Protein AF-0000000084341830 (afdb_homodimer)

pLDDT: mean 80.85, std 17.15, range [26.53, 97.5]

Organism: Pseudonocardia thermophila (NCBI:txid1848)

Nearest PDB structures (foldseek):
  3e0y-assembly1_A  TM=7.757E-01  e=5.539E-06  Geobacter sulfurreducens
  3e0y-assembly1_B  TM=7.913E-01  e=1.960E-05  Geobacter sulfurreducens
  6ama-assembly1_B  TM=7.970E-01  e=2.019E-03  Streptomyces venezuelae
  6amk-assembly1_B  TM=8.441E-01  e=3.686E-03  Streptomyces venezuelae
  6amk-assembly1_A  TM=8.190E-01  e=5.290E-03  Streptomyces venezuelae

Sequence (448 aa):
MSAGTWLTVSEACRALGMSRTTLLAAEEAGTLVAHRTPGGHRRYHVDDIARFLGRAPDPVPHHEPAPDPGAQVAPAVRAAVRPLVQLLDADCAGLYLEGPDGLHFSGAFGVPRWLSEQLAEAPPPAPVTAAAADTRPHLFDPAAEQFPEPRATGRGLTLGLRDAEPTSVLFLVRRSPDEFLPAELRIVDALATLLATVVTDRCHIADLEARLARIARLTEARQVMSAGTWLTVSEACRALGMSRTTLLAAEEAGTLVAHRTPGGHRRYHVDDIARFLGRAPDPVPHHEPAPDPGAQVAPAVRAAVRPLVQLLDADCAGLYLEGPDGLHFSGAFGVPRWLSEQLAEAPPPAPVTAAAADTRPHLFDPAAEQFPEPRATGRGLTLGLRDAEPTSVLFLVRRSPDEFLPAELRIVDALATLLATVVTDRCHIADLEARLARIARLTEARQV

InterPro domains:
  IPR009061 Putative DNA-binding domain superfamily [SSF46955] (6-53)
  IPR010093 SinI-like, DNA-binding domain [TIGR01764] (6-53)
  IPR029016 GAF-like domain superfamily [G3DSA:3.30.450.40] (71-214)
  IPR041657 Helix-turn-helix domain, group 17 [PF12728] (6-54)

Radius of gyration: 27.54 Å; Cα contacts (8 Å, |Δi|>4): 720; chains: 2; bounding box: 54×84×72 Å

Structure (mmCIF, N/CA/C/O backbone):
data_AF-0000000084341830-model_v1
#
loop_
_entity.id
_entity.type
_entity.pdbx_description
1 polymer 'DNA binding domain-containing protein, excisionase family'
#
loop_
_atom_site.group_PDB
_atom_site.id
_atom_site.type_symbol
_atom_site.label_atom_id
_atom_site.label_alt_id
_atom_site.label_comp_id
_atom_site.label_asym_id
_atom_site.label_entity_id
_atom_site.label_seq_id
_atom_site.pdbx_PDB_ins_code
_atom_site.Cartn_x
_atom_site.Cartn_y
_atom_site.Cartn_z
_atom_site.occupancy
_atom_site.B_iso_or_equiv
_atom_site.auth_seq_id
_atom_site.auth_comp_id
_atom_site.auth_asym_id
_atom_site.auth_atom_id
_atom_site.pdbx_PDB_model_num
ATOM 1 N N . MET A 1 1 ? 0.326 53.781 -17.312 1 26.53 1 MET A N 1
ATOM 2 C CA . MET A 1 1 ? 0.473 53.344 -15.93 1 26.53 1 MET A CA 1
ATOM 3 C C . MET A 1 1 ? 0.709 51.844 -15.852 1 26.53 1 MET A C 1
ATOM 5 O O . MET A 1 1 ? -0.203 51.062 -16.109 1 26.53 1 MET A O 1
ATOM 9 N N . SER A 1 2 ? 1.862 51.25 -16.188 1 34.66 2 SER A N 1
ATOM 10 C CA . SER A 1 2 ? 2.383 49.906 -16.359 1 34.66 2 SER A CA 1
ATOM 11 C C . SER A 1 2 ? 2.209 49.094 -15.078 1 34.66 2 SER A C 1
ATOM 13 O O . SER A 1 2 ? 3.039 49.156 -14.172 1 34.66 2 SER A O 1
ATOM 15 N N . ALA A 1 3 ? 1.122 49 -14.352 1 44.91 3 ALA A N 1
ATOM 16 C CA . ALA A 1 3 ? 0.44 48.781 -13.07 1 44.91 3 ALA A CA 1
ATOM 17 C C . ALA A 1 3 ? 0.779 47.438 -12.484 1 44.91 3 ALA A C 1
ATOM 19 O O . ALA A 1 3 ? 0.488 47.156 -11.312 1 44.91 3 ALA A O 1
ATOM 20 N N . GLY A 1 4 ? 0.979 46.406 -13.211 1 52.78 4 GLY A N 1
ATOM 21 C CA . GLY A 1 4 ? 0.86 44.969 -13.008 1 52.78 4 GLY A CA 1
ATOM 22 C C . GLY A 1 4 ? 2.031 44.375 -12.25 1 52.78 4 GLY A C 1
ATOM 23 O O . GLY A 1 4 ? 2.09 43.156 -12.039 1 52.78 4 GLY A O 1
ATOM 24 N N . THR A 1 5 ? 3.049 45.125 -11.938 1 69.62 5 THR A N 1
ATOM 25 C CA . THR A 1 5 ? 4.344 44.594 -11.508 1 69.62 5 THR A CA 1
ATOM 26 C C . THR A 1 5 ? 4.473 44.656 -9.984 1 69.62 5 THR A C 1
ATOM 28 O O . THR A 1 5 ? 5.254 43.906 -9.391 1 69.62 5 THR A O 1
ATOM 31 N N . TRP A 1 6 ? 3.744 45.531 -9.266 1 76.19 6 TRP A N 1
ATOM 32 C CA . TRP A 1 6 ? 3.879 45.688 -7.824 1 76.19 6 TRP A CA 1
ATOM 33 C C . TRP A 1 6 ? 2.617 45.219 -7.109 1 76.19 6 TRP A C 1
ATOM 35 O O . TRP A 1 6 ? 1.502 45.5 -7.539 1 76.19 6 TRP A O 1
ATOM 45 N N . LEU A 1 7 ? 2.76 44.344 -6.105 1 80.5 7 LEU A N 1
ATOM 46 C CA . LEU A 1 7 ? 1.676 43.844 -5.27 1 80.5 7 LEU A CA 1
ATOM 47 C C . LEU A 1 7 ? 1.604 44.625 -3.953 1 80.5 7 LEU A C 1
ATOM 49 O O . LEU A 1 7 ? 2.635 45 -3.398 1 80.5 7 LEU A O 1
ATOM 53 N N . THR A 1 8 ? 0.374 45.031 -3.492 1 79.75 8 THR A N 1
ATOM 54 C CA . THR A 1 8 ? 0.163 45.531 -2.137 1 79.75 8 THR A CA 1
ATOM 55 C C . THR A 1 8 ? 0.428 44.406 -1.111 1 79.75 8 THR A C 1
ATOM 57 O O . THR A 1 8 ? 0.569 43.25 -1.469 1 79.75 8 THR A O 1
ATOM 60 N N . VAL A 1 9 ? 0.54 44.906 0.225 1 77.56 9 VAL A N 1
ATOM 61 C CA . VAL A 1 9 ? 0.7 43.938 1.299 1 77.56 9 VAL A CA 1
ATOM 62 C C . VAL A 1 9 ? -0.408 42.875 1.216 1 77.56 9 VAL A C 1
ATOM 64 O O . VAL A 1 9 ? -0.144 41.688 1.312 1 77.56 9 VAL A O 1
ATOM 67 N N . SER A 1 10 ? -1.556 43.312 0.957 1 78.06 10 SER A N 1
ATOM 68 C CA . SER A 1 10 ? -2.695 42.406 0.895 1 78.06 10 SER A CA 1
ATOM 69 C C . SER A 1 10 ? -2.621 41.5 -0.337 1 78.06 10 SER A C 1
ATOM 71 O O . SER A 1 10 ? -2.916 40.312 -0.261 1 78.06 10 SER A O 1
ATOM 73 N N . GLU A 1 11 ? -2.268 41.969 -1.474 1 77.31 11 GLU A N 1
ATOM 74 C CA . GLU A 1 11 ? -2.105 41.188 -2.699 1 77.31 11 GLU A CA 1
ATOM 75 C C . GLU A 1 11 ? -0.931 40.219 -2.586 1 77.31 11 GLU A C 1
ATOM 77 O O . GLU A 1 11 ? -1.013 39.062 -3.049 1 77.31 11 GLU A O 1
ATOM 82 N N . ALA A 1 12 ? 0.153 40.625 -2.041 1 75.5 12 ALA A N 1
ATOM 83 C CA . ALA A 1 12 ? 1.29 39.719 -1.791 1 75.5 12 ALA A CA 1
ATOM 84 C C . ALA A 1 12 ? 0.909 38.594 -0.838 1 75.5 12 ALA A C 1
ATOM 86 O O . ALA A 1 12 ? 1.258 37.438 -1.069 1 75.5 12 ALA A O 1
ATOM 87 N N . CYS A 1 13 ? 0.184 38.969 0.111 1 72.44 13 CYS A N 1
ATOM 88 C CA . CYS A 1 13 ? -0.315 37.938 1.038 1 72.44 13 CYS A CA 1
ATOM 89 C C . CYS A 1 13 ? -1.185 36.938 0.316 1 72.44 13 CYS A C 1
ATOM 91 O O . CYS A 1 13 ? -1.047 35.719 0.535 1 72.44 13 CYS A O 1
ATOM 93 N N . ARG A 1 14 ? -1.974 37.344 -0.521 1 71.19 14 ARG A N 1
ATOM 94 C CA . ARG A 1 14 ? -2.844 36.469 -1.302 1 71.19 14 ARG A CA 1
ATOM 95 C C . ARG A 1 14 ? -2.037 35.656 -2.291 1 71.19 14 ARG A C 1
ATOM 97 O O . ARG A 1 14 ? -2.266 34.438 -2.43 1 71.19 14 ARG A O 1
ATOM 104 N N . ALA A 1 15 ? -1.078 36.188 -2.918 1 68.5 15 ALA A N 1
ATOM 105 C CA . ALA A 1 15 ? -0.265 35.5 -3.922 1 68.5 15 ALA A CA 1
ATOM 106 C C . ALA A 1 15 ? 0.629 34.438 -3.275 1 68.5 15 ALA A C 1
ATOM 108 O O . ALA A 1 15 ? 0.866 33.375 -3.857 1 68.5 15 ALA A O 1
ATOM 109 N N . LEU A 1 16 ? 1.051 34.656 -2.053 1 66.62 16 LEU A N 1
ATOM 110 C CA . LEU A 1 16 ? 2.006 33.781 -1.372 1 66.62 16 LEU A CA 1
ATOM 111 C C . LEU A 1 16 ? 1.291 32.844 -0.419 1 66.62 16 LEU A C 1
ATOM 113 O O . LEU A 1 16 ? 1.893 31.891 0.079 1 66.62 16 LEU A O 1
ATOM 117 N N . GLY A 1 17 ? -0.017 33.125 -0.29 1 67.19 17 GLY A N 1
ATOM 118 C CA . GLY A 1 17 ? -0.782 32.375 0.688 1 67.19 17 GLY A CA 1
ATOM 119 C C . GLY A 1 17 ? -0.299 32.562 2.111 1 67.19 17 GLY A C 1
ATOM 120 O O . GLY A 1 17 ? -0.283 31.625 2.906 1 67.19 17 GLY A O 1
ATOM 121 N N . MET A 1 18 ? 0.146 33.75 2.373 1 65.75 18 MET A N 1
ATOM 122 C CA . MET A 1 18 ? 0.707 34.094 3.676 1 65.75 18 MET A CA 1
ATOM 123 C C . MET A 1 18 ? -0.139 35.156 4.367 1 65.75 18 MET A C 1
ATOM 125 O O . MET A 1 18 ? -0.826 35.938 3.703 1 65.75 18 MET A O 1
ATOM 129 N N . SER A 1 19 ? -0.078 35.25 5.617 1 67 19 SER A N 1
ATOM 130 C CA . SER A 1 19 ? -0.649 36.344 6.379 1 67 19 SER A CA 1
ATOM 131 C C . SER A 1 19 ? 0.237 37.594 6.305 1 67 19 SER A C 1
ATOM 133 O O . SER A 1 19 ? 1.419 37.5 5.969 1 67 19 SER A O 1
ATOM 135 N N . ARG A 1 20 ? -0.363 38.719 6.656 1 73.44 20 ARG A N 1
ATOM 136 C CA . ARG A 1 20 ? 0.364 40 6.699 1 73.44 20 ARG A CA 1
ATOM 137 C C . ARG A 1 20 ? 1.531 39.906 7.68 1 73.44 20 ARG A C 1
ATOM 139 O O . ARG A 1 20 ? 2.627 40.406 7.383 1 73.44 20 ARG A O 1
ATOM 146 N N . THR A 1 21 ? 1.322 39.375 8.742 1 65.12 21 THR A N 1
ATOM 147 C CA . THR A 1 21 ? 2.371 39.219 9.742 1 65.12 21 THR A CA 1
ATOM 148 C C . THR A 1 21 ? 3.523 38.375 9.211 1 65.12 21 THR A C 1
ATOM 150 O O . THR A 1 21 ? 4.691 38.719 9.406 1 65.12 21 THR A O 1
ATOM 153 N N . THR A 1 22 ? 3.246 37.344 8.523 1 68.81 22 THR A N 1
ATOM 154 C CA . THR A 1 22 ? 4.262 36.469 7.914 1 68.81 22 THR A CA 1
ATOM 155 C C . THR A 1 22 ? 5.004 37.219 6.812 1 68.81 22 THR A C 1
ATOM 157 O O . THR A 1 22 ? 6.223 37.094 6.672 1 68.81 22 THR A O 1
ATOM 160 N N . LEU A 1 23 ? 4.273 37.875 6.164 1 72.5 23 LEU A N 1
ATOM 161 C CA . LEU A 1 23 ? 4.898 38.656 5.102 1 72.5 23 LEU A CA 1
ATOM 162 C C . LEU A 1 23 ? 5.879 39.688 5.676 1 72.5 23 LEU A C 1
ATOM 164 O O . LEU A 1 23 ? 6.992 39.844 5.168 1 72.5 23 LEU A O 1
ATOM 168 N N . LEU A 1 24 ? 5.469 40.219 6.77 1 72.75 24 LEU A N 1
ATOM 169 C CA . LEU A 1 24 ? 6.32 41.219 7.414 1 72.75 24 LEU A CA 1
ATOM 170 C C . LEU A 1 24 ? 7.527 40.562 8.07 1 72.75 24 LEU A C 1
ATOM 172 O O . LEU A 1 24 ? 8.633 41.094 8.055 1 72.75 24 LEU A O 1
ATOM 176 N N . ALA A 1 25 ? 7.352 39.438 8.453 1 66.75 25 ALA A N 1
ATOM 177 C CA . ALA A 1 25 ? 8.469 38.656 8.992 1 66.75 25 ALA A CA 1
ATOM 178 C C . ALA A 1 25 ? 9.469 38.312 7.891 1 66.75 25 ALA A C 1
ATOM 180 O O . ALA A 1 25 ? 10.68 38.344 8.109 1 66.75 25 ALA A O 1
ATOM 181 N N . ALA A 1 26 ? 8.977 38 6.766 1 70.19 26 ALA A N 1
ATOM 182 C CA . ALA A 1 26 ? 9.82 37.719 5.605 1 70.19 26 ALA A CA 1
ATOM 183 C C . ALA A 1 26 ? 10.609 38.938 5.184 1 70.19 26 ALA A C 1
ATOM 185 O O . ALA A 1 26 ? 11.766 38.844 4.777 1 70.19 26 ALA A O 1
ATOM 186 N N . GLU A 1 27 ? 9.938 40 5.414 1 72.44 27 GLU A N 1
ATOM 187 C CA . GLU A 1 27 ? 10.594 41.281 5.141 1 72.44 27 GLU A CA 1
ATOM 188 C C . GLU A 1 27 ? 11.711 41.562 6.152 1 72.44 27 GLU A C 1
ATOM 190 O O . GLU A 1 27 ? 12.812 41.969 5.773 1 72.44 27 GLU A O 1
ATOM 195 N N . GLU A 1 28 ? 11.367 41.281 7.27 1 69.81 28 GLU A N 1
ATOM 196 C CA . GLU A 1 28 ? 12.336 41.531 8.336 1 69.81 28 GLU A CA 1
ATOM 197 C C . GLU A 1 28 ? 13.508 40.531 8.242 1 69.81 28 GLU A C 1
ATOM 199 O O . GLU A 1 28 ? 14.648 40.906 8.516 1 69.81 28 GLU A O 1
ATOM 204 N N . ALA A 1 29 ? 13.242 39.406 7.805 1 61.28 29 ALA A N 1
ATOM 205 C CA . ALA A 1 29 ? 14.258 38.375 7.605 1 61.28 29 ALA A CA 1
ATOM 206 C C . ALA A 1 29 ? 15.07 38.656 6.34 1 61.28 29 ALA A C 1
ATOM 208 O O . ALA A 1 29 ? 16.078 37.969 6.082 1 61.28 29 ALA A O 1
ATOM 209 N N . GLY A 1 30 ? 14.617 39.469 5.633 1 62.94 30 GLY A N 1
ATOM 210 C CA . GLY A 1 30 ? 15.336 39.875 4.438 1 62.94 30 GLY A CA 1
ATOM 211 C C . GLY A 1 30 ? 15.023 39.031 3.225 1 62.94 30 GLY A C 1
ATOM 212 O O . GLY A 1 30 ? 15.641 39.188 2.17 1 62.94 30 GLY A O 1
ATOM 213 N N . THR A 1 31 ? 14.148 38.125 3.361 1 69.12 31 THR A N 1
ATOM 214 C CA . THR A 1 31 ? 13.852 37.219 2.258 1 69.12 31 THR A CA 1
ATOM 215 C C . THR A 1 31 ? 12.859 37.844 1.288 1 69.12 31 THR A C 1
ATOM 217 O O . THR A 1 31 ? 12.75 37.406 0.138 1 69.12 31 THR A O 1
ATOM 220 N N . LEU A 1 32 ? 12.188 38.688 1.844 1 71.94 32 LEU A N 1
ATOM 221 C CA . LEU A 1 32 ? 11.289 39.469 1 1 71.94 32 LEU A CA 1
ATOM 222 C C . LEU A 1 32 ? 11.516 40.938 1.208 1 71.94 32 LEU A C 1
ATOM 224 O O . LEU A 1 32 ? 11.602 41.406 2.346 1 71.94 32 LEU A O 1
ATOM 228 N N . VAL A 1 33 ? 11.719 41.594 0.164 1 76.44 33 VAL A N 1
ATOM 229 C CA . VAL A 1 33 ? 12.031 43 0.253 1 76.44 33 VAL A CA 1
ATOM 230 C C . VAL A 1 33 ? 10.797 43.844 -0.107 1 76.44 33 VAL A C 1
ATOM 232 O O . VAL A 1 33 ? 10.203 43.625 -1.168 1 76.44 33 VAL A O 1
ATOM 235 N N . ALA A 1 34 ? 10.375 44.562 0.84 1 77.44 34 ALA A N 1
ATOM 236 C CA . ALA A 1 34 ? 9.289 45.5 0.575 1 77.44 34 ALA A CA 1
ATOM 237 C C . ALA A 1 34 ? 9.828 46.844 0.094 1 77.44 34 ALA A C 1
ATOM 239 O O . ALA A 1 34 ? 10.875 47.312 0.565 1 77.44 34 ALA A O 1
ATOM 240 N N . HIS A 1 35 ? 9.18 47.375 -0.924 1 80.5 35 HIS A N 1
ATOM 241 C CA . HIS A 1 35 ? 9.445 48.75 -1.374 1 80.5 35 HIS A CA 1
ATOM 242 C C . HIS A 1 35 ? 8.367 49.688 -0.887 1 80.5 35 HIS A C 1
ATOM 244 O O . HIS A 1 35 ? 7.219 49.312 -0.691 1 80.5 35 HIS A O 1
ATOM 250 N N . ARG A 1 36 ? 8.758 50.875 -0.491 1 80.88 36 ARG A N 1
ATOM 251 C CA . ARG A 1 36 ? 7.789 51.844 -0.003 1 80.88 36 ARG A CA 1
ATOM 252 C C . ARG A 1 36 ? 7.488 52.906 -1.063 1 80.88 36 ARG A C 1
ATOM 254 O O . ARG A 1 36 ? 8.398 53.375 -1.762 1 80.88 36 ARG A O 1
ATOM 261 N N . THR A 1 37 ? 6.211 53.156 -1.229 1 79 37 THR A N 1
ATOM 262 C CA . THR A 1 37 ? 5.797 54.25 -2.098 1 79 37 THR A CA 1
ATOM 263 C C . THR A 1 37 ? 6.09 55.594 -1.445 1 79 37 THR A C 1
ATOM 265 O O . THR A 1 37 ? 6.348 55.688 -0.241 1 79 37 THR A O 1
ATOM 268 N N . PRO A 1 38 ? 6.082 56.625 -2.297 1 77.38 38 PRO A N 1
ATOM 269 C CA . PRO A 1 38 ? 6.27 57.969 -1.701 1 77.38 38 PRO A CA 1
ATOM 270 C C . PRO A 1 38 ? 5.297 58.25 -0.556 1 77.38 38 PRO A C 1
ATOM 272 O O . PRO A 1 38 ? 5.625 58.969 0.371 1 77.38 38 PRO A O 1
ATOM 275 N N . GLY A 1 39 ? 4.133 57.656 -0.565 1 73.62 39 GLY A N 1
ATOM 276 C CA . GLY A 1 39 ? 3.152 57.812 0.499 1 73.62 39 GLY A CA 1
ATOM 277 C C . GLY A 1 39 ? 3.422 56.875 1.684 1 73.62 39 GLY A C 1
ATOM 278 O O . GLY A 1 39 ? 2.654 56.875 2.648 1 73.62 39 GLY A O 1
ATOM 279 N N . GLY A 1 40 ? 4.484 56.156 1.698 1 78.5 40 GLY A N 1
ATOM 280 C CA . GLY A 1 40 ? 4.922 55.312 2.801 1 78.5 40 GLY A CA 1
ATOM 281 C C . GLY A 1 40 ? 4.297 53.906 2.777 1 78.5 40 GLY A C 1
ATOM 282 O O . GLY A 1 40 ? 4.445 53.156 3.727 1 78.5 40 GLY A O 1
ATOM 283 N N . HIS A 1 41 ? 3.66 53.656 1.838 1 81.12 41 HIS A N 1
ATOM 284 C CA . HIS A 1 41 ? 2.994 52.375 1.791 1 81.12 41 HIS A CA 1
ATOM 285 C C . HIS A 1 41 ? 3.928 51.281 1.248 1 81.12 41 HIS A C 1
ATOM 287 O O . HIS A 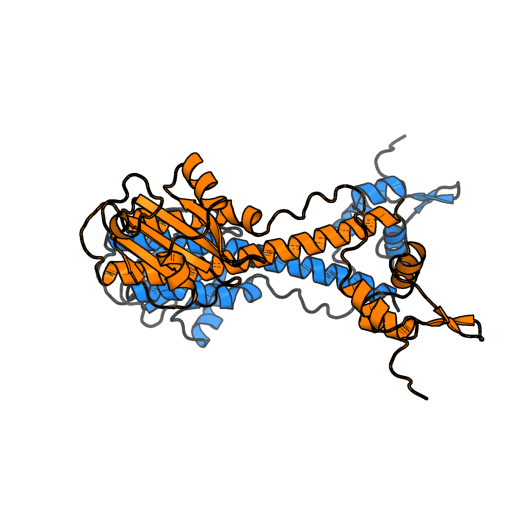1 41 ? 4.652 51.531 0.278 1 81.12 41 HIS A O 1
ATOM 293 N N . ARG A 1 42 ? 3.889 50.031 1.938 1 82.56 42 ARG A N 1
ATOM 294 C CA . ARG A 1 42 ? 4.688 48.875 1.503 1 82.56 42 ARG A CA 1
ATOM 295 C C . ARG A 1 42 ? 4.168 48.312 0.183 1 82.56 42 ARG A C 1
ATOM 297 O O . ARG A 1 42 ? 2.959 48.188 -0.007 1 82.56 42 ARG A O 1
ATOM 304 N N . ARG A 1 43 ? 5.035 48.094 -0.742 1 82.62 43 ARG A N 1
ATOM 305 C CA . ARG A 1 43 ? 4.766 47.438 -2.01 1 82.62 43 ARG A CA 1
ATOM 306 C C . ARG A 1 43 ? 5.82 46.344 -2.301 1 82.62 43 ARG A C 1
ATOM 308 O O . ARG A 1 43 ? 6.988 46.531 -1.949 1 82.62 43 ARG A O 1
ATOM 315 N N . TYR A 1 44 ? 5.383 45.094 -2.914 1 79.81 44 TYR A N 1
ATOM 316 C CA . TYR A 1 44 ? 6.254 44 -3.299 1 79.81 44 TYR A CA 1
ATOM 317 C C . TYR A 1 44 ? 6.266 43.812 -4.812 1 79.81 44 TYR A C 1
ATOM 319 O O . TYR A 1 44 ? 5.211 43.781 -5.453 1 79.81 44 TYR A O 1
ATOM 327 N N . HIS A 1 45 ? 7.387 43.906 -5.383 1 78.44 45 HIS A N 1
ATOM 328 C CA . HIS A 1 45 ? 7.465 43.625 -6.812 1 78.44 45 HIS A CA 1
ATOM 329 C C . HIS A 1 45 ? 7.047 42.188 -7.121 1 78.44 45 HIS A C 1
ATOM 331 O O . HIS A 1 45 ? 7.426 41.281 -6.402 1 78.44 45 HIS A O 1
ATOM 337 N N . VAL A 1 46 ? 6.309 41.875 -8.164 1 74.25 46 VAL A N 1
ATOM 338 C CA . VAL A 1 46 ? 5.82 40.562 -8.539 1 74.25 46 VAL A CA 1
ATOM 339 C C . VAL A 1 46 ? 6.996 39.625 -8.75 1 74.25 46 VAL A C 1
ATOM 341 O O . VAL A 1 46 ? 6.922 38.438 -8.398 1 74.25 46 VAL A O 1
ATOM 344 N N . ASP A 1 47 ? 8.094 40 -9.172 1 70.31 47 ASP A N 1
ATOM 345 C CA . ASP A 1 47 ? 9.281 39.188 -9.344 1 70.31 47 ASP A CA 1
ATOM 3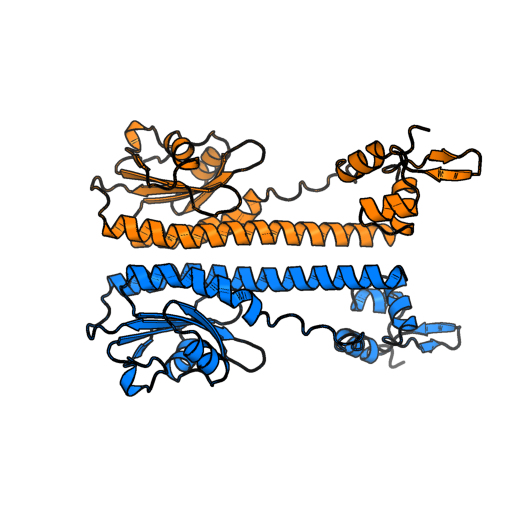46 C C . ASP A 1 47 ? 9.875 38.781 -7.992 1 70.31 47 ASP A C 1
ATOM 348 O O . ASP A 1 47 ? 10.391 37.688 -7.836 1 70.31 47 ASP A O 1
ATOM 352 N N . ASP A 1 48 ? 9.891 39.594 -6.977 1 69.06 48 ASP A N 1
ATOM 353 C CA . ASP A 1 48 ? 10.383 39.281 -5.641 1 69.06 48 ASP A CA 1
ATOM 354 C C . ASP A 1 48 ? 9.492 38.25 -4.965 1 69.06 48 ASP A C 1
ATOM 356 O O . ASP A 1 48 ? 9.984 37.344 -4.277 1 69.06 48 ASP A O 1
ATOM 360 N N . ILE A 1 49 ? 8.273 38.5 -5.184 1 67.62 49 ILE A N 1
ATOM 361 C CA . ILE A 1 49 ? 7.328 37.5 -4.664 1 67.62 49 ILE A CA 1
ATOM 362 C C . ILE A 1 49 ? 7.527 36.156 -5.383 1 67.62 49 ILE A C 1
ATOM 364 O O . ILE A 1 49 ? 7.543 35.125 -4.75 1 67.62 49 ILE A O 1
ATOM 368 N N . ALA A 1 50 ? 7.684 36.156 -6.652 1 67.5 50 ALA A N 1
ATOM 369 C CA . ALA A 1 50 ? 8.008 34.938 -7.41 1 67.5 50 ALA A CA 1
ATOM 370 C C . ALA A 1 50 ? 9.328 34.344 -6.945 1 67.5 50 ALA A C 1
ATOM 372 O O . ALA A 1 50 ? 9.453 33.125 -6.812 1 67.5 50 ALA A O 1
ATOM 373 N N . ARG A 1 51 ? 10.375 35.094 -6.805 1 62.44 51 ARG A N 1
ATOM 374 C CA . ARG A 1 51 ? 11.641 34.625 -6.25 1 62.44 51 ARG A CA 1
ATOM 375 C C . ARG A 1 51 ? 11.453 34.094 -4.836 1 62.44 51 ARG A C 1
ATOM 377 O O . ARG A 1 51 ? 12.039 33.062 -4.477 1 62.44 51 ARG A O 1
ATOM 384 N N . PHE A 1 52 ? 10.797 34.875 -4.059 1 57.78 52 PHE A N 1
ATOM 385 C CA . PHE A 1 52 ? 10.492 34.406 -2.703 1 57.78 52 PHE A CA 1
ATOM 386 C C . PHE A 1 52 ? 9.758 33.094 -2.723 1 57.78 52 PHE A C 1
ATOM 388 O O . PHE A 1 52 ? 10.031 32.219 -1.899 1 57.78 52 PHE A O 1
ATOM 395 N N . LEU A 1 53 ? 8.812 33.031 -3.508 1 53.09 53 LEU A N 1
ATOM 396 C CA . LEU A 1 53 ? 8.133 31.766 -3.73 1 53.09 53 LEU A CA 1
ATOM 397 C C . LEU A 1 53 ? 9.094 30.734 -4.316 1 53.09 53 LEU A C 1
ATOM 399 O O . LEU A 1 53 ? 8.953 29.547 -4.066 1 53.09 53 LEU A O 1
ATOM 403 N N . GLY A 1 54 ? 9.93 31 -5.211 1 48.25 54 GLY A N 1
ATOM 404 C CA . GLY A 1 54 ? 11 30.188 -5.77 1 48.25 54 GLY A CA 1
ATOM 405 C C . GLY A 1 54 ? 12.195 30.047 -4.844 1 48.25 54 GLY A C 1
ATOM 406 O O . GLY A 1 54 ? 13.094 29.25 -5.094 1 48.25 54 GLY A O 1
ATOM 407 N N . ARG A 1 55 ? 12.656 31.094 -4.25 1 41.97 55 ARG A N 1
ATOM 408 C CA . ARG A 1 55 ? 13.82 31.031 -3.371 1 41.97 55 ARG A CA 1
ATOM 409 C C . ARG A 1 55 ? 13.57 30.109 -2.186 1 41.97 55 ARG A C 1
ATOM 411 O O . ARG A 1 55 ? 12.562 30.25 -1.488 1 41.97 55 ARG A O 1
ATOM 418 N N . ALA A 1 56 ? 14.227 28.938 -2.105 1 35.19 56 ALA A N 1
ATOM 419 C CA . ALA A 1 56 ? 14.484 28.125 -0.922 1 35.19 56 ALA A CA 1
ATOM 420 C C . ALA A 1 56 ? 14.812 29 0.287 1 35.19 56 ALA A C 1
ATOM 422 O O . ALA A 1 56 ? 15.547 29.984 0.17 1 35.19 56 ALA A O 1
ATOM 423 N N . PRO A 1 57 ? 13.977 29.297 1.251 1 34.81 57 PRO A N 1
ATOM 424 C CA . PRO A 1 57 ? 14.453 30.141 2.346 1 34.81 57 PRO A CA 1
ATOM 425 C C . PRO A 1 57 ? 15.977 30.188 2.438 1 34.81 57 PRO A C 1
ATOM 427 O O . PRO A 1 57 ? 16.656 29.281 1.957 1 34.81 57 PRO A O 1
ATOM 430 N N . ASP A 1 58 ? 16.578 31.297 2.486 1 32.91 58 ASP A N 1
ATOM 431 C CA . ASP A 1 58 ? 18 31.328 2.846 1 32.91 58 ASP A CA 1
ATOM 432 C C . ASP A 1 58 ? 18.359 30.141 3.73 1 32.91 58 ASP A C 1
ATOM 434 O O . ASP A 1 58 ? 17.562 29.703 4.566 1 32.91 58 ASP A O 1
ATOM 438 N N . PRO A 1 59 ? 19.516 29.359 3.479 1 31.27 59 PRO A N 1
ATOM 439 C CA . PRO A 1 59 ? 19.906 28.234 4.324 1 31.27 59 PRO A CA 1
ATOM 440 C C . PRO A 1 59 ? 19.875 28.562 5.812 1 31.27 59 PRO A C 1
ATOM 442 O O . PRO A 1 59 ? 20.594 29.453 6.27 1 31.27 59 PRO A O 1
ATOM 445 N N . VAL A 1 60 ? 18.844 29 6.512 1 34.25 60 VAL A N 1
ATOM 446 C CA . VAL A 1 60 ? 19.156 28.844 7.926 1 34.25 60 VAL A CA 1
ATOM 447 C C . VAL A 1 60 ? 20.312 27.875 8.094 1 34.25 60 VAL A C 1
ATOM 449 O O . VAL A 1 60 ? 20.547 27.016 7.23 1 34.25 60 VAL A O 1
ATOM 452 N N . PRO A 1 61 ? 21.359 27.969 8.945 1 33.97 61 PRO A N 1
ATOM 453 C CA . PRO A 1 61 ? 22.469 27.031 8.789 1 33.97 61 PRO A CA 1
ATOM 454 C C . PRO A 1 61 ? 22.047 25.719 8.102 1 33.97 61 PRO A C 1
ATOM 456 O O . PRO A 1 61 ? 20.859 25.453 7.953 1 33.97 61 PRO A O 1
ATOM 459 N N . HIS A 1 62 ? 22.938 24.547 8.117 1 33.31 62 HIS A N 1
ATOM 460 C CA . HIS A 1 62 ? 22.891 23.25 7.461 1 33.31 62 HIS A CA 1
ATOM 461 C C . HIS A 1 62 ? 21.5 22.641 7.523 1 33.31 62 HIS A C 1
ATOM 463 O O . HIS A 1 62 ? 21.094 22.109 8.562 1 33.31 62 HIS A O 1
ATOM 469 N N . HIS A 1 63 ? 20.516 23.172 7.152 1 36.56 63 HIS A N 1
ATOM 470 C CA . HIS A 1 63 ? 19.266 22.438 6.926 1 36.56 63 HIS A CA 1
ATOM 471 C C . HIS A 1 63 ? 19.562 20.984 6.539 1 36.56 63 HIS A C 1
ATOM 473 O O . HIS A 1 63 ? 20.281 20.734 5.57 1 36.56 63 HIS A O 1
ATOM 479 N N . GLU A 1 64 ? 19.766 20.156 7.445 1 42 64 GLU A N 1
ATOM 480 C CA . GLU A 1 64 ? 19.859 18.766 7.023 1 42 64 GLU A CA 1
ATOM 481 C C . GLU A 1 64 ? 19.047 18.5 5.762 1 42 64 GLU A C 1
ATOM 483 O O . GLU A 1 64 ? 17.891 18.922 5.676 1 42 64 GLU A O 1
ATOM 488 N N . PRO A 1 65 ? 19.594 18.562 4.527 1 42.41 65 PRO A N 1
ATOM 489 C CA . PRO A 1 65 ? 18.844 18.188 3.322 1 42.41 65 PRO A CA 1
ATOM 490 C C . PRO A 1 65 ? 17.578 17.391 3.631 1 42.41 65 PRO A C 1
ATOM 492 O O . PRO A 1 65 ? 17.562 16.594 4.566 1 42.41 65 PRO A O 1
ATOM 495 N N . ALA A 1 66 ? 16.438 18.062 3.572 1 47.38 66 ALA A N 1
ATOM 496 C CA . ALA A 1 66 ? 15.25 17.219 3.646 1 47.38 66 ALA A CA 1
ATOM 497 C C . ALA A 1 66 ? 15.562 15.789 3.209 1 47.38 66 ALA A C 1
ATOM 499 O O . ALA A 1 66 ? 16.312 15.578 2.262 1 47.38 66 ALA A O 1
ATOM 500 N N . PRO A 1 67 ? 15.547 14.898 4.07 1 50.31 67 PRO A N 1
ATOM 501 C CA . PRO A 1 67 ? 15.883 13.531 3.65 1 50.31 67 PRO A CA 1
ATOM 502 C C . PRO A 1 67 ? 15.32 13.18 2.275 1 50.31 67 PRO A C 1
ATOM 504 O O . PRO A 1 67 ? 14.258 13.688 1.894 1 50.31 67 PRO A O 1
ATOM 507 N N . ASP A 1 68 ? 16.141 12.875 1.305 1 56.25 68 ASP A N 1
ATOM 508 C CA . ASP A 1 68 ? 15.789 12.352 -0.011 1 56.25 68 ASP A CA 1
ATOM 509 C C . ASP A 1 68 ? 14.547 11.469 0.063 1 56.25 68 ASP A C 1
ATOM 511 O O . ASP A 1 68 ? 14.531 10.477 0.789 1 56.25 68 ASP A O 1
ATOM 515 N N . PRO A 1 69 ? 13.414 12.078 -0.385 1 58.31 69 PRO A N 1
ATOM 516 C CA . PRO A 1 69 ? 12.195 11.266 -0.371 1 58.31 69 PRO A CA 1
ATOM 517 C C . PRO A 1 69 ? 12.461 9.805 -0.726 1 58.31 69 PRO A C 1
ATOM 519 O O . PRO A 1 69 ? 11.828 8.906 -0.165 1 58.31 69 PRO A O 1
ATOM 522 N N . GLY A 1 70 ? 13.453 9.648 -1.593 1 63.34 70 GLY A N 1
ATOM 523 C CA . GLY A 1 70 ? 13.781 8.281 -1.955 1 63.34 70 GLY A CA 1
ATOM 524 C C . GLY A 1 70 ? 14.336 7.473 -0.795 1 63.34 70 GLY A C 1
ATOM 525 O O . GLY A 1 70 ? 14.023 6.289 -0.651 1 63.34 70 GLY A O 1
ATOM 526 N N . ALA A 1 71 ? 15.055 8.195 0.017 1 69.81 71 ALA A N 1
ATOM 527 C CA . ALA A 1 71 ? 15.656 7.52 1.164 1 69.81 71 ALA A CA 1
ATOM 528 C C . ALA A 1 71 ? 14.602 7.16 2.205 1 69.81 71 ALA A C 1
ATOM 530 O O . ALA A 1 71 ? 14.711 6.141 2.887 1 69.81 71 ALA A O 1
ATOM 531 N N . GLN A 1 72 ? 13.562 7.934 2.193 1 77.69 72 GLN A N 1
ATOM 532 C CA . GLN A 1 72 ? 12.531 7.727 3.201 1 77.69 72 GLN A CA 1
ATOM 533 C C . GLN A 1 72 ? 11.586 6.594 2.797 1 77.69 72 GLN A C 1
ATOM 535 O O . GLN A 1 72 ? 10.938 5.984 3.65 1 77.69 72 GLN A O 1
ATOM 540 N N . VAL A 1 73 ? 11.727 6.227 1.548 1 89.25 73 VAL A N 1
ATOM 541 C CA . VAL A 1 73 ? 10.75 5.258 1.052 1 89.25 73 VAL A CA 1
ATOM 542 C C . VAL A 1 73 ? 11.414 3.885 0.925 1 89.25 73 VAL A C 1
ATOM 544 O O . VAL A 1 73 ? 10.719 2.865 0.833 1 89.25 73 VAL A O 1
ATOM 547 N N . ALA A 1 74 ? 12.742 3.85 1.096 1 91.5 74 ALA A N 1
ATOM 548 C CA . ALA A 1 74 ? 13.531 2.654 0.802 1 91.5 74 ALA A CA 1
ATOM 549 C C . ALA A 1 74 ? 13.117 1.492 1.7 1 91.5 74 ALA A C 1
ATOM 551 O O . ALA A 1 74 ? 12.852 0.388 1.217 1 91.5 74 ALA A O 1
ATOM 552 N N . PRO A 1 75 ? 12.977 1.703 3.021 1 90.25 75 PRO A N 1
ATOM 553 C CA . PRO A 1 75 ? 12.57 0.582 3.873 1 90.25 75 PRO A CA 1
ATOM 554 C C . PRO A 1 75 ? 11.188 0.043 3.52 1 90.25 75 PRO A C 1
ATOM 556 O O . PRO A 1 75 ? 10.961 -1.17 3.564 1 90.25 75 PRO A O 1
ATOM 559 N N . ALA A 1 76 ? 10.312 0.951 3.174 1 91.62 76 ALA A N 1
ATOM 560 C CA . ALA A 1 76 ? 8.961 0.548 2.801 1 91.62 76 ALA A CA 1
ATOM 561 C C . ALA A 1 76 ? 8.961 -0.24 1.495 1 91.62 76 ALA A C 1
ATOM 563 O O . ALA A 1 76 ? 8.227 -1.222 1.354 1 91.62 76 ALA A O 1
ATOM 564 N N . VAL A 1 77 ? 9.789 0.177 0.652 1 93.31 77 VAL A N 1
ATOM 565 C CA . VAL A 1 77 ? 9.898 -0.502 -0.634 1 93.31 77 VAL A CA 1
ATOM 566 C C . VAL A 1 77 ? 10.422 -1.921 -0.427 1 93.31 77 VAL A C 1
ATOM 568 O O . VAL A 1 77 ? 9.859 -2.881 -0.959 1 93.31 77 VAL A O 1
ATOM 571 N N . ARG A 1 78 ? 11.445 -2.059 0.385 1 94.44 78 ARG A N 1
ATOM 572 C CA . ARG A 1 78 ? 12.039 -3.363 0.662 1 94.44 78 ARG A CA 1
ATOM 573 C C . ARG A 1 78 ? 11 -4.324 1.233 1 94.44 78 ARG A C 1
ATOM 575 O O . ARG A 1 78 ? 10.906 -5.473 0.791 1 94.44 78 ARG A O 1
ATOM 582 N N . ALA A 1 79 ? 10.289 -3.811 2.104 1 94.94 79 ALA A N 1
ATOM 583 C CA . ALA A 1 79 ? 9.273 -4.637 2.744 1 94.94 79 ALA A CA 1
ATOM 584 C C . ALA A 1 79 ? 8.148 -4.984 1.769 1 94.94 79 ALA A C 1
ATOM 586 O O . ALA A 1 79 ? 7.625 -6.102 1.791 1 94.94 79 ALA A O 1
ATOM 587 N N . ALA A 1 80 ? 7.883 -4.094 0.907 1 95.94 80 ALA A N 1
ATOM 588 C CA . ALA A 1 80 ? 6.715 -4.223 0.042 1 95.94 80 ALA A CA 1
ATOM 589 C C . ALA A 1 80 ? 6.988 -5.188 -1.109 1 95.94 80 ALA A C 1
ATOM 591 O O . ALA A 1 80 ? 6.07 -5.832 -1.617 1 95.94 80 ALA A O 1
ATOM 592 N N . VAL A 1 81 ? 8.234 -5.328 -1.51 1 97.44 81 VAL A N 1
ATOM 593 C CA . VAL A 1 81 ? 8.523 -6.18 -2.66 1 97.44 81 VAL A CA 1
ATOM 594 C C . VAL A 1 81 ? 8.828 -7.602 -2.189 1 97.44 81 VAL A C 1
ATOM 596 O O . VAL A 1 81 ? 8.875 -8.531 -2.998 1 97.44 81 VAL A O 1
ATOM 599 N N . ARG A 1 82 ? 9 -7.809 -0.908 1 97.38 82 ARG A N 1
ATOM 600 C CA . ARG A 1 82 ? 9.391 -9.102 -0.351 1 97.38 82 ARG A CA 1
ATOM 601 C C . ARG A 1 82 ? 8.383 -10.18 -0.715 1 97.38 82 ARG A C 1
ATOM 603 O O . ARG A 1 82 ? 8.766 -11.273 -1.149 1 97.38 82 ARG A O 1
ATOM 610 N N . PRO A 1 83 ? 7.082 -9.906 -0.583 1 96.94 83 PRO A N 1
ATOM 611 C CA . PRO A 1 83 ? 6.105 -10.945 -0.905 1 96.94 83 PRO A CA 1
ATOM 612 C C . PRO A 1 83 ? 6.203 -11.422 -2.354 1 96.94 83 PRO A C 1
ATOM 614 O O . PRO A 1 83 ? 5.957 -12.594 -2.643 1 96.94 83 PRO A O 1
ATOM 617 N N . LEU A 1 84 ? 6.516 -10.523 -3.217 1 96.62 84 LEU A N 1
ATOM 618 C CA . LEU A 1 84 ? 6.652 -10.875 -4.625 1 96.62 84 LEU A CA 1
ATOM 619 C C . LEU A 1 84 ? 7.789 -11.875 -4.824 1 96.62 84 LEU A C 1
ATOM 621 O O . LEU A 1 84 ? 7.633 -12.867 -5.539 1 96.62 84 LEU A O 1
ATOM 625 N N . VAL A 1 85 ? 8.93 -11.633 -4.176 1 95.88 85 VAL A N 1
ATOM 626 C CA . VAL A 1 85 ? 10.094 -12.508 -4.25 1 95.88 85 VAL A CA 1
ATOM 627 C C . VAL A 1 85 ? 9.742 -13.891 -3.713 1 95.88 85 VAL A C 1
ATOM 629 O O . VAL A 1 85 ? 10.086 -14.906 -4.32 1 95.88 85 VAL A O 1
ATOM 632 N N . GLN A 1 86 ? 9 -13.898 -2.672 1 95.25 86 GLN A N 1
ATOM 633 C CA . GLN A 1 86 ? 8.641 -15.148 -2.023 1 95.25 86 GLN A CA 1
ATOM 634 C C . GLN A 1 86 ? 7.641 -15.938 -2.861 1 95.25 86 GLN A C 1
ATOM 636 O O . GLN A 1 86 ? 7.77 -17.156 -3.018 1 95.25 86 GLN A O 1
ATOM 641 N N . LEU A 1 87 ? 6.684 -15.273 -3.432 1 95.5 87 LEU A N 1
ATOM 642 C CA . LEU A 1 87 ? 5.629 -15.938 -4.195 1 95.5 87 LEU A CA 1
ATOM 643 C C . LEU A 1 87 ? 6.184 -16.531 -5.484 1 95.5 87 LEU A C 1
ATOM 645 O O . LEU A 1 87 ? 5.75 -17.594 -5.918 1 95.5 87 LEU A O 1
ATOM 649 N N . LEU A 1 88 ? 7.137 -15.836 -6.043 1 95.06 88 LEU A N 1
ATOM 650 C CA . LEU A 1 88 ? 7.594 -16.25 -7.367 1 95.06 88 LEU A CA 1
ATOM 651 C C . LEU A 1 88 ? 8.93 -16.969 -7.277 1 95.06 88 LEU A C 1
ATOM 653 O O . LEU A 1 88 ? 9.547 -17.281 -8.305 1 95.06 88 LEU A O 1
ATOM 657 N N . ASP A 1 89 ? 9.344 -17.234 -6.035 1 93.19 89 ASP A N 1
ATOM 658 C CA . ASP A 1 89 ? 10.648 -17.859 -5.816 1 93.19 89 ASP A CA 1
ATOM 659 C C . ASP A 1 89 ? 11.742 -17.125 -6.602 1 93.19 89 ASP A C 1
ATOM 661 O O . ASP A 1 89 ? 12.516 -17.766 -7.328 1 93.19 89 ASP A O 1
ATOM 665 N N . ALA A 1 90 ? 11.688 -15.812 -6.574 1 93.62 90 ALA A N 1
ATOM 666 C CA . ALA A 1 90 ? 12.672 -14.969 -7.238 1 93.62 90 ALA A CA 1
ATOM 667 C C . ALA A 1 90 ? 13.891 -14.742 -6.348 1 93.62 90 ALA A C 1
ATOM 669 O O . ALA A 1 90 ? 13.844 -15.016 -5.145 1 93.62 90 ALA A O 1
ATOM 670 N N . ASP A 1 91 ? 14.969 -14.336 -6.98 1 92 91 ASP A N 1
ATOM 671 C CA . ASP A 1 91 ? 16.188 -14.039 -6.234 1 92 91 ASP A CA 1
ATOM 672 C C . ASP A 1 91 ? 16.141 -12.625 -5.652 1 92 91 ASP A C 1
ATOM 674 O O . ASP A 1 91 ? 16.609 -12.391 -4.539 1 92 91 ASP A O 1
ATOM 678 N N . CYS A 1 92 ? 15.586 -11.727 -6.461 1 93.44 92 CYS A N 1
ATOM 679 C CA . CYS A 1 92 ? 15.484 -10.359 -5.949 1 93.44 92 CYS A CA 1
ATOM 680 C C . CYS A 1 92 ? 14.398 -9.586 -6.688 1 93.44 92 CYS A C 1
ATOM 682 O O . CYS A 1 92 ? 13.953 -9.992 -7.766 1 93.44 92 CYS A O 1
ATOM 684 N N . ALA A 1 93 ? 13.93 -8.547 -6.043 1 96.25 93 ALA A N 1
ATOM 685 C CA . ALA A 1 93 ? 13.039 -7.547 -6.625 1 96.25 93 ALA A CA 1
ATOM 686 C C . ALA A 1 93 ? 13.258 -6.18 -5.98 1 96.25 93 ALA A C 1
ATOM 688 O O . ALA A 1 93 ? 13.688 -6.09 -4.828 1 96.25 93 ALA A O 1
ATOM 689 N N . GLY A 1 94 ? 13 -5.148 -6.758 1 96.19 94 GLY A N 1
ATOM 690 C CA . GLY A 1 94 ? 13.188 -3.795 -6.262 1 96.19 94 GLY A CA 1
ATOM 691 C C . GLY A 1 94 ? 12.477 -2.75 -7.105 1 96.19 94 GLY A C 1
ATOM 692 O O . GLY A 1 94 ? 11.758 -3.09 -8.047 1 96.19 94 GLY A O 1
ATOM 693 N N . LEU A 1 95 ? 12.68 -1.539 -6.637 1 96.94 95 LEU A N 1
ATOM 694 C CA . LEU A 1 95 ? 12.023 -0.438 -7.336 1 96.94 95 LEU A CA 1
ATOM 695 C C . LEU A 1 95 ? 13.023 0.673 -7.652 1 96.94 95 LEU A C 1
ATOM 697 O O . LEU A 1 95 ? 13.922 0.947 -6.855 1 96.94 95 LEU A O 1
ATOM 701 N N . TYR A 1 96 ? 12.844 1.226 -8.797 1 95.81 96 TYR A N 1
ATOM 702 C CA . TYR A 1 96 ? 13.406 2.523 -9.156 1 95.81 96 TYR A CA 1
ATOM 703 C C . TYR A 1 96 ? 12.328 3.602 -9.164 1 95.81 96 TYR A C 1
ATOM 705 O O . TYR A 1 96 ? 11.211 3.363 -9.617 1 95.81 96 TYR A O 1
ATOM 713 N N . LEU A 1 97 ? 12.664 4.707 -8.648 1 95.5 97 LEU A N 1
ATOM 714 C CA . LEU A 1 97 ? 11.711 5.809 -8.578 1 95.5 97 LEU A CA 1
ATOM 715 C C . LEU A 1 97 ? 12.242 7.035 -9.312 1 95.5 97 LEU A C 1
ATOM 717 O O . LEU A 1 97 ? 13.438 7.332 -9.25 1 95.5 97 LEU A O 1
ATOM 721 N N . GLU A 1 98 ? 11.32 7.758 -9.938 1 93.62 98 GLU A N 1
ATOM 722 C CA . GLU A 1 98 ? 11.688 8.984 -10.633 1 93.62 98 GLU A CA 1
ATOM 723 C C . GLU A 1 98 ? 11.984 10.109 -9.641 1 93.62 98 GLU A C 1
ATOM 725 O O . GLU A 1 98 ? 11.195 10.367 -8.727 1 93.62 98 GLU A O 1
ATOM 730 N N . GLY A 1 99 ? 13.141 10.672 -9.75 1 89.38 99 GLY A N 1
ATOM 731 C CA . GLY A 1 99 ? 13.531 11.859 -9.008 1 89.38 99 GLY A CA 1
ATOM 732 C C . GLY A 1 99 ? 13.812 13.055 -9.906 1 89.38 99 GLY A C 1
ATOM 733 O O . GLY A 1 99 ? 13.438 13.055 -11.078 1 89.38 99 GLY A O 1
ATOM 734 N N . PRO A 1 100 ? 14.398 14.055 -9.266 1 85.25 100 PRO A N 1
ATOM 735 C CA . PRO A 1 100 ? 14.688 15.273 -10.023 1 85.25 100 PRO A CA 1
ATOM 736 C C . PRO A 1 100 ? 15.656 15.023 -11.188 1 85.25 100 PRO A C 1
ATOM 738 O O . PRO A 1 100 ? 15.531 15.656 -12.234 1 85.25 100 PRO A O 1
ATOM 741 N N . ASP A 1 101 ? 16.609 14.133 -10.992 1 88.19 101 ASP A N 1
ATOM 742 C CA . ASP A 1 101 ? 17.641 13.906 -11.992 1 88.19 101 ASP A CA 1
ATOM 743 C C . ASP A 1 101 ? 17.375 12.617 -12.773 1 88.19 101 ASP A C 1
ATOM 745 O O . ASP A 1 101 ? 18.297 12.07 -13.398 1 88.19 101 ASP A O 1
ATOM 749 N N . GLY A 1 102 ? 16.203 12.078 -12.633 1 91.5 102 GLY A N 1
ATOM 750 C CA . GLY A 1 102 ? 15.875 10.852 -13.336 1 91.5 102 GLY A CA 1
ATOM 751 C C . GLY A 1 102 ? 15.539 9.703 -12.406 1 91.5 102 GLY A C 1
ATOM 752 O O . GLY A 1 102 ? 15.266 9.914 -11.219 1 91.5 102 GLY A O 1
ATOM 753 N N . LEU A 1 103 ? 15.57 8.469 -13.031 1 93.56 103 LEU A N 1
ATOM 754 C CA . LEU A 1 103 ? 15.234 7.27 -12.266 1 93.56 103 LEU A CA 1
ATOM 755 C C . LEU A 1 103 ? 16.391 6.863 -11.359 1 93.56 103 LEU A C 1
ATOM 757 O O . LEU A 1 103 ? 17.547 6.816 -11.805 1 93.56 103 LEU A O 1
ATOM 761 N N . HIS A 1 104 ? 16.062 6.598 -10.125 1 93.12 104 HIS A N 1
ATOM 762 C CA . HIS A 1 104 ? 17.062 6.18 -9.156 1 93.12 104 HIS A CA 1
ATOM 763 C C . HIS A 1 104 ? 16.625 4.93 -8.398 1 93.12 104 HIS A C 1
ATOM 765 O O . HIS A 1 104 ? 15.43 4.754 -8.133 1 93.12 104 HIS A O 1
ATOM 771 N N . PHE A 1 105 ? 17.609 4.172 -8.047 1 94.75 105 PHE A N 1
ATOM 772 C CA . PHE A 1 105 ? 17.344 2.98 -7.242 1 94.75 105 PHE A CA 1
ATOM 773 C C . PHE A 1 105 ? 16.844 3.361 -5.855 1 94.75 105 PHE A C 1
ATOM 775 O O . PHE A 1 105 ? 17.469 4.16 -5.16 1 94.75 105 PHE A O 1
ATOM 782 N N . SER A 1 106 ? 15.703 2.816 -5.48 1 94 106 SER A N 1
ATOM 783 C CA . SER A 1 106 ? 15.109 3.164 -4.195 1 94 106 SER A CA 1
ATOM 784 C C . SER A 1 106 ? 15.367 2.08 -3.156 1 94 106 SER A C 1
ATOM 786 O O . SER A 1 106 ? 15.758 2.377 -2.025 1 94 106 SER A O 1
ATOM 788 N N . GLY A 1 107 ? 15.109 0.822 -3.521 1 93.81 107 GLY A N 1
ATOM 789 C CA . GLY A 1 107 ? 15.289 -0.308 -2.623 1 93.81 107 GLY A CA 1
ATOM 790 C C . GLY A 1 107 ? 14.945 -1.64 -3.266 1 93.81 107 GLY A C 1
ATOM 791 O O . GLY A 1 107 ? 14.312 -1.681 -4.32 1 93.81 107 GLY A O 1
ATOM 792 N N . ALA A 1 108 ? 15.438 -2.691 -2.553 1 94.62 108 ALA A N 1
ATOM 793 C CA . ALA A 1 108 ? 15.203 -4.027 -3.088 1 94.62 108 ALA A CA 1
ATOM 794 C C . ALA A 1 108 ? 15.273 -5.082 -1.987 1 94.62 108 ALA A C 1
ATOM 796 O O . ALA A 1 108 ? 15.836 -4.836 -0.918 1 94.62 108 ALA A O 1
ATOM 797 N N . PHE A 1 109 ? 14.562 -6.102 -2.252 1 95.56 109 PHE A N 1
ATOM 798 C CA . PHE A 1 109 ? 14.703 -7.305 -1.442 1 95.56 109 PHE A CA 1
ATOM 799 C C . PHE A 1 109 ? 15.484 -8.375 -2.197 1 95.56 109 PHE A C 1
ATOM 801 O O . PHE A 1 109 ? 15.266 -8.578 -3.395 1 95.56 109 PHE A O 1
ATOM 808 N N . GLY A 1 110 ? 16.422 -9.008 -1.465 1 92.56 110 GLY A N 1
ATOM 809 C CA . GLY A 1 110 ? 17.234 -10.047 -2.082 1 92.56 110 GLY A CA 1
ATOM 810 C C . GLY A 1 110 ? 18.531 -9.516 -2.676 1 92.56 110 GLY A C 1
ATOM 811 O O . GLY A 1 110 ? 19.281 -10.266 -3.312 1 92.56 110 GLY A O 1
ATOM 812 N N . VAL A 1 111 ? 18.812 -8.266 -2.498 1 89.69 111 VAL A N 1
ATOM 813 C CA . VAL A 1 111 ? 20.031 -7.633 -2.975 1 89.69 111 VAL A CA 1
ATOM 814 C C . VAL A 1 111 ? 20.938 -7.305 -1.79 1 89.69 111 VAL A C 1
ATOM 816 O O . VAL A 1 111 ? 20.516 -6.652 -0.833 1 89.69 111 VAL A O 1
ATOM 819 N N . PRO A 1 112 ? 22.156 -7.816 -1.851 1 87.75 112 PRO A N 1
ATOM 820 C CA . PRO A 1 112 ? 23.062 -7.484 -0.75 1 87.75 112 PRO A CA 1
ATOM 821 C C . PRO A 1 112 ? 23.344 -5.988 -0.646 1 87.75 112 PRO A C 1
ATOM 823 O O . PRO A 1 112 ? 23.203 -5.262 -1.631 1 87.75 112 PRO A O 1
ATOM 826 N N . ARG A 1 113 ? 23.766 -5.613 0.539 1 87.38 113 ARG A N 1
ATOM 827 C CA . ARG A 1 113 ? 23.938 -4.195 0.85 1 87.38 113 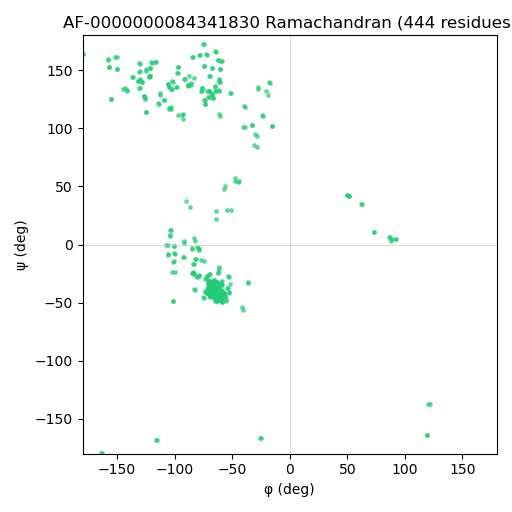ARG A CA 1
ATOM 828 C C . ARG A 1 113 ? 24.922 -3.539 -0.104 1 87.38 113 ARG A C 1
ATOM 830 O O . ARG A 1 113 ? 24.672 -2.438 -0.602 1 87.38 113 ARG A O 1
ATOM 837 N N . TRP A 1 114 ? 26.047 -4.148 -0.348 1 85.25 114 TRP A N 1
ATOM 838 C CA . TRP A 1 114 ? 27.062 -3.564 -1.214 1 85.25 114 TRP A CA 1
ATOM 839 C C . TRP A 1 114 ? 26.516 -3.32 -2.615 1 85.25 114 TRP A C 1
ATOM 841 O O . TRP A 1 114 ? 26.828 -2.307 -3.244 1 85.25 114 TRP A O 1
ATOM 851 N N . LEU A 1 115 ? 25.734 -4.23 -3.133 1 87.19 115 LEU A N 1
ATOM 852 C CA . LEU A 1 115 ? 25.156 -4.07 -4.461 1 87.19 115 LEU A CA 1
ATOM 853 C C . LEU A 1 115 ? 24.078 -2.988 -4.457 1 87.19 115 LEU A C 1
ATOM 855 O O . LEU A 1 115 ? 23.953 -2.236 -5.426 1 87.19 115 LEU A O 1
ATOM 859 N N . SER A 1 116 ? 23.344 -2.957 -3.389 1 89.38 116 SER A N 1
ATOM 860 C CA . SER A 1 116 ? 22.344 -1.893 -3.254 1 89.38 116 SER A CA 1
ATOM 861 C C . SER A 1 116 ? 23 -0.517 -3.34 1 89.38 116 SER A C 1
ATOM 863 O O . SER A 1 116 ? 22.453 0.395 -3.969 1 89.38 116 SER A O 1
ATOM 865 N N . GLU A 1 117 ? 24.125 -0.376 -2.703 1 88.12 117 GLU A N 1
ATOM 866 C CA . GLU A 1 117 ? 24.859 0.88 -2.73 1 88.12 117 GLU A CA 1
ATOM 867 C C . GLU A 1 117 ? 25.359 1.193 -4.137 1 88.12 117 GLU A C 1
ATOM 869 O O . GLU A 1 117 ? 25.328 2.348 -4.574 1 88.12 117 GLU A O 1
ATOM 874 N N . GLN A 1 118 ? 25.812 0.176 -4.809 1 88.06 118 GLN A N 1
ATOM 875 C CA . GLN A 1 118 ? 26.281 0.338 -6.184 1 88.06 118 GLN A CA 1
ATOM 876 C C . GLN A 1 118 ? 25.125 0.754 -7.098 1 88.06 118 GLN A C 1
ATOM 878 O O . GLN A 1 118 ? 25.297 1.635 -7.945 1 88.06 118 GLN A O 1
ATOM 883 N N . LEU A 1 119 ? 23.984 0.136 -6.91 1 89.75 119 LEU A N 1
ATOM 884 C CA . LEU A 1 119 ? 22.812 0.446 -7.73 1 89.75 119 LEU A CA 1
ATOM 885 C C . LEU A 1 119 ? 22.328 1.871 -7.477 1 89.75 119 LEU A C 1
ATOM 887 O O . LEU A 1 119 ? 21.844 2.537 -8.391 1 89.75 119 LEU A O 1
ATOM 891 N N . ALA A 1 120 ? 22.516 2.293 -6.27 1 89.06 120 ALA A N 1
ATOM 892 C CA . ALA A 1 120 ? 22.062 3.631 -5.891 1 89.06 120 ALA A CA 1
ATOM 893 C C . ALA A 1 120 ? 22.922 4.703 -6.566 1 89.06 120 ALA A C 1
ATOM 895 O O . ALA A 1 120 ? 22.438 5.816 -6.816 1 89.06 120 ALA A O 1
ATOM 896 N N . GLU A 1 121 ? 24.094 4.359 -6.887 1 88.81 121 GLU A N 1
ATOM 897 C CA . GLU A 1 121 ? 25.031 5.328 -7.445 1 88.81 121 GLU A CA 1
ATOM 898 C C . GLU A 1 121 ? 25.125 5.195 -8.961 1 88.81 121 GLU A C 1
ATOM 900 O O . GLU A 1 121 ? 25.641 6.086 -9.633 1 88.81 121 GLU A O 1
ATOM 905 N N . ALA A 1 122 ? 24.656 4.16 -9.523 1 89.81 122 ALA A N 1
ATOM 906 C CA . ALA A 1 122 ? 24.781 3.879 -10.953 1 89.81 122 ALA A CA 1
ATOM 907 C C . ALA A 1 122 ? 23.516 4.309 -11.695 1 89.81 122 ALA A C 1
ATOM 909 O O . ALA A 1 122 ? 22.438 4.391 -11.109 1 89.81 122 ALA A O 1
ATOM 910 N N . PRO A 1 123 ? 23.703 4.637 -12.992 1 91.62 123 PRO A N 1
ATOM 911 C CA . PRO A 1 123 ? 22.5 4.836 -13.805 1 91.62 123 PRO A CA 1
ATOM 912 C C . PRO A 1 123 ? 21.625 3.586 -13.883 1 91.62 123 PRO A C 1
ATOM 914 O O . PRO A 1 123 ? 22.141 2.469 -13.742 1 91.62 123 PRO A O 1
ATOM 917 N N . PRO A 1 124 ? 20.344 3.768 -14.047 1 93.56 124 PRO A N 1
ATOM 918 C CA . PRO A 1 124 ? 19.469 2.594 -14.133 1 93.56 124 PRO A CA 1
ATOM 919 C C . PRO A 1 124 ? 19.797 1.69 -15.312 1 93.56 124 PRO A C 1
ATOM 921 O O . PRO A 1 124 ? 20.156 2.182 -16.391 1 93.56 124 PRO A O 1
ATOM 924 N N . PRO A 1 125 ? 19.703 0.391 -15.078 1 92 125 PRO A N 1
ATOM 925 C CA . PRO A 1 125 ? 19.922 -0.542 -16.188 1 92 125 PRO A CA 1
ATOM 926 C C . PRO A 1 125 ? 18.953 -0.327 -17.344 1 92 125 PRO A C 1
ATOM 928 O O . PRO A 1 125 ? 17.844 0.184 -17.141 1 92 125 PRO A O 1
ATOM 931 N N . ALA A 1 126 ? 19.328 -0.775 -18.531 1 92.25 126 ALA A N 1
ATOM 932 C CA . ALA A 1 126 ? 18.578 -0.544 -19.766 1 92.25 126 ALA A CA 1
ATOM 933 C C . ALA A 1 126 ? 17.156 -1.078 -19.656 1 92.25 126 ALA A C 1
ATOM 935 O O . ALA A 1 126 ? 16.203 -0.396 -20.031 1 92.25 126 ALA A O 1
ATOM 936 N N . PRO A 1 127 ? 16.969 -2.271 -19.109 1 92.88 127 PRO A N 1
ATOM 937 C CA . PRO A 1 127 ? 15.594 -2.77 -19.016 1 92.88 127 PRO A CA 1
ATOM 938 C C . PRO A 1 127 ? 14.711 -1.902 -18.125 1 92.88 127 PRO A C 1
ATOM 940 O O . PRO A 1 127 ? 13.508 -1.792 -18.375 1 92.88 127 PRO A O 1
ATOM 943 N N . VAL A 1 128 ? 15.273 -1.322 -17.125 1 94.62 128 VAL A N 1
ATOM 944 C CA . VAL A 1 128 ? 14.531 -0.455 -16.219 1 94.62 128 VAL A CA 1
ATOM 945 C C . VAL A 1 128 ? 14.133 0.83 -16.938 1 94.62 128 VAL A C 1
ATOM 947 O O . VAL A 1 128 ? 12.984 1.27 -16.859 1 94.62 128 VAL A O 1
ATOM 950 N N . THR A 1 129 ? 15.055 1.372 -17.641 1 93.06 129 THR A N 1
ATOM 951 C CA . THR A 1 129 ? 14.781 2.59 -18.406 1 93.06 129 THR A CA 1
ATOM 952 C C . THR A 1 129 ? 13.711 2.344 -19.469 1 93.06 129 THR A C 1
ATOM 954 O O . THR A 1 129 ? 12.844 3.189 -19.688 1 93.06 129 THR A O 1
ATOM 957 N N . ALA A 1 130 ? 13.773 1.236 -20.078 1 92.31 130 ALA A N 1
ATOM 958 C CA . ALA A 1 130 ? 12.812 0.89 -21.125 1 92.31 130 ALA A CA 1
ATOM 959 C C . ALA A 1 130 ? 11.414 0.732 -20.547 1 92.31 130 ALA A C 1
ATOM 961 O O . ALA A 1 130 ? 10.422 1.062 -21.203 1 92.31 130 ALA A O 1
ATOM 962 N N . ALA A 1 131 ? 11.32 0.298 -19.297 1 94.44 131 ALA A N 1
ATOM 963 C CA . ALA A 1 131 ? 10.039 -0.008 -18.672 1 94.44 131 ALA A CA 1
ATOM 964 C C . ALA A 1 131 ? 9.375 1.255 -18.125 1 94.44 131 ALA A C 1
ATOM 966 O O . ALA A 1 131 ? 8.172 1.268 -17.859 1 94.44 131 ALA A O 1
ATOM 967 N N . ALA A 1 132 ? 10.07 2.309 -17.953 1 90.56 132 ALA A N 1
ATOM 968 C CA . ALA A 1 132 ? 9.555 3.541 -17.375 1 90.56 132 ALA A CA 1
ATOM 969 C C . ALA A 1 132 ? 8.438 4.133 -18.219 1 90.56 132 ALA A C 1
ATOM 971 O O . ALA A 1 132 ? 7.543 4.812 -17.703 1 90.56 132 ALA A O 1
ATOM 972 N N . ALA A 1 133 ? 8.391 3.836 -19.469 1 81.25 133 ALA A N 1
ATOM 973 C CA . ALA A 1 133 ? 7.402 4.422 -20.375 1 81.25 133 ALA A CA 1
ATOM 974 C C . ALA A 1 133 ? 6.324 3.41 -20.734 1 81.25 133 ALA A C 1
ATOM 976 O O . ALA A 1 133 ? 5.379 3.734 -21.453 1 81.25 133 ALA A O 1
ATOM 977 N N . ASP A 1 134 ? 6.465 2.182 -20.172 1 80.38 134 ASP A N 1
ATOM 978 C CA . ASP A 1 134 ? 5.586 1.1 -20.609 1 80.38 134 ASP A CA 1
ATOM 979 C C . ASP A 1 134 ? 4.809 0.516 -19.438 1 80.38 134 ASP A C 1
ATOM 981 O O . ASP A 1 134 ? 5.309 0.486 -18.297 1 80.38 134 ASP A O 1
ATOM 985 N N . THR A 1 135 ? 3.568 0.141 -19.781 1 78.94 135 THR A N 1
ATOM 986 C CA . THR A 1 135 ? 2.76 -0.465 -18.719 1 78.94 135 THR A CA 1
ATOM 987 C C . THR A 1 135 ? 2.746 -1.985 -18.859 1 78.94 135 THR A C 1
ATOM 989 O O . THR A 1 135 ? 2.191 -2.686 -18.016 1 78.94 135 THR A O 1
ATOM 992 N N . ARG A 1 136 ? 3.432 -2.434 -19.906 1 89.62 136 ARG A N 1
ATOM 993 C CA . ARG A 1 136 ? 3.531 -3.881 -20.078 1 89.62 136 ARG A CA 1
ATOM 994 C C . ARG A 1 136 ? 4.852 -4.406 -19.516 1 89.62 136 ARG A C 1
ATOM 996 O O . ARG A 1 136 ? 5.871 -3.713 -19.562 1 89.62 136 ARG A O 1
ATOM 1003 N N . PRO A 1 137 ? 4.766 -5.629 -19.016 1 93.25 137 PRO A N 1
ATOM 1004 C CA . PRO A 1 137 ? 6.004 -6.215 -18.5 1 93.25 137 PRO A CA 1
ATOM 1005 C C . PRO A 1 137 ? 7.047 -6.438 -19.594 1 93.25 137 PRO A C 1
ATOM 1007 O O . PRO A 1 137 ? 6.707 -6.859 -20.703 1 93.25 137 PRO A O 1
ATOM 1010 N N . HIS A 1 138 ? 8.234 -6.117 -19.344 1 93.56 138 HIS A N 1
ATOM 1011 C CA . HIS A 1 138 ? 9.367 -6.371 -20.219 1 93.56 138 HIS A CA 1
ATOM 1012 C C . HIS A 1 138 ? 10.227 -7.516 -19.703 1 93.56 138 HIS A C 1
ATOM 1014 O O . HIS A 1 138 ? 10.781 -7.426 -18.594 1 93.56 138 HIS A O 1
ATOM 1020 N N . LEU A 1 139 ? 10.266 -8.531 -20.5 1 94.5 139 LEU A N 1
ATOM 1021 C CA . LEU A 1 139 ? 11.102 -9.664 -20.125 1 94.5 139 LEU A CA 1
ATOM 1022 C C . LEU A 1 139 ? 12.508 -9.508 -20.719 1 94.5 139 LEU A C 1
ATOM 1024 O O . LEU A 1 139 ? 12.664 -9.039 -21.844 1 94.5 139 LEU A O 1
ATOM 1028 N N . PHE A 1 140 ? 13.477 -9.922 -19.906 1 92.31 140 PHE A N 1
ATOM 1029 C CA . PHE A 1 140 ? 14.844 -9.766 -20.406 1 92.31 140 PHE A CA 1
ATOM 1030 C C . PHE A 1 140 ? 15.75 -10.852 -19.828 1 92.31 140 PHE A C 1
ATOM 1032 O O . PHE A 1 140 ? 15.375 -11.547 -18.891 1 92.31 140 PHE A O 1
ATOM 1039 N N . ASP A 1 141 ? 16.844 -11 -20.5 1 91.69 141 ASP A N 1
ATOM 1040 C CA . ASP A 1 141 ? 17.922 -11.859 -20.016 1 91.69 141 ASP A CA 1
ATOM 1041 C C . ASP A 1 141 ? 18.938 -11.062 -19.203 1 91.69 141 ASP A C 1
ATOM 1043 O O . ASP A 1 141 ? 19.672 -10.242 -19.766 1 91.69 141 ASP A O 1
ATOM 1047 N N . PRO A 1 142 ? 18.984 -11.352 -17.906 1 89.44 142 PRO A N 1
ATOM 1048 C CA . PRO A 1 142 ? 19.875 -10.547 -17.047 1 89.44 142 PRO A CA 1
ATOM 1049 C C . PRO A 1 142 ? 21.328 -10.617 -17.5 1 89.44 142 PRO A C 1
ATOM 1051 O O . PRO A 1 142 ? 22.047 -9.617 -17.422 1 89.44 142 PRO A O 1
ATOM 1054 N N . ALA A 1 143 ? 21.766 -11.727 -17.875 1 86.5 143 ALA A N 1
ATOM 1055 C CA . ALA A 1 143 ? 23.141 -11.867 -18.344 1 86.5 143 ALA A CA 1
ATOM 1056 C C . ALA A 1 143 ? 23.375 -11.062 -19.625 1 86.5 143 ALA A C 1
ATOM 1058 O O . ALA A 1 143 ? 24.375 -10.344 -19.734 1 86.5 143 ALA A O 1
ATOM 1059 N N . ALA A 1 144 ? 22.469 -11.148 -20.531 1 84.81 144 ALA A N 1
ATOM 1060 C CA . ALA A 1 144 ? 22.594 -10.445 -21.812 1 84.81 144 ALA A CA 1
ATOM 1061 C C . ALA A 1 144 ? 22.562 -8.938 -21.609 1 84.81 144 ALA A C 1
ATOM 1063 O O . ALA A 1 144 ? 23.25 -8.195 -22.312 1 84.81 144 ALA A O 1
ATOM 1064 N N . GLU A 1 145 ? 21.781 -8.508 -20.625 1 84.25 145 GLU A N 1
ATOM 1065 C CA . GLU A 1 145 ? 21.609 -7.078 -20.375 1 84.25 145 GLU A CA 1
ATOM 1066 C C . GLU A 1 145 ? 22.625 -6.57 -19.344 1 84.25 145 GLU A C 1
ATOM 1068 O O . GLU A 1 145 ? 22.609 -5.398 -18.969 1 84.25 145 GLU A O 1
ATOM 1073 N N . GLN A 1 146 ? 23.5 -7.422 -18.906 1 80.88 146 GLN A N 1
ATOM 1074 C CA . GLN A 1 146 ? 24.516 -7.102 -17.906 1 80.88 146 GLN A CA 1
ATOM 1075 C C . GLN A 1 146 ? 23.875 -6.453 -16.672 1 80.88 146 GLN A C 1
ATOM 1077 O O . GLN A 1 146 ? 24.344 -5.414 -16.203 1 80.88 146 GLN A O 1
ATOM 1082 N N . PHE A 1 147 ? 22.719 -7.047 -16.297 1 78.81 147 PHE A N 1
ATOM 1083 C CA . PHE A 1 147 ? 22.031 -6.543 -15.117 1 78.81 147 PHE A CA 1
ATOM 1084 C C . PHE A 1 147 ? 22.875 -6.762 -13.867 1 78.81 147 PHE A C 1
ATOM 1086 O O . PHE A 1 147 ? 23.438 -7.84 -13.68 1 78.81 147 PHE A O 1
ATOM 1093 N N . PRO A 1 148 ? 22.984 -5.629 -13.047 1 69.94 148 PRO A N 1
ATOM 1094 C CA . PRO A 1 148 ? 23.953 -5.672 -11.945 1 69.94 148 PRO A CA 1
ATOM 1095 C C . PRO A 1 148 ? 23.609 -6.73 -10.898 1 69.94 148 PRO A C 1
ATOM 1097 O O . PRO A 1 148 ? 23.828 -6.523 -9.703 1 69.94 148 PRO A O 1
ATOM 1100 N N . GLU A 1 149 ? 22.844 -7.77 -11.141 1 63.44 149 GLU A N 1
ATOM 1101 C CA . GLU A 1 149 ? 22.641 -8.883 -10.219 1 63.44 149 GLU A CA 1
ATOM 1102 C C . GLU A 1 149 ? 23.625 -10.008 -10.477 1 63.44 149 GLU A C 1
ATOM 1104 O O . GLU A 1 149 ? 23.781 -10.469 -11.609 1 63.44 149 GLU A O 1
ATOM 1109 N N . PRO A 1 150 ? 24.703 -10.195 -9.461 1 56.28 150 PRO A N 1
ATOM 1110 C CA . PRO A 1 150 ? 25.859 -11.078 -9.68 1 56.28 150 PRO A CA 1
ATOM 1111 C C . PRO A 1 150 ? 25.469 -12.391 -10.352 1 56.28 150 PRO A C 1
ATOM 1113 O O . PRO A 1 150 ? 26.266 -12.961 -11.109 1 56.28 150 PRO A O 1
ATOM 1116 N N . ARG A 1 151 ? 24.516 -13.055 -9.742 1 58.09 151 ARG A N 1
ATOM 1117 C CA . ARG A 1 151 ? 24.266 -14.414 -10.211 1 58.09 151 ARG A CA 1
ATOM 1118 C C . ARG A 1 151 ? 23.281 -14.406 -11.383 1 58.09 151 ARG A C 1
ATOM 1120 O O . ARG A 1 151 ? 22.547 -15.367 -11.586 1 58.09 151 ARG A O 1
ATOM 1127 N N . ALA A 1 152 ? 23.375 -13.344 -12.148 1 59.97 152 ALA A N 1
ATOM 1128 C CA . ALA A 1 152 ? 22.422 -12.891 -13.156 1 59.97 152 ALA A CA 1
ATOM 1129 C C . ALA A 1 152 ? 22.125 -13.992 -14.164 1 59.97 152 ALA A C 1
ATOM 1131 O O . ALA A 1 152 ? 22.297 -13.805 -15.375 1 59.97 152 ALA A O 1
ATOM 1132 N N . THR A 1 153 ? 22.188 -15.141 -13.805 1 72.19 153 THR A N 1
ATOM 1133 C CA . THR A 1 153 ? 21.609 -16.141 -14.688 1 72.19 153 THR A CA 1
ATOM 1134 C C . THR A 1 153 ? 20.109 -16.25 -14.461 1 72.19 153 THR A C 1
ATOM 1136 O O . THR A 1 153 ? 19.578 -15.703 -13.492 1 72.19 153 THR A O 1
ATOM 1139 N N . GLY A 1 154 ? 19.422 -16.469 -15.641 1 88.88 154 GLY A N 1
ATOM 1140 C CA . GLY A 1 154 ? 18 -16.75 -15.508 1 88.88 154 GLY A CA 1
ATOM 1141 C C . GLY A 1 154 ? 17.125 -15.766 -16.266 1 88.88 154 GLY A C 1
ATOM 1142 O O . GLY A 1 154 ? 17.391 -15.469 -17.438 1 88.88 154 GLY A O 1
ATOM 1143 N N . ARG A 1 155 ? 16.062 -15.344 -15.633 1 93.06 155 ARG A N 1
ATOM 1144 C CA . ARG A 1 155 ? 15.086 -14.484 -16.297 1 93.06 155 ARG A CA 1
ATOM 1145 C C . ARG A 1 155 ? 14.797 -13.234 -15.461 1 93.06 155 ARG A C 1
ATOM 1147 O O . ARG A 1 155 ? 14.773 -13.297 -14.234 1 93.06 155 ARG A O 1
ATOM 1154 N N . GLY A 1 156 ? 14.688 -12.109 -16.203 1 94.81 156 GLY A N 1
ATOM 1155 C CA . GLY A 1 156 ? 14.336 -10.852 -15.57 1 94.81 156 GLY A CA 1
ATOM 1156 C C . GLY A 1 156 ? 13.055 -10.242 -16.109 1 94.81 156 GLY A C 1
ATOM 1157 O O . GLY A 1 156 ? 12.633 -10.562 -17.234 1 94.81 156 GLY A O 1
ATOM 1158 N N . LEU A 1 157 ? 12.469 -9.414 -15.266 1 95.38 157 LEU A N 1
ATOM 1159 C CA . LEU A 1 157 ? 11.25 -8.711 -15.633 1 95.38 157 LEU A CA 1
ATOM 1160 C C . LEU A 1 157 ? 11.266 -7.281 -15.102 1 95.38 157 LEU A C 1
ATOM 1162 O O . LEU A 1 157 ? 11.68 -7.043 -13.961 1 95.38 157 LEU A O 1
ATOM 1166 N N . THR A 1 158 ? 10.938 -6.379 -15.977 1 96.44 158 THR A N 1
ATOM 1167 C CA . THR A 1 158 ? 10.703 -5.008 -15.531 1 96.44 158 THR A CA 1
ATOM 1168 C C . THR A 1 158 ? 9.289 -4.559 -15.883 1 96.44 158 THR A C 1
ATOM 1170 O O . THR A 1 158 ? 8.688 -5.07 -16.828 1 96.44 158 THR A O 1
ATOM 1173 N N . LEU A 1 159 ? 8.797 -3.623 -15.047 1 97.06 159 LEU A N 1
ATOM 1174 C CA . LEU A 1 159 ? 7.434 -3.152 -15.234 1 97.06 159 LEU A CA 1
ATOM 1175 C C . LEU A 1 159 ? 7.254 -1.751 -14.664 1 97.06 159 LEU A C 1
ATOM 1177 O O . LEU A 1 159 ? 7.59 -1.505 -13.5 1 97.06 159 LEU A O 1
ATOM 1181 N N . GLY A 1 160 ? 6.77 -0.862 -15.547 1 97.25 160 GLY A N 1
ATOM 1182 C CA . GLY A 1 160 ? 6.352 0.429 -15.023 1 97.25 160 GLY A CA 1
ATOM 1183 C C . GLY A 1 160 ? 5.086 0.356 -14.188 1 97.25 160 GLY A C 1
ATOM 1184 O O . GLY A 1 160 ? 4.109 -0.274 -14.594 1 97.25 160 GLY A O 1
ATOM 1185 N N . LEU A 1 161 ? 5.152 0.887 -12.953 1 95.56 161 LEU A N 1
ATOM 1186 C CA . LEU A 1 161 ? 3.977 0.874 -12.094 1 95.56 161 LEU A CA 1
ATOM 1187 C C . LEU A 1 161 ? 2.949 1.899 -12.555 1 95.56 161 LEU A C 1
ATOM 1189 O O . LEU A 1 161 ? 3.191 3.105 -12.477 1 95.56 161 LEU A O 1
ATOM 1193 N N . ARG A 1 162 ? 1.779 1.396 -12.867 1 91.62 162 ARG A N 1
ATOM 1194 C CA . ARG A 1 162 ? 0.711 2.271 -13.336 1 91.62 162 ARG A CA 1
ATOM 1195 C C . ARG A 1 162 ? 0.19 3.154 -12.211 1 91.62 162 ARG A C 1
ATOM 1197 O O . ARG A 1 162 ? 0.002 2.688 -11.086 1 91.62 162 ARG A O 1
ATOM 1204 N N . ASP A 1 163 ? 0.02 4.367 -12.312 1 88.25 163 ASP A N 1
ATOM 1205 C CA . ASP A 1 163 ? -0.62 5.336 -11.43 1 88.25 163 ASP A CA 1
ATOM 1206 C C . ASP A 1 163 ? 0.248 5.625 -10.211 1 88.25 163 ASP A C 1
ATOM 1208 O O . ASP A 1 163 ? -0.247 6.109 -9.188 1 88.25 163 ASP A O 1
ATOM 1212 N N . ALA A 1 164 ? 1.448 5.129 -10.312 1 93.44 164 ALA A N 1
ATOM 1213 C CA . ALA A 1 164 ? 2.359 5.457 -9.219 1 93.44 164 ALA A CA 1
ATOM 1214 C C . ALA A 1 164 ? 2.869 6.891 -9.336 1 93.44 164 ALA A C 1
ATOM 1216 O O . ALA A 1 164 ? 3.182 7.352 -10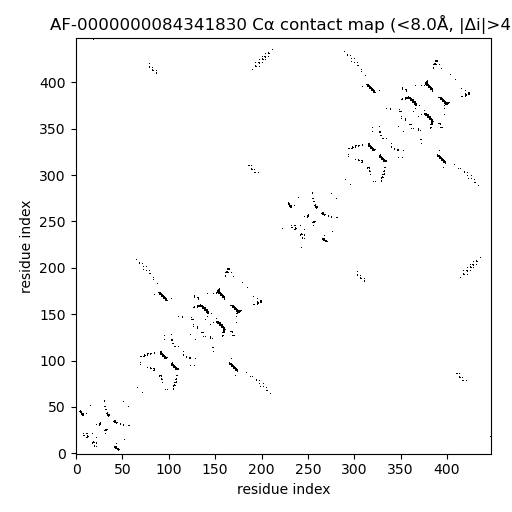.438 1 93.44 164 ALA A O 1
ATOM 1217 N N . GLU A 1 165 ? 2.871 7.625 -8.273 1 92.75 165 GLU A N 1
ATOM 1218 C CA . GLU A 1 165 ? 3.484 8.945 -8.172 1 92.75 165 GLU A CA 1
ATOM 1219 C C . GLU A 1 165 ? 4.488 9.008 -7.027 1 92.75 165 GLU A C 1
ATOM 1221 O O . GLU A 1 165 ? 4.105 8.969 -5.855 1 92.75 165 GLU A O 1
ATOM 1226 N N . PRO A 1 166 ? 5.797 9.18 -7.461 1 92.94 166 PRO A N 1
ATOM 1227 C CA . PRO A 1 166 ? 6.379 9.43 -8.781 1 92.94 166 PRO A CA 1
ATOM 1228 C C . PRO A 1 166 ? 6.379 8.195 -9.672 1 92.94 166 PRO A C 1
ATOM 1230 O O . PRO A 1 166 ? 6.027 7.102 -9.219 1 92.94 166 PRO A O 1
ATOM 1233 N N . THR A 1 167 ? 6.754 8.438 -10.938 1 93.75 167 THR A N 1
ATOM 1234 C CA . THR A 1 167 ? 6.965 7.316 -11.844 1 93.75 167 THR A CA 1
ATOM 1235 C C . THR A 1 167 ? 7.902 6.289 -11.211 1 93.75 167 THR A C 1
ATOM 1237 O O . THR A 1 167 ? 8.953 6.648 -10.68 1 93.75 167 THR A O 1
ATOM 1240 N N . SER A 1 168 ? 7.527 5.047 -11.227 1 95.69 168 SER A N 1
ATOM 1241 C CA . SER A 1 168 ? 8.266 3.973 -10.562 1 95.69 168 SER A CA 1
ATOM 1242 C C . SER A 1 168 ? 8.352 2.738 -11.461 1 95.69 168 SER A C 1
ATOM 1244 O O . SER A 1 168 ? 7.426 2.441 -12.211 1 95.69 168 SER A O 1
ATOM 1246 N N . VAL A 1 169 ? 9.453 2.082 -11.383 1 97.12 169 VAL A N 1
ATOM 1247 C CA . VAL A 1 169 ? 9.68 0.885 -12.188 1 97.12 169 VAL A CA 1
ATOM 1248 C C . VAL A 1 169 ? 10.062 -0.282 -11.281 1 97.12 169 VAL A C 1
ATOM 1250 O O . VAL A 1 169 ? 10.984 -0.165 -10.469 1 97.12 169 VAL A O 1
ATOM 1253 N N . LEU A 1 170 ? 9.328 -1.352 -11.414 1 97.25 170 LEU A N 1
ATOM 1254 C CA . LEU A 1 170 ? 9.617 -2.596 -10.703 1 97.25 170 LEU A CA 1
ATOM 1255 C C . LEU A 1 170 ? 10.578 -3.465 -11.516 1 97.25 170 LEU A C 1
ATOM 1257 O O . LEU A 1 170 ? 10.438 -3.59 -12.727 1 97.25 170 LEU A O 1
ATOM 1261 N N . PHE A 1 171 ? 11.562 -4.055 -10.828 1 95.94 171 PHE A N 1
ATOM 1262 C CA . PHE A 1 171 ? 12.352 -5.105 -11.453 1 95.94 171 PHE A CA 1
ATOM 1263 C C . PHE A 1 171 ? 12.328 -6.375 -10.617 1 95.94 171 PHE A C 1
ATOM 1265 O O . PHE A 1 171 ? 12.172 -6.316 -9.398 1 95.94 171 PHE A O 1
ATOM 1272 N N . LEU A 1 172 ? 12.422 -7.465 -11.25 1 95.62 172 LEU A N 1
ATOM 1273 C CA . LEU A 1 172 ? 12.484 -8.789 -10.641 1 95.62 172 LEU A CA 1
ATOM 1274 C C . LEU A 1 172 ? 13.422 -9.703 -11.422 1 95.62 172 LEU A C 1
ATOM 1276 O O . LEU A 1 172 ? 13.414 -9.703 -12.656 1 95.62 172 LEU A O 1
ATOM 1280 N N . VAL A 1 173 ? 14.281 -10.422 -10.672 1 93.88 173 VAL A N 1
ATOM 1281 C CA . VAL A 1 173 ? 15.203 -11.359 -11.297 1 93.88 173 VAL A CA 1
ATOM 1282 C C . VAL A 1 173 ? 15.125 -12.711 -10.594 1 93.88 173 VAL A C 1
ATOM 1284 O O . VAL A 1 173 ? 15.078 -12.773 -9.359 1 93.88 173 VAL A O 1
ATOM 1287 N N . ARG A 1 174 ? 15.062 -13.742 -11.344 1 91.94 174 ARG A N 1
ATOM 1288 C CA . ARG A 1 174 ? 15.133 -15.086 -10.789 1 91.94 174 ARG A CA 1
ATOM 1289 C C . ARG A 1 174 ? 16.156 -15.938 -11.539 1 91.94 174 ARG A C 1
ATOM 1291 O O . ARG A 1 174 ? 16.391 -15.711 -12.727 1 91.94 174 ARG A O 1
ATOM 1298 N N . ARG A 1 175 ? 16.688 -17 -10.875 1 87 175 ARG A N 1
ATOM 1299 C CA . ARG A 1 175 ? 17.766 -17.828 -11.43 1 87 175 ARG A CA 1
ATOM 1300 C C . ARG A 1 175 ? 17.203 -18.859 -12.406 1 87 175 ARG A C 1
ATOM 1302 O O . ARG A 1 175 ? 17.906 -19.281 -13.336 1 87 175 ARG A O 1
ATOM 1309 N N . SER A 1 176 ? 15.984 -19.219 -12.188 1 88 176 SER A N 1
ATOM 1310 C CA . SER A 1 176 ? 15.383 -20.203 -13.078 1 88 176 SER A CA 1
ATOM 1311 C C . SER A 1 176 ? 15.328 -19.703 -14.516 1 88 176 SER A C 1
ATOM 1313 O O . SER A 1 176 ? 14.898 -18.578 -14.766 1 88 176 SER A O 1
ATOM 1315 N N . PRO A 1 177 ? 15.742 -20.531 -15.422 1 88.19 177 PRO A N 1
ATOM 1316 C CA . PRO A 1 177 ? 15.703 -20.125 -16.828 1 88.19 177 PRO A CA 1
ATOM 1317 C C . PRO A 1 177 ? 14.305 -20.25 -17.438 1 88.19 177 PRO A C 1
ATOM 1319 O O . PRO A 1 177 ? 14.078 -19.812 -18.562 1 88.19 177 PRO A O 1
ATOM 1322 N N . ASP A 1 178 ? 13.406 -20.719 -16.719 1 90.75 178 ASP A N 1
ATOM 1323 C CA . ASP A 1 178 ? 12.055 -20.922 -17.234 1 90.75 178 ASP A CA 1
ATOM 1324 C C . ASP A 1 178 ? 11.352 -19.578 -17.469 1 90.75 178 ASP A C 1
ATOM 1326 O O . ASP A 1 178 ? 11.516 -18.641 -16.688 1 90.75 178 ASP A O 1
ATOM 1330 N N . GLU A 1 179 ? 10.57 -19.594 -18.484 1 92.5 179 GLU A N 1
ATOM 1331 C CA . GLU A 1 179 ? 9.781 -18.406 -18.781 1 92.5 179 GLU A CA 1
ATOM 1332 C C . GLU A 1 179 ? 8.719 -18.172 -17.703 1 92.5 179 GLU A C 1
ATOM 1334 O O . GLU A 1 179 ? 8.281 -19.109 -17.047 1 92.5 179 GLU A O 1
ATOM 1339 N N . PHE A 1 180 ? 8.406 -16.938 -17.578 1 93.69 180 PHE A N 1
ATOM 1340 C CA . PHE A 1 180 ? 7.316 -16.625 -16.656 1 93.69 180 PHE A CA 1
ATOM 1341 C C . PHE A 1 180 ? 5.992 -17.172 -17.188 1 93.69 180 PHE A C 1
ATOM 1343 O O . PHE A 1 180 ? 5.641 -16.938 -18.344 1 93.69 180 PHE A O 1
ATOM 1350 N N . LEU A 1 181 ? 5.324 -17.859 -16.359 1 94.62 181 LEU A N 1
ATOM 1351 C CA . LEU A 1 181 ? 3.994 -18.344 -16.703 1 94.62 181 LEU A CA 1
ATOM 1352 C C . LEU A 1 181 ? 2.971 -17.219 -16.672 1 94.62 181 LEU A C 1
ATOM 1354 O O . LEU A 1 181 ? 3.152 -16.234 -15.938 1 94.62 181 LEU A O 1
ATOM 1358 N N . PRO A 1 182 ? 1.883 -17.359 -17.453 1 93.81 182 PRO A N 1
ATOM 1359 C CA . PRO A 1 182 ? 0.834 -16.344 -17.422 1 93.81 182 PRO A CA 1
ATOM 1360 C C . PRO A 1 182 ? 0.308 -16.078 -16.016 1 93.81 182 PRO A C 1
ATOM 1362 O O . PRO A 1 182 ? 0.051 -14.93 -15.656 1 93.81 182 PRO A O 1
ATOM 1365 N N . ALA A 1 183 ? 0.192 -17.109 -15.195 1 93.44 183 ALA A N 1
ATOM 1366 C CA . ALA A 1 183 ? -0.276 -16.953 -13.82 1 93.44 183 ALA A CA 1
ATOM 1367 C C . ALA A 1 183 ? 0.704 -16.125 -12.992 1 93.44 183 ALA A C 1
ATOM 1369 O O . ALA A 1 183 ? 0.294 -15.352 -12.125 1 93.44 183 ALA A O 1
ATOM 1370 N N . GLU A 1 184 ? 1.955 -16.328 -13.266 1 95.25 184 GLU A N 1
ATOM 1371 C CA . GLU A 1 184 ? 2.979 -15.562 -12.555 1 95.25 184 GLU A CA 1
ATOM 1372 C C . GLU A 1 184 ? 2.934 -14.086 -12.945 1 95.25 184 GLU A C 1
ATOM 1374 O O . GLU A 1 184 ? 3.107 -13.211 -12.094 1 95.25 184 GLU A O 1
ATOM 1379 N N . LEU A 1 185 ? 2.678 -13.859 -14.234 1 96.06 185 LEU A N 1
ATOM 1380 C CA . LEU A 1 185 ? 2.584 -12.477 -14.711 1 96.06 185 LEU A CA 1
ATOM 1381 C C . LEU A 1 185 ? 1.367 -11.781 -14.109 1 96.06 185 LEU A C 1
ATOM 1383 O O . LEU A 1 185 ? 1.409 -10.578 -13.836 1 96.06 185 LEU A O 1
ATOM 1387 N N . ARG A 1 186 ? 0.323 -12.539 -13.891 1 95.5 186 ARG A N 1
ATOM 1388 C CA . ARG A 1 186 ? -0.852 -11.977 -13.234 1 95.5 186 ARG A CA 1
ATOM 1389 C C . ARG A 1 186 ? -0.54 -11.594 -11.797 1 95.5 186 ARG A C 1
ATOM 1391 O O . ARG A 1 186 ? -1.034 -10.578 -11.297 1 95.5 186 ARG A O 1
ATOM 1398 N N . ILE A 1 187 ? 0.236 -12.391 -11.164 1 97.06 187 ILE A N 1
ATOM 1399 C CA . ILE A 1 187 ? 0.654 -12.109 -9.797 1 97.06 187 ILE A CA 1
ATOM 1400 C C . ILE A 1 187 ? 1.484 -10.828 -9.766 1 97.06 187 ILE A C 1
ATOM 1402 O O . ILE A 1 187 ? 1.264 -9.953 -8.922 1 97.06 187 ILE A O 1
ATOM 1406 N N . VAL A 1 188 ? 2.395 -10.703 -10.695 1 97.12 188 VAL A N 1
ATOM 1407 C CA . VAL A 1 188 ? 3.242 -9.516 -10.781 1 97.12 188 VAL A CA 1
ATOM 1408 C C . VAL A 1 188 ? 2.375 -8.281 -10.977 1 97.12 188 VAL A C 1
ATOM 1410 O O . VAL A 1 188 ? 2.561 -7.27 -10.289 1 97.12 188 VAL A O 1
ATOM 1413 N N . ASP A 1 189 ? 1.431 -8.406 -11.836 1 95.38 189 ASP A N 1
ATOM 1414 C CA . ASP A 1 189 ? 0.547 -7.277 -12.125 1 95.38 189 ASP A CA 1
ATOM 1415 C C . ASP A 1 189 ? -0.258 -6.879 -10.891 1 95.38 189 ASP A C 1
ATOM 1417 O O . ASP A 1 189 ? -0.396 -5.691 -10.586 1 95.38 189 ASP A O 1
ATOM 1421 N N . ALA A 1 190 ? -0.72 -7.828 -10.211 1 96.38 190 ALA A N 1
ATOM 1422 C CA . ALA A 1 190 ? -1.525 -7.586 -9.016 1 96.38 190 ALA A CA 1
ATOM 1423 C C . ALA A 1 190 ? -0.705 -6.895 -7.93 1 96.38 190 ALA A C 1
ATOM 1425 O O . ALA A 1 190 ? -1.147 -5.902 -7.344 1 96.38 190 ALA A O 1
ATOM 1426 N N . LEU A 1 191 ? 0.423 -7.395 -7.68 1 96.88 191 LEU A N 1
ATOM 1427 C CA . LEU A 1 191 ? 1.257 -6.816 -6.633 1 96.88 191 LEU A CA 1
ATOM 1428 C C . LEU A 1 191 ? 1.79 -5.453 -7.059 1 96.88 191 LEU A C 1
ATOM 1430 O O . LEU A 1 191 ? 1.959 -4.559 -6.223 1 96.88 191 LEU A O 1
ATOM 1434 N N . ALA A 1 192 ? 1.998 -5.344 -8.391 1 96.31 192 ALA A N 1
ATOM 1435 C CA . ALA A 1 192 ? 2.445 -4.051 -8.906 1 96.31 192 ALA A CA 1
ATOM 1436 C C . ALA A 1 192 ? 1.412 -2.963 -8.633 1 96.31 192 ALA A C 1
ATOM 1438 O O . ALA A 1 192 ? 1.771 -1.822 -8.328 1 96.31 192 ALA A O 1
ATOM 1439 N N . THR A 1 193 ? 0.19 -3.297 -8.742 1 94.88 193 THR A N 1
ATOM 1440 C CA . THR A 1 193 ? -0.879 -2.348 -8.453 1 94.88 193 THR A CA 1
ATOM 1441 C C . THR A 1 193 ? -0.803 -1.877 -7 1 94.88 193 THR A C 1
ATOM 1443 O O . THR A 1 193 ? -0.913 -0.681 -6.727 1 94.88 193 THR A O 1
ATOM 1446 N N . LEU A 1 194 ? -0.602 -2.771 -6.113 1 96.62 194 LEU A N 1
ATOM 1447 C CA . LEU A 1 194 ? -0.495 -2.43 -4.699 1 96.62 194 LEU A CA 1
ATOM 1448 C C . LEU A 1 194 ? 0.801 -1.675 -4.418 1 96.62 194 LEU 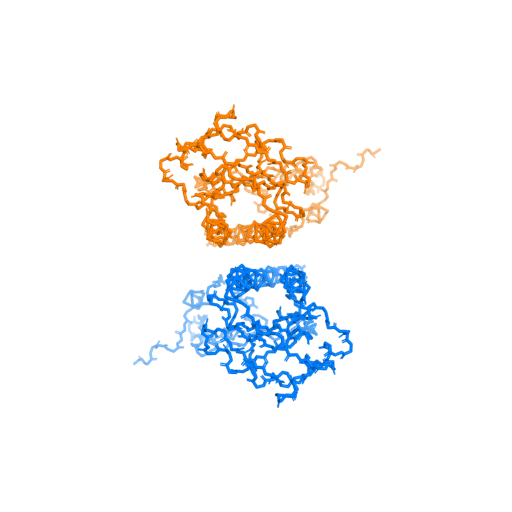A C 1
ATOM 1450 O O . LEU A 1 194 ? 0.817 -0.735 -3.621 1 96.62 194 LEU A O 1
ATOM 1454 N N . LEU A 1 195 ? 1.84 -2.08 -5.086 1 96.88 195 LEU A N 1
ATOM 1455 C CA . LEU A 1 195 ? 3.117 -1.395 -4.926 1 96.88 195 LEU A CA 1
ATOM 1456 C C . LEU A 1 195 ? 3.012 0.064 -5.355 1 96.88 195 LEU A C 1
ATOM 1458 O O . LEU A 1 195 ? 3.582 0.95 -4.715 1 96.88 195 LEU A O 1
ATOM 1462 N N . ALA A 1 196 ? 2.305 0.291 -6.441 1 95.94 196 ALA A N 1
ATOM 1463 C CA . ALA A 1 196 ? 2.088 1.662 -6.898 1 95.94 196 ALA A CA 1
ATOM 1464 C C . ALA A 1 196 ? 1.426 2.504 -5.812 1 95.94 196 ALA A C 1
ATOM 1466 O O . ALA A 1 196 ? 1.821 3.648 -5.578 1 95.94 196 ALA A O 1
ATOM 1467 N N . THR A 1 197 ? 0.461 1.9 -5.164 1 95.56 197 THR A N 1
ATOM 1468 C CA . THR A 1 197 ? -0.238 2.588 -4.082 1 95.56 197 THR A CA 1
ATOM 1469 C C . THR A 1 197 ? 0.705 2.854 -2.912 1 95.56 197 THR A C 1
ATOM 1471 O O . THR A 1 197 ? 0.719 3.955 -2.357 1 95.56 197 THR A O 1
ATOM 1474 N N . VAL A 1 198 ? 1.491 1.865 -2.551 1 95.94 198 VAL A N 1
ATOM 1475 C CA . VAL A 1 198 ? 2.408 1.981 -1.421 1 95.94 198 VAL A CA 1
ATOM 1476 C C . VAL A 1 198 ? 3.418 3.096 -1.688 1 95.94 198 VAL A C 1
ATOM 1478 O O . VAL A 1 198 ? 3.645 3.955 -0.833 1 95.94 198 VAL A O 1
ATOM 1481 N N . VAL A 1 199 ? 3.977 3.102 -2.848 1 95.38 199 VAL A N 1
ATOM 1482 C CA . VAL A 1 199 ? 4.98 4.102 -3.193 1 95.38 199 VAL A CA 1
ATOM 1483 C C . VAL A 1 199 ? 4.355 5.496 -3.168 1 95.38 199 VAL A C 1
ATOM 1485 O O . VAL A 1 199 ? 4.918 6.422 -2.586 1 95.38 199 VAL A O 1
ATOM 1488 N N . THR A 1 200 ? 3.215 5.648 -3.805 1 95.38 200 THR A N 1
ATOM 1489 C CA . THR A 1 200 ? 2.527 6.934 -3.861 1 95.38 200 THR A CA 1
ATOM 1490 C C . THR A 1 200 ? 2.197 7.43 -2.457 1 95.38 200 THR A C 1
ATOM 1492 O O . THR A 1 200 ? 2.432 8.602 -2.135 1 95.38 200 THR A O 1
ATOM 1495 N N . ASP A 1 201 ? 1.703 6.551 -1.696 1 94.75 201 ASP A N 1
ATOM 1496 C CA . ASP A 1 201 ? 1.332 6.922 -0.334 1 94.75 201 ASP A CA 1
ATOM 1497 C C . ASP A 1 201 ? 2.561 7.324 0.478 1 94.75 201 ASP A C 1
ATOM 1499 O O . ASP A 1 201 ? 2.535 8.328 1.193 1 94.75 201 ASP A O 1
ATOM 1503 N N . ARG A 1 202 ? 3.57 6.543 0.403 1 94.75 202 ARG A N 1
ATOM 1504 C CA . ARG A 1 202 ? 4.77 6.816 1.189 1 94.75 202 ARG A CA 1
ATOM 1505 C C . ARG A 1 202 ? 5.41 8.133 0.767 1 94.75 202 ARG A C 1
ATOM 1507 O O . ARG A 1 202 ? 5.914 8.883 1.607 1 94.75 202 ARG A O 1
ATOM 1514 N N . CYS A 1 203 ? 5.445 8.383 -0.489 1 93.31 203 CYS A N 1
ATOM 1515 C CA . CYS A 1 203 ? 5.953 9.664 -0.962 1 93.31 203 CYS A CA 1
ATOM 1516 C C . CYS A 1 203 ? 5.078 10.812 -0.471 1 93.31 203 CYS A C 1
ATOM 1518 O O . CYS A 1 203 ? 5.59 11.859 -0.063 1 93.31 203 CYS A O 1
ATOM 1520 N N . HIS A 1 204 ? 3.791 10.617 -0.535 1 94.38 204 HIS A N 1
ATOM 1521 C CA . HIS A 1 204 ? 2.869 11.625 -0.026 1 94.38 204 HIS A CA 1
ATOM 1522 C C . HIS A 1 204 ? 3.084 11.867 1.465 1 94.38 204 HIS A C 1
ATOM 1524 O O . HIS A 1 204 ? 3.061 13.008 1.922 1 94.38 204 HIS A O 1
ATOM 1530 N N . ILE A 1 205 ? 3.285 10.852 2.186 1 93.69 205 ILE A N 1
ATOM 1531 C CA . ILE A 1 205 ? 3.543 10.953 3.617 1 93.69 205 ILE A CA 1
ATOM 1532 C C . ILE A 1 205 ? 4.812 11.773 3.857 1 93.69 205 ILE A C 1
ATOM 1534 O O . ILE A 1 205 ? 4.824 12.672 4.699 1 93.69 205 ILE A O 1
ATOM 1538 N N . ALA A 1 206 ? 5.797 11.43 3.146 1 91.19 206 ALA A N 1
ATOM 1539 C CA . ALA A 1 206 ? 7.051 12.172 3.273 1 91.19 206 ALA A CA 1
ATOM 1540 C C . ALA A 1 206 ? 6.832 13.664 3.023 1 91.19 206 ALA A C 1
ATOM 1542 O O . ALA A 1 206 ? 7.367 14.5 3.748 1 91.19 206 ALA A O 1
ATOM 1543 N N . ASP A 1 207 ? 6.105 13.945 2.035 1 90.56 207 ASP A N 1
ATOM 1544 C CA . A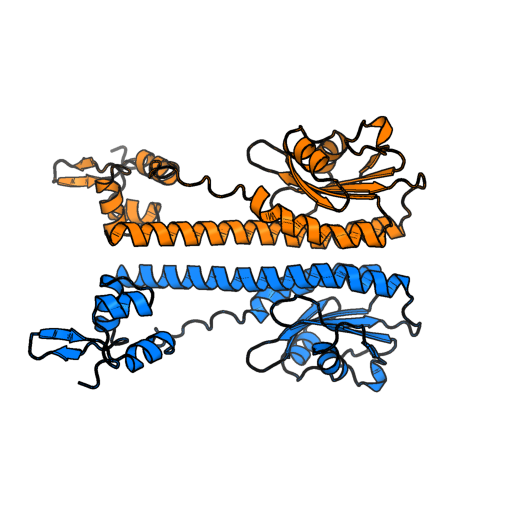SP A 1 207 ? 5.805 15.336 1.701 1 90.56 207 ASP A CA 1
ATOM 1545 C C . ASP A 1 207 ? 5.051 16.016 2.836 1 90.56 207 ASP A C 1
ATOM 1547 O O . ASP A 1 207 ? 5.379 17.141 3.213 1 90.56 207 ASP A O 1
ATOM 1551 N N . LEU A 1 208 ? 4.062 15.367 3.354 1 90.31 208 LEU A N 1
ATOM 1552 C CA . LEU A 1 208 ? 3.256 15.922 4.434 1 90.31 208 LEU A CA 1
ATOM 1553 C C . LEU A 1 208 ? 4.098 16.141 5.688 1 90.31 208 LEU A C 1
ATOM 1555 O O . LEU A 1 208 ? 3.975 17.172 6.355 1 90.31 208 LEU A O 1
ATOM 1559 N N . GLU A 1 209 ? 4.902 15.195 5.941 1 89.81 209 GLU A N 1
ATOM 1560 C CA . GLU A 1 209 ? 5.77 15.297 7.109 1 89.81 209 GLU A CA 1
ATOM 1561 C C . GLU A 1 209 ? 6.773 16.438 6.949 1 89.81 209 GLU A C 1
ATOM 1563 O O . GLU A 1 209 ? 7.062 17.156 7.906 1 89.81 209 GLU A O 1
ATOM 1568 N N . ALA A 1 210 ? 7.293 16.578 5.812 1 84.56 210 ALA A N 1
ATOM 1569 C CA . ALA A 1 210 ? 8.195 17.688 5.531 1 84.56 210 ALA A CA 1
ATOM 1570 C C . ALA A 1 210 ? 7.492 19.031 5.711 1 84.56 210 ALA A C 1
ATOM 1572 O O . ALA A 1 210 ? 8.07 19.984 6.242 1 84.56 210 ALA A O 1
ATOM 1573 N N . ARG A 1 211 ? 6.316 19.062 5.23 1 84.06 211 ARG A N 1
ATOM 1574 C CA . ARG A 1 211 ? 5.527 20.281 5.379 1 84.06 211 ARG A CA 1
ATOM 1575 C C . ARG A 1 211 ? 5.289 20.609 6.852 1 84.06 211 ARG A C 1
ATOM 1577 O O . ARG A 1 211 ? 5.441 21.75 7.273 1 84.06 211 ARG A O 1
ATOM 1584 N N . LEU A 1 212 ? 4.984 19.641 7.586 1 82.5 212 LEU A N 1
ATOM 1585 C CA . LEU A 1 212 ? 4.742 19.844 9.008 1 82.5 212 LEU A CA 1
ATOM 1586 C C . LEU A 1 212 ? 6.02 20.25 9.727 1 82.5 212 LEU A C 1
ATOM 1588 O O . LEU A 1 212 ? 5.988 21.109 10.617 1 82.5 212 LEU A O 1
ATOM 1592 N N . ALA A 1 213 ? 7.055 19.625 9.312 1 82.25 213 ALA A N 1
ATOM 1593 C CA . ALA A 1 213 ? 8.344 19.984 9.898 1 82.25 213 ALA A CA 1
ATOM 1594 C C . ALA A 1 213 ? 8.695 21.438 9.594 1 82.25 213 ALA A C 1
ATOM 1596 O O . ALA A 1 213 ? 9.227 22.156 10.445 1 82.25 213 ALA A O 1
ATOM 1597 N N . ARG A 1 214 ? 8.453 21.828 8.414 1 80.81 214 ARG A N 1
ATOM 1598 C CA . ARG A 1 214 ? 8.711 23.219 8.016 1 80.81 214 ARG A CA 1
ATOM 1599 C C . ARG A 1 214 ? 7.871 24.188 8.844 1 80.81 214 ARG A C 1
ATOM 1601 O O . ARG A 1 214 ? 8.375 25.219 9.289 1 80.81 214 ARG A O 1
ATOM 1608 N N . ILE A 1 215 ? 6.695 23.781 9.016 1 74.12 215 ILE A N 1
ATOM 1609 C CA . ILE A 1 215 ? 5.793 24.609 9.805 1 74.12 215 ILE A CA 1
ATOM 1610 C C . ILE A 1 215 ? 6.305 24.719 11.242 1 74.12 215 ILE A C 1
ATOM 1612 O O . ILE A 1 215 ? 6.312 25.797 11.836 1 74.12 215 ILE A O 1
ATOM 1616 N N . ALA A 1 216 ? 6.734 23.641 11.742 1 75.38 216 ALA A N 1
ATOM 1617 C CA . ALA A 1 216 ? 7.258 23.609 13.109 1 75.38 216 ALA A CA 1
ATOM 1618 C C . ALA A 1 216 ? 8.5 24.484 13.242 1 75.38 216 ALA A C 1
ATOM 1620 O O . ALA A 1 216 ? 8.664 25.203 14.227 1 75.38 216 ALA A O 1
ATOM 1621 N N . ARG A 1 217 ? 9.328 24.453 12.336 1 72.25 217 ARG A N 1
ATOM 1622 C CA . ARG A 1 217 ? 10.562 25.234 12.352 1 72.25 217 ARG A CA 1
ATOM 1623 C C . ARG A 1 217 ? 10.266 26.734 12.281 1 72.25 217 ARG A C 1
ATOM 1625 O O . ARG A 1 217 ? 10.922 27.531 12.953 1 72.25 217 ARG A O 1
ATOM 1632 N N . LEU A 1 218 ? 9.32 26.969 11.57 1 67.19 218 LEU A N 1
ATOM 1633 C CA . LEU A 1 218 ? 8.938 28.375 11.43 1 67.19 218 LEU A CA 1
ATOM 1634 C C . LEU A 1 218 ? 8.32 28.906 12.719 1 67.19 218 LEU A C 1
ATOM 1636 O O . LEU A 1 218 ? 8.531 30.062 13.086 1 67.19 218 LEU A O 1
ATOM 1640 N N . THR A 1 219 ? 7.691 28.109 13.305 1 64.81 219 THR A N 1
ATOM 1641 C CA . THR A 1 219 ? 7.059 28.484 14.562 1 64.81 219 THR A CA 1
ATOM 1642 C C . THR A 1 219 ? 8.094 28.609 15.672 1 64.81 219 THR A C 1
ATOM 1644 O O . THR A 1 219 ? 8 29.516 16.516 1 64.81 219 THR A O 1
ATOM 1647 N N . GLU A 1 220 ? 9.039 27.734 15.727 1 65.06 220 GLU A N 1
ATOM 1648 C CA . GLU A 1 220 ? 10.109 27.781 16.719 1 65.06 220 GLU A CA 1
ATOM 1649 C C . GLU A 1 220 ? 10.992 29.016 16.5 1 65.06 220 GLU A C 1
ATOM 1651 O O . GLU A 1 220 ? 11.422 29.641 17.469 1 65.06 220 GLU A O 1
ATOM 1656 N N . ALA A 1 221 ? 11.336 29.359 15.477 1 57.22 221 ALA A N 1
ATOM 1657 C CA . ALA A 1 221 ? 12.172 30.5 15.156 1 57.22 221 ALA A CA 1
ATOM 1658 C C . ALA A 1 221 ? 11.508 31.812 15.594 1 57.22 221 ALA A C 1
ATOM 1660 O O . ALA A 1 221 ? 12.195 32.75 15.961 1 57.22 221 ALA A O 1
ATOM 1661 N N . ARG A 1 222 ? 10.367 31.797 15.781 1 48.78 222 ARG A N 1
ATOM 1662 C CA . ARG A 1 222 ? 9.633 32.969 16.219 1 48.78 222 ARG A CA 1
ATOM 1663 C C . ARG A 1 222 ? 9.68 33.125 17.734 1 48.78 222 ARG A C 1
ATOM 1665 O O . ARG A 1 222 ? 9.539 34.25 18.25 1 48.78 222 ARG A O 1
ATOM 1672 N N . GLN A 1 223 ? 9.883 32.031 18.312 1 51.12 223 GLN A N 1
ATOM 1673 C CA . GLN A 1 223 ? 9.859 32.062 19.766 1 51.12 223 GLN A CA 1
ATOM 1674 C C . GLN A 1 223 ? 11.227 32.469 20.328 1 51.12 223 GLN A C 1
ATOM 1676 O O . GLN A 1 223 ? 11.359 32.75 21.516 1 51.12 223 GLN A O 1
ATOM 1681 N N . VAL A 1 224 ? 12.195 32.656 19.5 1 46.38 224 VAL A N 1
ATOM 1682 C CA . VAL A 1 224 ? 13.469 33.219 19.953 1 46.38 224 VAL A CA 1
ATOM 1683 C C . VAL A 1 224 ? 13.562 34.688 19.562 1 46.38 224 VAL A C 1
ATOM 1685 O O . VAL A 1 224 ? 13.148 35.062 18.469 1 46.38 224 VAL A O 1
ATOM 1688 N N . MET B 1 1 ? 4.328 22.625 51 1 26.8 1 MET B N 1
ATOM 1689 C CA . MET B 1 1 ? 4.094 23.422 49.812 1 26.8 1 MET B CA 1
ATOM 1690 C C . MET B 1 1 ? 3.814 22.516 48.594 1 26.8 1 MET B C 1
ATOM 1692 O O . MET B 1 1 ? 4.703 21.797 48.125 1 26.8 1 MET B O 1
ATOM 1696 N N . SER B 1 2 ? 2.666 21.891 48.406 1 34.91 2 SER B N 1
ATOM 1697 C CA . SER B 1 2 ? 2.129 20.906 47.469 1 34.91 2 SER B CA 1
ATOM 1698 C C . SER B 1 2 ? 2.256 21.391 46.031 1 34.91 2 SER B C 1
ATOM 1700 O O . SER B 1 2 ? 1.423 22.156 45.562 1 34.91 2 SER B O 1
ATOM 1702 N N . ALA B 1 3 ? 3.322 21.844 45.5 1 45.41 3 ALA B N 1
ATOM 1703 C CA . ALA B 1 3 ? 3.963 22.641 44.438 1 45.41 3 ALA B CA 1
ATOM 1704 C C . ALA B 1 3 ? 3.494 22.219 43.062 1 45.41 3 ALA B C 1
ATOM 1706 O O . ALA B 1 3 ? 3.744 22.906 42.062 1 45.41 3 ALA B O 1
ATOM 1707 N N . GLY B 1 4 ? 3.201 21 42.781 1 52.84 4 GLY B N 1
ATOM 1708 C CA . GLY B 1 4 ? 3.217 20.234 41.531 1 52.84 4 GLY B CA 1
ATOM 1709 C C . GLY B 1 4 ? 2.002 20.469 40.656 1 52.84 4 GLY B C 1
ATOM 1710 O O . GLY B 1 4 ? 1.855 19.859 39.594 1 52.84 4 GLY B O 1
ATOM 1711 N N . THR B 1 5 ? 1.048 21.25 41.062 1 69.75 5 THR B N 1
ATOM 1712 C CA . THR B 1 5 ? -0.282 21.297 40.469 1 69.75 5 THR B CA 1
ATOM 1713 C C . THR B 1 5 ? -0.418 22.5 39.562 1 69.75 5 THR B C 1
ATOM 1715 O O . THR B 1 5 ? -1.261 22.5 38.656 1 69.75 5 THR B O 1
ATOM 1718 N N . TRP B 1 6 ? 0.345 23.578 39.719 1 76.31 6 TRP B N 1
ATOM 1719 C CA . TRP B 1 6 ? 0.204 24.781 38.906 1 76.31 6 TRP B CA 1
ATOM 1720 C C . TRP B 1 6 ? 1.429 24.984 38 1 76.31 6 TRP B C 1
ATOM 1722 O O . TRP B 1 6 ? 2.564 24.828 38.469 1 76.31 6 TRP B O 1
ATOM 1732 N N . LEU B 1 7 ? 1.219 25.219 36.719 1 80.69 7 LEU B N 1
ATOM 1733 C CA . LEU B 1 7 ? 2.264 25.5 35.719 1 80.69 7 LEU B CA 1
ATOM 1734 C C . LEU B 1 7 ? 2.371 26.984 35.469 1 80.69 7 LEU B C 1
ATOM 1736 O O . LEU B 1 7 ? 1.361 27.703 35.438 1 80.69 7 LEU B O 1
ATOM 1740 N N . THR B 1 8 ? 3.621 27.594 35.406 1 79.88 8 THR B N 1
ATOM 1741 C CA . THR B 1 8 ? 3.852 28.938 34.906 1 79.88 8 THR B CA 1
ATOM 1742 C C . THR B 1 8 ? 3.51 29.031 33.438 1 79.88 8 THR B C 1
ATOM 1744 O O . THR B 1 8 ? 3.305 28.016 32.781 1 79.88 8 THR B O 1
ATOM 1747 N N . VAL B 1 9 ? 3.406 30.359 32.969 1 77.69 9 VAL B N 1
ATOM 1748 C CA . VAL B 1 9 ? 3.178 30.562 31.531 1 77.69 9 VAL B CA 1
ATOM 1749 C C . VAL B 1 9 ? 4.223 29.797 30.719 1 77.69 9 VAL B C 1
ATOM 1751 O O . VAL B 1 9 ? 3.887 29.109 29.766 1 77.69 9 VAL B O 1
ATOM 1754 N N . SER B 1 10 ? 5.395 29.828 31.172 1 78 10 SER B N 1
ATOM 1755 C CA . SER B 1 10 ? 6.477 29.172 30.453 1 78 10 SER B CA 1
ATOM 1756 C C . SER B 1 10 ? 6.359 27.656 30.562 1 78 10 SER B C 1
ATOM 1758 O O . SER B 1 10 ? 6.582 26.938 29.578 1 78 10 SER B O 1
ATOM 1760 N N . GLU B 1 11 ? 6.039 27.078 31.641 1 77.44 11 GLU B N 1
ATOM 1761 C CA . GLU B 1 11 ? 5.84 25.641 31.844 1 77.44 11 GLU B CA 1
ATOM 1762 C C . GLU B 1 11 ? 4.609 25.141 31.094 1 77.44 11 GLU B C 1
ATOM 1764 O O . GLU B 1 11 ? 4.625 24.062 30.516 1 77.44 11 GLU B O 1
ATOM 1769 N N . ALA B 1 12 ? 3.555 25.859 31.109 1 75.81 12 ALA B N 1
ATOM 1770 C CA . ALA B 1 12 ? 2.363 25.516 30.328 1 75.81 12 ALA B CA 1
ATOM 1771 C C . ALA B 1 12 ? 2.664 25.516 28.828 1 75.81 12 ALA B C 1
ATOM 1773 O O . ALA B 1 12 ? 2.246 24.609 28.109 1 75.81 12 ALA B O 1
ATOM 1774 N N . CYS B 1 13 ? 3.398 26.438 28.469 1 72.25 13 CYS B N 1
ATOM 1775 C CA . CYS B 1 13 ? 3.824 26.5 27.078 1 72.25 13 CYS B CA 1
ATOM 1776 C C . CYS B 1 13 ? 4.641 25.266 26.719 1 72.25 13 CYS B C 1
ATOM 1778 O O . CYS B 1 13 ? 4.422 24.656 25.656 1 72.25 13 CYS B O 1
ATOM 1780 N N . ARG B 1 14 ? 5.461 24.875 27.531 1 71.25 14 ARG B N 1
ATOM 1781 C CA . ARG B 1 14 ? 6.285 23.688 27.312 1 71.25 14 ARG B CA 1
ATOM 1782 C C . ARG B 1 14 ? 5.438 22.422 27.359 1 71.25 14 ARG B C 1
ATOM 1784 O O . ARG B 1 14 ? 5.594 21.531 26.516 1 71.25 14 ARG B O 1
ATOM 1791 N N . ALA B 1 15 ? 4.52 22.297 28.219 1 68.88 15 ALA B N 1
ATOM 1792 C CA . ALA B 1 15 ? 3.672 21.125 28.375 1 68.88 15 ALA B CA 1
ATOM 1793 C C . ALA B 1 15 ? 2.713 20.969 27.203 1 68.88 15 ALA B C 1
ATOM 1795 O O . ALA B 1 15 ? 2.418 19.859 26.781 1 68.88 15 ALA B O 1
ATOM 1796 N N . LEU B 1 16 ? 2.287 22.062 26.609 1 66.81 16 LEU B N 1
ATOM 1797 C CA . LEU B 1 16 ? 1.273 22.062 25.562 1 66.81 16 LEU B CA 1
ATOM 1798 C C . LEU B 1 16 ? 1.918 22.156 24.188 1 66.81 16 LEU B C 1
ATOM 1800 O O . LEU B 1 16 ? 1.255 21.938 23.172 1 66.81 16 LEU B O 1
ATOM 1804 N N . GLY B 1 17 ? 3.23 22.391 24.25 1 67.5 17 GLY B N 1
ATOM 1805 C CA . GLY B 1 17 ? 3.938 22.625 23 1 67.5 17 GLY B CA 1
ATOM 1806 C C . GLY B 1 17 ? 3.457 23.859 22.266 1 67.5 17 GLY B C 1
ATOM 1807 O O . GLY B 1 17 ? 3.377 23.859 21.031 1 67.5 17 GLY B O 1
ATOM 1808 N N . MET B 1 18 ? 3.092 24.859 23.031 1 65.94 18 MET B N 1
ATOM 1809 C CA . MET B 1 18 ? 2.545 26.094 22.484 1 65.94 18 MET B CA 1
ATOM 1810 C C . MET B 1 18 ? 3.451 27.281 22.812 1 65.94 18 MET B C 1
ATOM 1812 O O . MET B 1 18 ? 4.195 27.234 23.797 1 65.94 18 MET B O 1
ATOM 1816 N N . SER B 1 19 ? 3.385 28.297 22.094 1 67.06 19 SER B N 1
ATOM 1817 C CA . SER B 1 19 ? 4.016 29.562 22.422 1 67.06 19 SER B CA 1
ATOM 1818 C C . SER B 1 19 ? 3.207 30.344 23.453 1 67.06 19 SER B C 1
ATOM 1820 O O . SER B 1 19 ? 2.025 30.062 23.656 1 67.06 19 SER B O 1
ATOM 1822 N N . ARG B 1 20 ? 3.877 31.312 24.047 1 73.5 20 ARG B N 1
ATOM 1823 C CA . ARG B 1 20 ? 3.229 32.188 25.031 1 73.5 20 ARG B CA 1
ATOM 1824 C C . ARG B 1 20 ? 2.051 32.938 24.406 1 73.5 20 ARG B C 1
ATOM 1826 O O . ARG B 1 20 ? 0.988 33.031 25.016 1 73.5 20 ARG B O 1
ATOM 1833 N N . THR B 1 21 ? 2.215 33.375 23.297 1 65.31 21 THR B N 1
ATOM 1834 C CA . THR B 1 21 ? 1.15 34.094 22.594 1 65.31 21 THR B CA 1
ATOM 1835 C C . THR B 1 21 ? -0.045 33.188 22.359 1 65.31 21 THR B C 1
ATOM 1837 O O . THR B 1 21 ? -1.194 33.594 22.547 1 65.31 21 THR B O 1
ATOM 1840 N N . THR B 1 22 ? 0.173 31.969 21.953 1 68.94 22 THR B N 1
ATOM 1841 C CA . THR B 1 22 ? -0.887 30.984 21.75 1 68.94 22 THR B CA 1
ATOM 1842 C C . THR B 1 22 ? -1.575 30.656 23.078 1 68.94 22 THR B C 1
ATOM 1844 O O . THR B 1 22 ? -2.797 30.5 23.109 1 68.94 22 THR B O 1
ATOM 1847 N N . LEU B 1 23 ? -0.804 30.547 23.953 1 72.69 23 LEU B N 1
ATOM 1848 C CA . LEU B 1 23 ? -1.372 30.25 25.266 1 72.69 23 LEU B CA 1
ATOM 1849 C C . LEU B 1 23 ? -2.295 31.375 25.734 1 72.69 23 LEU B C 1
ATOM 1851 O O . LEU B 1 23 ? -3.391 31.125 26.234 1 72.69 23 LEU B O 1
ATOM 1855 N N . LEU B 1 24 ? -1.868 32.562 25.438 1 72.94 24 LEU B N 1
ATOM 1856 C CA . LEU B 1 24 ? -2.662 33.719 25.828 1 72.94 24 LEU B CA 1
ATOM 1857 C C . LEU B 1 24 ? -3.91 33.844 24.953 1 72.94 24 LEU B C 1
ATOM 1859 O O . LEU B 1 24 ? -4.98 34.188 25.438 1 72.94 24 LEU B O 1
ATOM 1863 N N . ALA B 1 25 ? -3.809 33.406 23.844 1 67.12 25 ALA B N 1
ATOM 1864 C CA . ALA B 1 25 ? -4.973 33.344 22.953 1 67.12 25 ALA B CA 1
ATOM 1865 C C . ALA B 1 25 ? -5.98 32.312 23.453 1 67.12 25 ALA B C 1
ATOM 1867 O O . ALA B 1 25 ? -7.191 32.531 23.391 1 67.12 25 ALA B O 1
ATOM 1868 N N . ALA B 1 26 ? -5.504 31.219 23.891 1 70.69 26 ALA B N 1
ATOM 1869 C CA . ALA B 1 26 ? -6.355 30.188 24.453 1 70.69 26 ALA B CA 1
ATOM 1870 C C . ALA B 1 26 ? -7.062 30.688 25.719 1 70.69 26 ALA B C 1
ATOM 1872 O O . ALA B 1 26 ? -8.227 30.344 25.953 1 70.69 26 ALA B O 1
ATOM 1873 N N . GLU B 1 27 ? -6.344 31.516 26.359 1 72.62 27 GLU B N 1
ATOM 1874 C CA . GLU B 1 27 ? -6.926 32.156 27.531 1 72.62 27 GLU B CA 1
ATOM 1875 C C . GLU B 1 27 ? -8.023 33.125 27.156 1 72.62 27 GLU B C 1
ATOM 1877 O O . GLU B 1 27 ? -9.102 33.125 27.75 1 72.62 27 GLU B O 1
ATOM 1882 N N . GLU B 1 28 ? -7.703 33.812 26.203 1 69.81 28 GLU B N 1
ATOM 1883 C CA . GLU B 1 28 ? -8.664 34.781 25.75 1 69.81 28 GLU B CA 1
ATOM 1884 C C . GLU B 1 28 ? -9.891 34.125 25.109 1 69.81 28 GLU B C 1
ATOM 1886 O O . GLU B 1 28 ? -11.016 34.594 25.281 1 69.81 28 GLU B O 1
ATOM 1891 N N . ALA B 1 29 ? -9.695 33.062 24.5 1 61.56 29 ALA B N 1
ATOM 1892 C CA . ALA B 1 29 ? -10.766 32.25 23.891 1 61.56 29 ALA B CA 1
ATOM 1893 C C . ALA B 1 29 ? -11.555 31.5 24.953 1 61.56 29 ALA B C 1
ATOM 1895 O O . ALA B 1 29 ? -12.586 30.891 24.656 1 61.56 29 ALA B O 1
ATOM 1896 N N . GLY B 1 30 ? -11.039 31.469 26.016 1 63 30 GLY B N 1
ATOM 1897 C CA . GLY B 1 30 ? -11.719 30.844 27.141 1 63 30 GLY B CA 1
ATOM 1898 C C . GLY B 1 30 ? -11.445 29.344 27.234 1 63 30 GLY B C 1
ATOM 1899 O O . GLY B 1 30 ? -12.047 28.656 28.062 1 63 30 GLY B O 1
ATOM 1900 N N . THR B 1 31 ? -10.625 28.844 26.422 1 69.19 31 THR B N 1
ATOM 1901 C CA . THR B 1 31 ? -10.375 27.406 26.406 1 69.19 31 THR B CA 1
ATOM 1902 C C . THR B 1 31 ? -9.336 27.047 27.469 1 69.19 31 THR B C 1
ATOM 1904 O O . THR B 1 31 ? -9.234 25.875 27.859 1 69.19 31 THR B O 1
ATOM 1907 N N . LEU B 1 32 ? -8.617 27.984 27.719 1 72.31 32 LEU B N 1
ATOM 1908 C CA . LEU B 1 32 ? -7.672 27.812 28.812 1 72.31 32 LEU B CA 1
ATOM 1909 C C . LEU B 1 32 ? -7.805 28.938 29.844 1 72.31 32 LEU B C 1
ATOM 1911 O O . LEU B 1 32 ? -7.875 30.109 29.469 1 72.31 32 LEU B O 1
ATOM 1915 N N . VAL B 1 33 ? -7.953 28.547 31.016 1 76.44 33 VAL B N 1
ATOM 1916 C CA . VAL B 1 33 ? -8.18 29.547 32.062 1 76.44 33 VAL B CA 1
ATOM 1917 C C . VAL B 1 33 ? -6.898 29.75 32.844 1 76.44 33 VAL B C 1
ATOM 1919 O O . VAL B 1 33 ? -6.305 28.797 33.344 1 76.44 33 VAL B O 1
ATOM 1922 N N . ALA B 1 34 ? -6.434 30.938 32.781 1 77.38 34 ALA B N 1
ATOM 1923 C CA . ALA B 1 34 ? -5.289 31.297 33.625 1 77.38 34 ALA B CA 1
ATOM 1924 C C . ALA B 1 34 ? -5.746 31.797 35 1 77.38 34 ALA B C 1
ATOM 1926 O O . ALA B 1 34 ? -6.766 32.5 35.094 1 77.38 34 ALA B O 1
ATOM 1927 N N . HIS B 1 35 ? -5.059 31.344 36.031 1 80.56 35 HIS B N 1
ATOM 1928 C CA . HIS B 1 35 ? -5.234 31.875 37.375 1 80.56 35 HIS B CA 1
ATOM 1929 C C . HIS B 1 35 ? -4.105 32.844 37.75 1 80.56 35 HIS B C 1
ATOM 1931 O O . HIS B 1 35 ? -2.98 32.688 37.25 1 80.56 35 HIS B O 1
ATOM 1937 N N . ARG B 1 36 ? -4.422 33.906 38.406 1 80.88 36 ARG B N 1
ATOM 1938 C CA . ARG B 1 36 ? -3.396 34.875 38.781 1 80.88 36 ARG B CA 1
ATOM 1939 C C . ARG B 1 36 ? -3.02 34.719 40.25 1 80.88 36 ARG B C 1
ATOM 1941 O O . ARG B 1 36 ? -3.885 34.5 41.094 1 80.88 36 ARG B O 1
ATOM 1948 N N . THR B 1 37 ? -1.724 34.719 40.469 1 79.12 37 THR B N 1
ATOM 1949 C CA . THR B 1 37 ? -1.227 34.719 41.844 1 79.12 37 THR B CA 1
ATOM 1950 C C . THR B 1 37 ? -1.442 36.094 42.5 1 79.12 37 THR B C 1
ATOM 1952 O O . THR B 1 37 ? -1.707 37.094 41.781 1 79.12 37 THR B O 1
ATOM 1955 N N . PRO B 1 38 ? -1.342 36.125 43.844 1 77.62 38 PRO B N 1
ATOM 1956 C CA . PRO B 1 38 ? -1.452 37.406 44.469 1 77.62 38 PRO B CA 1
ATOM 1957 C C . PRO B 1 38 ? -0.478 38.438 43.906 1 77.62 38 PRO B C 1
ATOM 1959 O O . PRO B 1 38 ? -0.767 39.656 43.906 1 77.62 38 PRO B O 1
ATOM 1962 N N . GLY B 1 39 ? 0.652 38.062 43.375 1 73.19 39 GLY B N 1
ATOM 1963 C CA . GLY B 1 39 ? 1.625 38.938 42.75 1 73.19 39 GLY B CA 1
ATOM 1964 C C . GLY B 1 39 ? 1.281 39.281 41.312 1 73.19 39 GLY B C 1
ATOM 1965 O O . GLY B 1 39 ? 2.029 39.969 40.625 1 73.19 39 GLY B O 1
ATOM 1966 N N . GLY B 1 40 ? 0.179 38.844 40.812 1 78.62 40 GLY B N 1
ATOM 1967 C CA . GLY B 1 40 ? -0.326 39.156 39.469 1 78.62 40 GLY B CA 1
ATOM 1968 C C . GLY B 1 40 ? 0.204 38.219 38.406 1 78.62 40 GLY B C 1
ATOM 1969 O O . GLY B 1 40 ? -0.011 38.469 37.219 1 78.62 40 GLY B O 1
ATOM 1970 N N . HIS B 1 41 ? 0.839 37.312 38.75 1 81.31 41 HIS B N 1
ATOM 1971 C CA . HIS B 1 41 ? 1.416 36.438 37.75 1 81.31 41 HIS B CA 1
ATOM 1972 C C . HIS B 1 41 ? 0.42 35.375 37.344 1 81.31 41 HIS B C 1
ATOM 1974 O O . HIS B 1 41 ? -0.281 34.781 38.188 1 81.31 41 HIS B O 1
ATOM 1980 N N . ARG B 1 42 ? 0.37 35.062 35.906 1 82.88 42 ARG B N 1
ATOM 1981 C CA . ARG B 1 42 ? -0.496 34.031 35.375 1 82.88 42 ARG B CA 1
ATOM 1982 C C . ARG B 1 42 ? 0.001 32.625 35.75 1 82.88 42 ARG B C 1
ATOM 1984 O O . ARG B 1 42 ? 1.203 32.375 35.719 1 82.88 42 ARG B O 1
ATOM 1991 N N . ARG B 1 43 ? -0.864 31.812 36.219 1 82.75 43 ARG B N 1
ATOM 1992 C CA . ARG B 1 43 ? -0.628 30.391 36.531 1 82.75 43 ARG B CA 1
ATOM 1993 C C . ARG B 1 43 ? -1.741 29.531 35.938 1 82.75 43 ARG B C 1
ATOM 1995 O O . ARG B 1 43 ? -2.902 29.938 35.906 1 82.75 43 ARG B O 1
ATOM 2002 N N . TYR B 1 44 ? -1.388 28.234 35.344 1 79.75 44 TYR B N 1
ATOM 2003 C CA . TYR B 1 44 ? -2.318 27.25 34.812 1 79.75 44 TYR B CA 1
ATOM 2004 C C . TYR B 1 44 ? -2.328 25.969 35.625 1 79.75 44 TYR B C 1
ATOM 2006 O O . TYR B 1 44 ? -1.271 25.453 36 1 79.75 44 TYR B O 1
ATOM 2014 N N . HIS B 1 45 ? -3.443 25.641 36.125 1 78.44 45 HIS B N 1
ATOM 2015 C CA . HIS B 1 45 ? -3.527 24.359 36.844 1 78.44 45 HIS B CA 1
ATOM 2016 C C . HIS B 1 45 ? -3.189 23.203 35.938 1 78.44 45 HIS B C 1
ATOM 2018 O O . HIS B 1 45 ? -3.623 23.156 34.781 1 78.44 45 HIS B O 1
ATOM 2024 N N . VAL B 1 46 ? -2.463 22.172 36.312 1 74.31 46 VAL B N 1
ATOM 2025 C CA . VAL B 1 46 ? -2.047 21.016 35.531 1 74.31 46 VAL B CA 1
ATOM 2026 C C . VAL B 1 46 ? -3.277 20.281 35 1 74.31 46 VAL B C 1
ATOM 2028 O O . VAL B 1 46 ? -3.273 19.812 33.875 1 74.31 46 VAL B O 1
ATOM 2031 N N . ASP B 1 47 ? -4.34 20.266 35.625 1 70.56 47 ASP B N 1
ATOM 2032 C CA . ASP B 1 47 ? -5.574 19.641 35.156 1 70.56 47 ASP B CA 1
ATOM 2033 C C . ASP B 1 47 ? -6.195 20.438 34.031 1 70.56 47 ASP B C 1
ATOM 2035 O O . ASP B 1 47 ? -6.785 19.859 33.094 1 70.56 47 ASP B O 1
ATOM 2039 N N . ASP B 1 48 ? -6.176 21.75 34 1 69.12 48 ASP B N 1
ATOM 2040 C CA . ASP B 1 48 ? -6.703 22.578 32.938 1 69.12 48 ASP B CA 1
ATOM 2041 C C . ASP B 1 48 ? -5.879 22.406 31.641 1 69.12 48 ASP B C 1
ATOM 2043 O O . ASP B 1 48 ? -6.434 22.375 30.547 1 69.12 48 ASP B O 1
ATOM 2047 N N . ILE B 1 49 ? -4.645 22.344 31.906 1 68.19 49 ILE B N 1
ATOM 2048 C CA . ILE B 1 49 ? -3.77 22.078 30.781 1 68.19 49 ILE B CA 1
ATOM 2049 C C . ILE B 1 49 ? -4.039 20.688 30.219 1 68.19 49 ILE B C 1
ATOM 2051 O O . ILE B 1 49 ? -4.125 20.484 29.016 1 68.19 49 ILE B O 1
ATOM 2055 N N . ALA B 1 50 ? -4.18 19.719 31.016 1 68 50 ALA B N 1
ATOM 2056 C CA . ALA B 1 50 ? -4.566 18.375 30.609 1 68 50 ALA B CA 1
ATOM 2057 C C . ALA B 1 50 ? -5.926 18.391 29.906 1 68 50 ALA B C 1
ATOM 2059 O O . ALA B 1 50 ? -6.121 17.719 28.906 1 68 50 ALA B O 1
ATOM 2060 N N . ARG B 1 51 ? -6.922 19.016 30.469 1 62.34 51 ARG B N 1
ATOM 2061 C CA . ARG B 1 51 ? -8.219 19.172 29.812 1 62.34 51 ARG B CA 1
ATOM 2062 C C . ARG B 1 51 ? -8.078 19.906 28.484 1 62.34 51 ARG B C 1
ATOM 2064 O O . ARG B 1 51 ? -8.734 19.531 27.5 1 62.34 51 ARG B O 1
ATOM 2071 N N . PHE B 1 52 ? -7.398 20.969 28.516 1 58.31 52 PHE B N 1
ATOM 2072 C CA . PHE B 1 52 ? -7.133 21.703 27.297 1 58.31 52 PHE B CA 1
ATOM 2073 C C . PHE B 1 52 ? -6.477 20.812 26.25 1 58.31 52 PHE B C 1
ATOM 2075 O O . PHE B 1 52 ? -6.809 20.891 25.062 1 58.31 52 PHE B O 1
ATOM 2082 N N . LEU B 1 53 ? -5.523 20.156 26.688 1 52.97 53 LEU B N 1
ATOM 2083 C CA . LEU B 1 53 ? -4.918 19.156 25.812 1 52.97 53 LEU B CA 1
ATOM 2084 C C . LEU B 1 53 ? -5.93 18.062 25.453 1 52.97 53 LEU B C 1
ATOM 2086 O O . LEU B 1 53 ? -5.859 17.484 24.375 1 52.97 53 LEU B O 1
ATOM 2090 N N . GLY B 1 54 ? -6.754 17.578 26.266 1 48.19 54 GLY B N 1
ATOM 2091 C CA . GLY B 1 54 ? -7.867 16.672 26.062 1 48.19 54 GLY B CA 1
ATOM 2092 C C . GLY B 1 54 ? -9.078 17.328 25.438 1 48.19 54 GLY B C 1
ATOM 2093 O O . GLY B 1 54 ? -10.023 16.656 25.031 1 48.19 54 GLY B O 1
ATOM 2094 N N . ARG B 1 55 ? -9.484 18.469 25.875 1 42.12 55 ARG B N 1
ATOM 2095 C CA . ARG B 1 55 ? -10.664 19.141 25.344 1 42.12 55 ARG B CA 1
ATOM 2096 C C . ARG B 1 55 ? -10.492 19.469 23.859 1 42.12 55 ARG B C 1
ATOM 2098 O O . ARG B 1 55 ? -9.484 20.047 23.453 1 42.12 55 ARG B O 1
ATOM 2105 N N . ALA B 1 56 ? -11.266 18.812 22.969 1 35.59 56 ALA B N 1
ATOM 2106 C CA . ALA B 1 56 ? -11.609 19.203 21.594 1 35.59 56 ALA B CA 1
ATOM 2107 C C . ALA B 1 56 ? -11.883 20.703 21.5 1 35.59 56 ALA B C 1
ATOM 2109 O O . ALA B 1 56 ? -12.539 21.266 22.375 1 35.59 56 ALA B O 1
ATOM 2110 N N . PRO B 1 57 ? -11.055 21.594 21.047 1 34.81 57 PRO B N 1
ATOM 2111 C CA . PRO B 1 57 ? -11.477 22.984 21.016 1 34.81 57 PRO B CA 1
ATOM 2112 C C . PRO B 1 57 ? -13 23.156 21.062 1 34.81 57 PRO B C 1
ATOM 2114 O O . PRO B 1 57 ? -13.727 22.219 20.703 1 34.81 57 PRO B O 1
A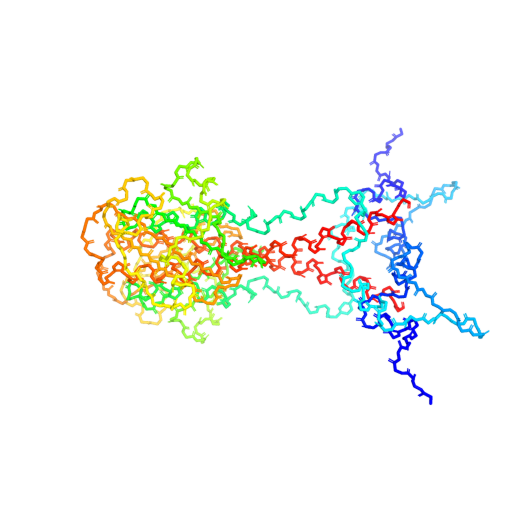TOM 2117 N N . ASP B 1 58 ? -13.547 23.969 21.859 1 32.91 58 ASP B N 1
ATOM 2118 C CA . ASP B 1 58 ? -14.953 24.328 21.719 1 32.91 58 ASP B CA 1
ATOM 2119 C C . ASP B 1 58 ? -15.406 24.203 20.266 1 32.91 58 ASP B C 1
ATOM 2121 O O . ASP B 1 58 ? -14.641 24.484 19.344 1 32.91 58 ASP B O 1
ATOM 2125 N N . PRO B 1 59 ? -16.641 23.594 19.953 1 31.48 59 PRO B N 1
ATOM 2126 C CA . PRO B 1 59 ? -17.141 23.484 18.578 1 31.48 59 PRO B CA 1
ATOM 2127 C C . PRO B 1 59 ? -17.031 24.797 17.812 1 31.48 59 PRO B C 1
ATOM 2129 O O . PRO B 1 59 ? -17.672 25.797 18.172 1 31.48 59 PRO B O 1
ATOM 2132 N N . VAL B 1 60 ? -15.969 25.547 17.609 1 34.31 60 VAL B N 1
ATOM 2133 C CA . VAL B 1 60 ? -16.25 26.516 16.547 1 34.31 60 VAL B CA 1
ATOM 2134 C C . VAL B 1 60 ? -17.469 26.062 15.75 1 34.31 60 VAL B C 1
ATOM 2136 O O . VAL B 1 60 ? -17.781 24.859 15.711 1 34.31 60 VAL B O 1
ATOM 2139 N N . PRO B 1 61 ? -18.469 26.844 15.273 1 34.12 61 PRO B N 1
ATOM 2140 C CA . PRO B 1 61 ? -19.656 26.188 14.695 1 34.12 61 PRO B CA 1
ATOM 2141 C C . PRO B 1 61 ? -19.344 24.797 14.156 1 34.12 61 PRO B C 1
ATOM 2143 O O . PRO B 1 61 ? -18.188 24.422 14.016 1 34.12 61 PRO B O 1
ATOM 2146 N N . HIS B 1 62 ? -20.312 24.109 13.273 1 33.62 62 HIS B N 1
ATOM 2147 C CA . HIS B 1 62 ? -20.391 22.766 12.734 1 33.62 62 HIS B CA 1
ATOM 2148 C C . HIS B 1 62 ? -19.031 22.312 12.195 1 33.62 62 HIS B C 1
ATOM 2150 O O . HIS B 1 62 ? -18.641 22.703 11.094 1 33.62 62 HIS B O 1
ATOM 2156 N N . HIS B 1 63 ? -18.031 22.328 12.805 1 36.97 63 HIS B N 1
ATOM 2157 C CA . HIS B 1 63 ? -16.844 21.594 12.352 1 36.97 63 HIS B CA 1
ATOM 2158 C C . HIS B 1 63 ? -17.25 20.344 11.578 1 36.97 63 HIS B C 1
ATOM 2160 O O . HIS B 1 63 ? -18 19.5 12.086 1 36.97 63 HIS B O 1
ATOM 2166 N N . GLU B 1 64 ? -17.484 20.453 10.367 1 42.25 64 GLU B N 1
ATOM 2167 C CA . GLU B 1 64 ? -17.719 19.203 9.633 1 42.25 64 GLU B CA 1
ATOM 2168 C C . GLU B 1 64 ? -16.938 18.047 10.266 1 42.25 64 GLU B C 1
ATOM 2170 O O . GLU B 1 64 ? -15.758 18.188 10.586 1 42.25 64 GLU B O 1
ATOM 2175 N N . PRO B 1 65 ? -17.531 17.219 11.164 1 42.66 65 PRO B N 1
ATOM 2176 C CA . PRO B 1 65 ? -16.844 16.031 11.68 1 42.66 65 PRO B CA 1
ATOM 2177 C C . PRO B 1 65 ? -15.633 15.641 10.844 1 42.66 65 PRO B C 1
ATOM 2179 O O . PRO B 1 65 ? -15.656 15.758 9.617 1 42.66 65 PRO B O 1
ATOM 2182 N N . ALA B 1 66 ? -14.438 15.984 11.344 1 47.41 66 ALA B N 1
ATOM 2183 C CA . ALA B 1 66 ? -13.305 15.406 10.633 1 47.41 66 ALA B CA 1
ATOM 2184 C C . ALA B 1 66 ? -13.711 14.125 9.906 1 47.41 66 ALA B C 1
ATOM 2186 O O . ALA B 1 66 ? -14.508 13.336 10.422 1 47.41 66 ALA B O 1
ATOM 2187 N N . PRO B 1 67 ? -13.734 14.125 8.664 1 50.44 67 PRO B N 1
ATOM 2188 C CA . PRO B 1 67 ? -14.172 12.914 7.969 1 50.44 67 PRO B CA 1
ATOM 2189 C C . PRO B 1 67 ? -13.648 11.641 8.625 1 50.44 67 PRO B C 1
ATOM 2191 O O . PRO B 1 67 ? -12.57 11.641 9.219 1 50.44 67 PRO B O 1
ATOM 2194 N N . ASP B 1 68 ? -14.516 10.758 9.094 1 56.28 68 ASP B N 1
ATOM 2195 C CA . ASP B 1 68 ? -14.227 9.422 9.594 1 56.28 68 ASP B CA 1
ATOM 2196 C C . ASP B 1 68 ? -13.039 8.805 8.844 1 56.28 68 ASP B C 1
ATOM 2198 O O . ASP B 1 68 ? -13.078 8.664 7.621 1 56.28 68 ASP B O 1
ATOM 2202 N N . PRO B 1 69 ? -11.875 8.82 9.555 1 58.25 69 PRO B N 1
ATOM 2203 C CA . PRO B 1 69 ? -10.719 8.203 8.898 1 58.25 69 PRO B CA 1
ATOM 2204 C C . PRO B 1 69 ? -11.094 6.973 8.07 1 58.25 69 PRO B C 1
ATOM 2206 O O . PRO B 1 69 ? -10.516 6.746 7.004 1 58.25 69 PRO B O 1
ATOM 2209 N N . GLY B 1 70 ? -12.109 6.297 8.586 1 63.5 70 GLY B N 1
ATOM 2210 C CA . GLY B 1 70 ? -12.547 5.133 7.832 1 63.5 70 GLY B CA 1
ATOM 2211 C C . GLY B 1 70 ? -13.125 5.48 6.477 1 63.5 70 GLY B C 1
ATOM 2212 O O . GLY B 1 70 ? -12.891 4.773 5.492 1 63.5 70 GLY B O 1
ATOM 2213 N N . ALA B 1 71 ? -13.781 6.617 6.484 1 70 71 ALA B N 1
ATOM 2214 C CA . ALA B 1 71 ? -14.398 7.047 5.234 1 70 71 ALA B CA 1
ATOM 2215 C C . ALA B 1 71 ? -13.344 7.5 4.23 1 70 71 ALA B C 1
ATOM 2217 O O . ALA B 1 71 ? -13.508 7.32 3.02 1 70 71 ALA B O 1
ATOM 2218 N N . GLN B 1 72 ? -12.258 7.938 4.758 1 77.94 72 GLN B N 1
ATOM 2219 C CA . GLN B 1 72 ? -11.211 8.469 3.889 1 77.94 72 GLN B CA 1
ATOM 2220 C C . GLN B 1 72 ? -10.367 7.34 3.295 1 77.94 72 GLN B C 1
ATOM 2222 O O . GLN B 1 72 ? -9.742 7.512 2.248 1 77.94 72 GLN B O 1
ATOM 2227 N N . VAL B 1 73 ? -10.578 6.18 3.877 1 89.25 73 VAL B N 1
ATOM 2228 C CA . VAL B 1 73 ? -9.688 5.098 3.461 1 89.25 73 VAL B CA 1
ATOM 2229 C C . VAL B 1 73 ? -10.445 4.129 2.555 1 89.25 73 VAL B C 1
ATOM 2231 O O . VAL B 1 73 ? -9.836 3.328 1.843 1 89.25 73 VAL B O 1
ATOM 2234 N N . ALA B 1 74 ? -11.773 4.328 2.447 1 91.44 74 ALA B N 1
ATOM 2235 C CA . ALA B 1 74 ? -12.648 3.365 1.785 1 91.44 74 ALA B CA 1
ATOM 2236 C C . ALA B 1 74 ? -12.289 3.217 0.31 1 91.44 74 ALA B C 1
ATOM 2238 O O . ALA B 1 74 ? -12.125 2.102 -0.187 1 91.44 74 ALA B O 1
ATOM 2239 N N . PRO B 1 75 ? -12.086 4.316 -0.424 1 90.25 75 PRO B N 1
ATOM 2240 C CA . PRO B 1 75 ? -11.742 4.164 -1.838 1 90.25 75 PRO B CA 1
ATOM 2241 C C . PRO B 1 75 ? -10.406 3.441 -2.041 1 90.25 75 PRO B C 1
ATOM 2243 O O . PRO B 1 75 ? -10.273 2.646 -2.975 1 90.25 75 PRO B O 1
ATOM 2246 N N . ALA B 1 76 ? -9.484 3.727 -1.16 1 91.62 76 ALA B N 1
ATOM 2247 C CA . ALA B 1 76 ? -8.18 3.084 -1.247 1 91.62 76 ALA B CA 1
ATOM 2248 C C . ALA B 1 76 ? -8.281 1.59 -0.951 1 91.62 76 ALA B C 1
ATOM 2250 O O . ALA B 1 76 ? -7.625 0.775 -1.603 1 91.62 76 ALA B O 1
ATOM 2251 N N . VAL B 1 77 ? -9.109 1.305 -0.051 1 93.31 77 VAL B N 1
ATOM 2252 C CA . VAL B 1 77 ? -9.312 -0.093 0.316 1 93.31 77 VAL B CA 1
ATOM 2253 C C . VAL B 1 77 ? -9.93 -0.852 -0.856 1 93.31 77 VAL B C 1
ATOM 2255 O O . VAL B 1 77 ? -9.461 -1.93 -1.225 1 93.31 77 VAL B O 1
ATOM 2258 N N . ARG B 1 78 ? -10.938 -0.277 -1.479 1 94.44 78 ARG B N 1
ATOM 2259 C CA . ARG B 1 78 ? -11.609 -0.902 -2.611 1 94.44 78 ARG B CA 1
ATOM 2260 C C . ARG B 1 78 ? -10.633 -1.2 -3.74 1 94.44 78 ARG B C 1
ATOM 2262 O O . ARG B 1 78 ? -10.625 -2.305 -4.289 1 94.44 78 ARG B O 1
ATOM 2269 N N . ALA B 1 79 ? -9.852 -0.261 -3.969 1 94.94 79 ALA B N 1
ATOM 2270 C CA . ALA B 1 79 ? -8.867 -0.413 -5.043 1 94.94 79 ALA B CA 1
ATOM 2271 C C . ALA B 1 79 ? -7.809 -1.448 -4.676 1 94.94 79 ALA B C 1
ATOM 2273 O O . ALA B 1 79 ? -7.363 -2.215 -5.531 1 94.94 79 ALA B O 1
ATOM 2274 N N . ALA B 1 80 ? -7.512 -1.505 -3.441 1 95.94 80 ALA B N 1
ATOM 2275 C CA . ALA B 1 80 ? -6.387 -2.318 -2.99 1 95.94 80 ALA B CA 1
ATOM 2276 C C . ALA B 1 80 ? -6.77 -3.793 -2.92 1 95.94 80 ALA B C 1
ATOM 2278 O O . ALA B 1 80 ? -5.918 -4.672 -3.09 1 95.94 80 ALA B O 1
ATOM 2279 N N . VAL B 1 81 ? -8.039 -4.098 -2.725 1 97.5 81 VAL B N 1
ATOM 2280 C CA . VAL B 1 81 ? -8.422 -5.496 -2.566 1 97.5 81 VAL B CA 1
ATOM 2281 C C . VAL B 1 81 ? -8.812 -6.078 -3.924 1 97.5 81 VAL B C 1
ATOM 2283 O O . VAL B 1 81 ? -8.953 -7.297 -4.062 1 97.5 81 VAL B O 1
ATOM 2286 N N . ARG B 1 82 ? -8.961 -5.266 -4.938 1 97.44 82 ARG B N 1
ATOM 2287 C CA . ARG B 1 82 ? -9.422 -5.691 -6.25 1 97.44 82 ARG B CA 1
ATOM 2288 C C . ARG B 1 82 ? -8.508 -6.762 -6.836 1 97.44 82 ARG B C 1
ATOM 2290 O O . ARG B 1 82 ? -8.977 -7.785 -7.336 1 97.44 82 ARG B O 1
ATOM 2297 N N . PRO B 1 83 ? -7.188 -6.57 -6.758 1 96.94 83 PRO B N 1
ATOM 2298 C CA . PRO B 1 83 ? -6.297 -7.578 -7.34 1 96.94 83 PRO B CA 1
ATOM 2299 C C . PRO B 1 83 ? -6.473 -8.953 -6.707 1 96.94 83 PRO B C 1
ATOM 2301 O O . PRO B 1 83 ? -6.32 -9.977 -7.387 1 96.94 83 PRO B O 1
ATOM 2304 N N . LEU B 1 84 ? -6.758 -8.969 -5.449 1 96.69 84 LEU B N 1
ATOM 2305 C CA . LEU B 1 84 ? -6.969 -10.234 -4.762 1 96.69 84 LEU B CA 1
ATOM 2306 C C . LEU B 1 84 ? -8.18 -10.969 -5.324 1 96.69 84 LEU B C 1
ATOM 2308 O O . LEU B 1 84 ? -8.117 -12.172 -5.586 1 96.69 84 LEU B O 1
ATOM 2312 N N . VAL B 1 85 ? -9.273 -10.25 -5.551 1 95.88 85 VAL B N 1
ATOM 2313 C CA . VAL B 1 85 ? -10.5 -10.812 -6.105 1 95.88 85 VAL B CA 1
ATOM 2314 C C . VAL B 1 85 ? -10.227 -11.367 -7.504 1 95.88 85 VAL B C 1
ATOM 2316 O O . VAL B 1 85 ? -10.656 -12.477 -7.832 1 95.88 85 VAL B O 1
ATOM 2319 N N . GLN B 1 86 ? -9.453 -10.656 -8.227 1 95.31 86 GLN B N 1
ATOM 2320 C CA . GLN B 1 86 ? -9.164 -11.047 -9.602 1 95.31 86 GLN B CA 1
ATOM 2321 C C . GLN B 1 86 ? -8.25 -12.266 -9.648 1 95.31 86 GLN B C 1
ATOM 2323 O O . GLN B 1 86 ? -8.469 -13.18 -10.438 1 95.31 86 GLN B O 1
ATOM 2328 N N . LEU B 1 87 ? -7.262 -12.305 -8.805 1 95.5 87 LEU B N 1
ATOM 2329 C CA . LEU B 1 87 ? -6.285 -13.383 -8.812 1 95.5 87 LEU B CA 1
ATOM 2330 C C . LEU B 1 87 ? -6.922 -14.695 -8.359 1 95.5 87 LEU B C 1
ATOM 2332 O O . LEU B 1 87 ? -6.578 -15.766 -8.867 1 95.5 87 LEU B O 1
ATOM 2336 N N . LEU B 1 88 ? -7.844 -14.578 -7.445 1 95.06 88 LEU B N 1
ATOM 2337 C CA . LEU B 1 88 ? -8.375 -15.797 -6.84 1 95.06 88 LEU B CA 1
ATOM 2338 C C . LEU B 1 88 ? -9.758 -16.125 -7.391 1 95.06 88 LEU B C 1
ATOM 2340 O O . LEU B 1 88 ? -10.422 -17.047 -6.91 1 95.06 88 LEU B O 1
ATOM 2344 N N . ASP B 1 89 ? -10.156 -15.344 -8.406 1 93.12 89 ASP B N 1
ATOM 2345 C CA . ASP B 1 89 ? -11.492 -15.508 -8.977 1 93.12 89 ASP B CA 1
ATOM 2346 C C . ASP B 1 89 ? -12.555 -15.516 -7.875 1 93.12 89 ASP B C 1
ATOM 2348 O O . ASP B 1 89 ? -13.391 -16.422 -7.824 1 93.12 89 ASP B O 1
ATOM 2352 N N . ALA B 1 90 ? -12.391 -14.617 -6.926 1 93.56 90 ALA B N 1
ATOM 2353 C CA . ALA B 1 90 ? -13.336 -14.469 -5.82 1 93.56 90 ALA B CA 1
ATOM 2354 C C . ALA B 1 90 ? -14.508 -13.578 -6.219 1 93.56 90 ALA B C 1
ATOM 2356 O O . ALA B 1 90 ? -14.445 -12.875 -7.23 1 93.56 90 ALA B O 1
ATOM 2357 N N . ASP B 1 91 ? -15.578 -13.695 -5.457 1 92 91 ASP B N 1
ATOM 2358 C CA . ASP B 1 91 ? -16.75 -12.852 -5.695 1 92 91 ASP B CA 1
ATOM 2359 C C . ASP B 1 91 ? -16.578 -11.477 -5.051 1 92 91 ASP B C 1
ATOM 2361 O O . ASP B 1 91 ? -17 -10.469 -5.613 1 92 91 ASP B O 1
ATOM 2365 N N . CYS B 1 92 ? -15.992 -11.5 -3.863 1 93.44 92 CYS B N 1
ATOM 2366 C CA . CYS B 1 92 ? -15.766 -10.219 -3.205 1 93.44 92 CYS B CA 1
ATOM 2367 C C . CYS B 1 92 ? -14.656 -10.328 -2.172 1 93.44 92 CYS B C 1
ATOM 2369 O O . CYS B 1 92 ? -14.281 -11.422 -1.761 1 93.44 92 CYS B O 1
ATOM 2371 N N . ALA B 1 93 ? -14.094 -9.188 -1.843 1 96.25 93 ALA B N 1
ATOM 2372 C CA . ALA B 1 93 ? -13.156 -9.008 -0.741 1 96.25 93 ALA B CA 1
ATOM 2373 C C . ALA B 1 93 ? -13.25 -7.598 -0.159 1 96.25 93 ALA B C 1
ATOM 2375 O O . ALA B 1 93 ? -13.633 -6.656 -0.856 1 96.25 93 ALA B O 1
ATOM 2376 N N . GLY B 1 94 ? -12.938 -7.5 1.098 1 96.19 94 GLY B N 1
ATOM 2377 C CA . GLY B 1 94 ? -13.008 -6.215 1.768 1 96.19 94 GLY B CA 1
ATOM 2378 C C . GLY B 1 94 ? -12.258 -6.184 3.084 1 96.19 94 GLY B C 1
ATOM 2379 O O . GLY B 1 94 ? -11.586 -7.156 3.447 1 96.19 94 GLY B O 1
ATOM 2380 N N . LEU B 1 95 ? -12.359 -5.012 3.676 1 96.94 95 LEU B N 1
ATOM 2381 C CA . LEU B 1 95 ? -11.648 -4.836 4.938 1 96.94 95 LEU B CA 1
ATOM 2382 C C . LEU B 1 95 ? -12.578 -4.25 6 1 96.94 95 LEU B C 1
ATOM 2384 O O . LEU B 1 95 ? -13.43 -3.418 5.695 1 96.94 95 LEU B O 1
ATOM 2388 N N . TYR B 1 96 ? -12.391 -4.734 7.184 1 95.81 96 TYR B N 1
ATOM 2389 C CA . TYR B 1 96 ? -12.867 -4.086 8.398 1 95.81 96 TYR B CA 1
ATOM 2390 C C . TYR B 1 96 ? -11.719 -3.445 9.164 1 95.81 96 TYR B C 1
ATOM 2392 O O . TYR B 1 96 ? -10.633 -4.02 9.258 1 95.81 96 TYR B O 1
ATOM 2400 N N . LEU B 1 97 ? -11.953 -2.301 9.641 1 95.56 97 LEU B N 1
ATOM 2401 C CA . LEU B 1 97 ? -10.922 -1.576 10.375 1 95.56 97 LEU B CA 1
ATOM 2402 C C . LEU B 1 97 ? -11.383 -1.26 11.789 1 95.56 97 LEU B C 1
ATOM 2404 O O . LEU B 1 97 ? -12.547 -0.926 12.008 1 95.56 97 LEU B O 1
ATOM 2408 N N . GLU B 1 98 ? -10.43 -1.296 12.719 1 93.62 98 GLU B N 1
ATOM 2409 C CA . GLU B 1 98 ? -10.734 -0.959 14.102 1 93.62 98 GLU B CA 1
ATOM 2410 C C . GLU B 1 98 ? -10.914 0.547 14.281 1 93.62 98 GLU B C 1
ATOM 2412 O O . GLU B 1 98 ? -10.078 1.332 13.828 1 93.62 98 GLU B O 1
ATOM 2417 N N . GLY B 1 99 ? -12.023 0.936 14.797 1 89.38 99 GLY B N 1
ATOM 2418 C CA . GLY B 1 99 ? -12.305 2.309 15.188 1 89.38 99 GLY B CA 1
ATOM 2419 C C . GLY B 1 99 ? -12.516 2.471 16.688 1 89.38 99 GLY B C 1
ATOM 2420 O O . GLY B 1 99 ? -12.172 1.581 17.469 1 89.38 99 GLY B O 1
ATOM 2421 N N . PRO B 1 100 ? -13.016 3.646 17.016 1 85.25 100 PRO B N 1
ATOM 2422 C CA . PRO B 1 100 ? -13.242 3.92 18.438 1 85.25 100 PRO B CA 1
ATOM 2423 C C . PRO B 1 100 ? -14.266 2.973 19.062 1 85.25 100 PRO B C 1
ATOM 2425 O O . PRO B 1 100 ? -14.133 2.607 20.234 1 85.25 100 PRO B O 1
ATOM 2428 N N . ASP B 1 101 ? -15.258 2.584 18.297 1 88.25 101 ASP B N 1
ATOM 2429 C CA . ASP B 1 101 ? -16.344 1.77 18.828 1 88.25 101 ASP B CA 1
ATOM 2430 C C . ASP B 1 101 ? -16.203 0.314 18.391 1 88.25 101 ASP B C 1
ATOM 2432 O O . ASP B 1 101 ? -17.172 -0.45 18.438 1 88.25 101 ASP B O 1
ATOM 2436 N N . GLY B 1 102 ? -15.078 -0.039 17.859 1 91.44 102 GLY B N 1
ATOM 2437 C CA . GLY B 1 102 ? -14.859 -1.405 17.422 1 91.44 102 GLY B CA 1
ATOM 2438 C C . GLY B 1 102 ? -14.578 -1.511 15.93 1 91.44 102 GLY B C 1
ATOM 2439 O O . GLY B 1 102 ? -14.25 -0.515 15.289 1 91.44 102 GLY B O 1
ATOM 2440 N N . LEU B 1 103 ? -14.727 -2.789 15.453 1 93.56 103 LEU B N 1
ATOM 2441 C CA . LEU B 1 103 ? -14.453 -3.051 14.047 1 93.56 103 LEU B CA 1
ATOM 2442 C C . LEU B 1 103 ? -15.609 -2.572 13.172 1 93.56 103 LEU B C 1
ATOM 2444 O O . LEU B 1 103 ? -16.766 -2.842 13.469 1 93.56 103 LEU B O 1
ATOM 2448 N N . HIS B 1 104 ? -15.258 -1.858 12.133 1 93.12 104 HIS B N 1
ATOM 2449 C CA . HIS B 1 104 ? -16.266 -1.355 11.203 1 93.12 104 HIS B CA 1
ATOM 2450 C C . HIS B 1 104 ? -15.883 -1.674 9.758 1 93.12 104 HIS B C 1
ATOM 2452 O O . HIS B 1 104 ? -14.695 -1.688 9.414 1 93.12 104 HIS B O 1
ATOM 2458 N N . PHE B 1 105 ? -16.906 -1.846 8.992 1 94.81 105 PHE B N 1
ATOM 2459 C CA . PHE B 1 105 ? -16.703 -2.074 7.562 1 94.81 105 PHE B CA 1
ATOM 2460 C C . PHE B 1 105 ? -16.125 -0.835 6.891 1 94.81 105 PHE B C 1
ATOM 2462 O O . PHE B 1 105 ? -16.672 0.261 7.02 1 94.81 105 PHE B O 1
ATOM 2469 N N . SER B 1 106 ? -15.016 -1.007 6.207 1 94 106 SER B N 1
ATOM 2470 C CA . SER B 1 106 ? -14.352 0.13 5.578 1 94 106 SER B CA 1
ATOM 2471 C C . SER B 1 106 ? -14.656 0.189 4.082 1 94 106 SER B C 1
ATOM 2473 O O . SER B 1 106 ? -15 1.249 3.557 1 94 106 SER B O 1
ATOM 2475 N N . GLY B 1 107 ? -14.508 -0.956 3.395 1 93.81 107 GLY B N 1
ATOM 2476 C CA . GLY B 1 107 ? -14.734 -1.041 1.961 1 93.81 107 GLY B CA 1
ATOM 2477 C C . GLY B 1 107 ? -14.516 -2.434 1.402 1 93.81 107 GLY B C 1
ATOM 2478 O O . GLY B 1 107 ? -13.922 -3.287 2.064 1 93.81 107 GLY B O 1
ATOM 2479 N N . ALA B 1 108 ? -15.062 -2.576 0.158 1 94.56 108 ALA B N 1
ATOM 2480 C CA . ALA B 1 108 ? -14.945 -3.889 -0.474 1 94.56 108 ALA B CA 1
ATOM 2481 C C . ALA B 1 108 ? -15.055 -3.777 -1.992 1 94.56 108 ALA B C 1
ATOM 2483 O O . ALA B 1 108 ? -15.562 -2.781 -2.512 1 94.56 108 ALA B O 1
ATOM 2484 N N . PHE B 1 109 ? -14.43 -4.711 -2.592 1 95.5 109 PHE B N 1
ATOM 2485 C CA . PHE B 1 109 ? -14.633 -4.914 -4.02 1 95.5 109 PHE B CA 1
ATOM 2486 C C . PHE B 1 109 ? -15.516 -6.133 -4.273 1 95.5 109 PHE B C 1
ATOM 2488 O O . PHE B 1 109 ? -15.352 -7.168 -3.625 1 95.5 109 PHE B O 1
ATOM 2495 N N . GLY B 1 110 ? -16.484 -5.941 -5.199 1 92.5 110 GLY B N 1
ATOM 2496 C CA . GLY B 1 110 ? -17.391 -7.035 -5.52 1 92.5 110 GLY B CA 1
ATOM 2497 C C . GLY B 1 110 ? -18.656 -7.031 -4.688 1 92.5 110 GLY B C 1
ATOM 2498 O O . GLY B 1 110 ? -19.469 -7.957 -4.773 1 92.5 110 GLY B O 1
ATOM 2499 N N . VAL B 1 111 ? -18.828 -6.035 -3.881 1 89.56 111 VAL B N 1
ATOM 2500 C CA . VAL B 1 111 ? -20.016 -5.871 -3.053 1 89.56 111 VAL B CA 1
ATOM 2501 C C . VAL B 1 111 ? -20.859 -4.711 -3.58 1 89.56 111 VAL B C 1
ATOM 2503 O O . VAL B 1 111 ? -20.359 -3.604 -3.764 1 89.56 111 VAL B O 1
ATOM 2506 N N . PRO B 1 112 ? -22.109 -5.008 -3.873 1 87.62 112 PRO B N 1
ATOM 2507 C CA . PRO B 1 112 ? -22.953 -3.908 -4.34 1 87.62 112 PRO B CA 1
ATOM 2508 C C . PRO B 1 112 ? -23.125 -2.805 -3.297 1 87.62 112 PRO B C 1
ATOM 2510 O O . PRO B 1 112 ? -22.953 -3.053 -2.1 1 87.62 112 PRO B O 1
ATOM 2513 N N . ARG B 1 113 ? -23.484 -1.658 -3.807 1 87.25 113 ARG B N 1
ATOM 2514 C CA . ARG B 1 113 ? -23.531 -0.466 -2.967 1 87.25 113 ARG B CA 1
ATOM 2515 C C . ARG B 1 113 ? -24.5 -0.657 -1.807 1 87.25 113 ARG B C 1
ATOM 2517 O O . ARG B 1 113 ? -24.188 -0.299 -0.667 1 87.25 113 ARG B O 1
ATOM 2524 N N . TRP B 1 114 ? -25.656 -1.174 -2.064 1 85 114 TRP B N 1
ATOM 2525 C CA . TRP B 1 114 ? -26.656 -1.346 -1.018 1 85 114 TRP B CA 1
ATOM 2526 C C . TRP B 1 114 ? -26.141 -2.248 0.094 1 85 114 TRP B C 1
ATOM 2528 O O . TRP B 1 114 ? -26.406 -2.008 1.274 1 85 114 TRP B O 1
ATOM 2538 N N . LEU B 1 115 ? -25.453 -3.301 -0.247 1 86.94 115 LEU B N 1
ATOM 2539 C CA . LEU B 1 115 ? -24.906 -4.207 0.752 1 86.94 115 LEU B CA 1
ATOM 2540 C C . LEU B 1 115 ? -23.75 -3.551 1.509 1 86.94 115 LEU B C 1
ATOM 2542 O O . LEU B 1 115 ? -23.594 -3.77 2.713 1 86.94 115 LEU B O 1
ATOM 2546 N N . SER B 1 116 ? -22.969 -2.791 0.789 1 89.38 116 SER B N 1
ATOM 2547 C CA . SER B 1 116 ? -21.906 -2.047 1.446 1 89.38 116 SER B CA 1
ATOM 2548 C C . SER B 1 116 ? -22.453 -1.137 2.539 1 89.38 116 SER B C 1
ATOM 2550 O O . SER B 1 116 ? -21.875 -1.025 3.617 1 89.38 116 SER B O 1
ATOM 2552 N N . GLU B 1 117 ? -23.547 -0.502 2.24 1 88 117 GLU B N 1
ATOM 2553 C CA . GLU B 1 117 ? -24.203 0.376 3.209 1 88 117 GLU B CA 1
ATOM 2554 C C . GLU B 1 117 ? -24.719 -0.413 4.406 1 88 117 GLU B C 1
ATOM 2556 O O . GLU B 1 117 ? -24.609 0.04 5.547 1 88 117 GLU B O 1
ATOM 2561 N N . GLN B 1 118 ? -25.25 -1.56 4.129 1 87.94 118 GLN B N 1
ATOM 2562 C CA . GLN B 1 118 ? -25.75 -2.43 5.195 1 87.94 118 GLN B CA 1
ATOM 2563 C C . GLN B 1 118 ? -24.594 -2.906 6.082 1 87.94 118 GLN B C 1
ATOM 2565 O O . GLN B 1 118 ? -24.719 -2.926 7.309 1 87.94 118 GLN B O 1
ATOM 2570 N N . LEU B 1 119 ? -23.5 -3.262 5.461 1 89.5 119 LEU B N 1
ATOM 2571 C CA . LEU B 1 119 ? -22.344 -3.74 6.207 1 89.5 119 LEU B CA 1
ATOM 2572 C C . LEU B 1 119 ? -21.75 -2.631 7.07 1 89.5 119 LEU B C 1
ATOM 2574 O O . LEU B 1 119 ? -21.234 -2.891 8.164 1 89.5 119 LEU B O 1
ATOM 2578 N N . ALA B 1 120 ? -21.859 -1.442 6.566 1 89 120 ALA B N 1
ATOM 2579 C CA . ALA B 1 120 ? -21.297 -0.294 7.285 1 89 120 ALA B CA 1
ATOM 2580 C C . ALA B 1 120 ? -22.094 -0.01 8.555 1 89 120 ALA B C 1
ATOM 2582 O O . ALA B 1 120 ? -21.547 0.519 9.531 1 89 120 ALA B O 1
ATOM 2583 N N . GLU B 1 121 ? -23.297 -0.396 8.57 1 88.69 121 GLU B N 1
ATOM 2584 C CA . GLU B 1 121 ? -24.188 -0.087 9.688 1 88.69 121 GLU B CA 1
ATOM 2585 C C . GLU B 1 121 ? -24.344 -1.287 10.617 1 88.69 121 GLU B C 1
ATOM 2587 O O . GLU B 1 121 ? -24.812 -1.146 11.742 1 88.69 121 GLU B O 1
ATOM 2592 N N . ALA B 1 122 ? -23.969 -2.432 10.203 1 89.75 122 ALA B N 1
ATOM 2593 C CA . ALA B 1 122 ? -24.156 -3.666 10.961 1 89.75 122 ALA B CA 1
ATOM 2594 C C . ALA B 1 122 ? -22.891 -4.023 11.742 1 89.75 122 ALA B C 1
ATOM 2596 O O . ALA B 1 122 ? -21.797 -3.619 11.367 1 89.75 122 ALA B O 1
ATOM 2597 N N . PRO B 1 123 ? -23.109 -4.746 12.859 1 91.56 123 PRO B N 1
ATOM 2598 C CA . PRO B 1 123 ? -21.922 -5.305 13.516 1 91.56 123 PRO B CA 1
ATOM 2599 C C . PRO B 1 123 ? -21.141 -6.266 12.617 1 91.56 123 PRO B C 1
ATOM 2601 O O . PRO B 1 123 ? -21.719 -6.871 11.711 1 91.56 123 PRO B O 1
ATOM 2604 N N . PRO B 1 124 ? -19.844 -6.359 12.82 1 93.62 124 PRO B N 1
ATOM 2605 C CA . PRO B 1 124 ? -19.062 -7.27 11.984 1 93.62 124 PRO B CA 1
ATOM 2606 C C . PRO B 1 124 ? -19.5 -8.727 12.125 1 93.62 124 PRO B C 1
ATOM 2608 O O . PRO B 1 124 ? -19.844 -9.164 13.227 1 93.62 124 PRO B O 1
ATOM 2611 N N . PRO B 1 125 ? -19.484 -9.438 11.008 1 91.88 125 PRO B N 1
ATOM 2612 C CA . PRO B 1 125 ? -19.812 -10.867 11.078 1 91.88 125 PRO B CA 1
ATOM 2613 C C . PRO B 1 125 ? -18.859 -11.641 11.984 1 91.88 125 PRO B C 1
ATOM 2615 O O . PRO B 1 125 ? -17.719 -11.227 12.188 1 91.88 125 PRO B O 1
ATOM 2618 N N . ALA B 1 126 ? -19.312 -12.781 12.461 1 92.19 126 ALA B N 1
ATOM 2619 C CA . ALA B 1 126 ? -18.594 -13.594 13.445 1 92.19 126 ALA B CA 1
ATOM 2620 C C . ALA B 1 126 ? -17.203 -13.977 12.93 1 92.19 126 ALA B C 1
ATOM 2622 O O . ALA B 1 126 ? -16.219 -13.867 13.664 1 92.19 126 ALA B O 1
ATOM 2623 N N . PRO B 1 127 ? -17.094 -14.375 11.672 1 92.88 127 PRO B N 1
ATOM 2624 C CA . PRO B 1 127 ? -15.75 -14.75 11.211 1 92.88 127 PRO B CA 1
ATOM 2625 C C . PRO B 1 127 ? -14.773 -13.578 11.219 1 92.88 127 PRO B C 1
ATOM 2627 O O . PRO B 1 127 ? -13.578 -13.773 11.43 1 92.88 127 PRO B O 1
ATOM 2630 N N . VAL B 1 128 ? -15.266 -12.406 10.984 1 94.62 128 VAL B N 1
ATOM 2631 C CA . VAL B 1 128 ? -14.43 -11.211 10.992 1 94.62 128 VAL B CA 1
ATOM 2632 C C . VAL B 1 128 ? -13.969 -10.906 12.422 1 94.62 128 VAL B C 1
ATOM 2634 O O . VAL B 1 128 ? -12.789 -10.633 12.648 1 94.62 128 VAL B O 1
ATOM 2637 N N . THR B 1 129 ? -14.867 -11.008 13.32 1 93.06 129 THR B N 1
ATOM 2638 C CA . THR B 1 129 ? -14.539 -10.766 14.727 1 93.06 129 THR B CA 1
ATOM 2639 C C . THR B 1 129 ? -13.523 -11.789 15.227 1 93.06 129 THR B C 1
ATOM 2641 O O . THR B 1 129 ? -12.602 -11.445 15.969 1 93.06 129 THR B O 1
ATOM 2644 N N . ALA B 1 130 ? -13.68 -12.977 14.828 1 92.31 130 ALA B N 1
ATOM 2645 C CA . ALA B 1 130 ? -12.781 -14.055 15.242 1 92.31 130 ALA B CA 1
ATOM 2646 C C . ALA B 1 130 ? -11.375 -13.836 14.695 1 92.31 130 ALA B C 1
ATOM 2648 O O . ALA B 1 130 ? -10.391 -14.172 15.352 1 92.31 130 ALA B O 1
ATOM 2649 N N . ALA B 1 131 ? -11.281 -13.203 13.539 1 94.5 131 ALA B N 1
ATOM 2650 C CA . ALA B 1 131 ? -10.008 -13.039 12.852 1 94.5 131 ALA B CA 1
ATOM 2651 C C . ALA B 1 131 ? -9.242 -11.836 13.391 1 94.5 131 ALA B C 1
ATOM 2653 O O . ALA B 1 131 ? -8.031 -11.719 13.188 1 94.5 131 ALA B O 1
ATOM 2654 N N . ALA B 1 132 ? -9.852 -10.953 14.078 1 90.56 132 ALA B N 1
ATOM 2655 C CA . ALA B 1 132 ? -9.227 -9.727 14.57 1 90.56 132 ALA B CA 1
ATOM 2656 C C . ALA B 1 132 ? -8.094 -10.039 15.539 1 90.56 132 ALA B C 1
ATOM 2658 O O . ALA B 1 132 ? -7.141 -9.258 15.664 1 90.56 132 ALA B O 1
ATOM 2659 N N . ALA B 1 133 ? -8.086 -11.156 16.156 1 81 133 ALA B N 1
ATOM 2660 C CA . ALA B 1 133 ? -7.09 -11.5 17.156 1 81 133 ALA B CA 1
ATOM 2661 C C . ALA B 1 133 ? -6.102 -12.531 16.625 1 81 133 ALA B C 1
ATOM 2663 O O . ALA B 1 133 ? -5.164 -12.922 17.328 1 81 133 ALA B O 1
ATOM 2664 N N . ASP B 1 134 ? -6.324 -12.93 15.352 1 80.25 134 ASP B N 1
ATOM 2665 C CA . ASP B 1 134 ? -5.547 -14.047 14.82 1 80.25 134 ASP B CA 1
ATOM 2666 C C . ASP B 1 134 ? -4.785 -13.633 13.562 1 80.25 134 ASP B C 1
ATOM 2668 O O . ASP B 1 134 ? -5.254 -12.789 12.797 1 80.25 134 ASP B O 1
ATOM 2672 N N . THR B 1 135 ? -3.578 -14.227 13.484 1 78.88 135 THR B N 1
ATOM 2673 C CA . THR B 1 135 ? -2.785 -13.914 12.297 1 78.88 135 THR B CA 1
ATOM 2674 C C . THR B 1 135 ? -2.885 -15.047 11.273 1 78.88 135 THR B C 1
ATOM 2676 O O . THR B 1 135 ? -2.355 -14.93 10.172 1 78.88 135 THR B O 1
ATOM 2679 N N . ARG B 1 136 ? -3.635 -16.062 11.68 1 89.56 136 ARG B N 1
ATOM 2680 C CA . ARG B 1 136 ? -3.846 -17.156 10.734 1 89.56 136 ARG B CA 1
ATOM 2681 C C . ARG B 1 136 ? -5.18 -17 10.016 1 89.56 136 ARG B C 1
ATOM 2683 O O . ARG B 1 136 ? -6.148 -16.5 10.586 1 89.56 136 ARG B O 1
ATOM 2690 N N . PRO B 1 137 ? -5.168 -17.453 8.766 1 93.25 137 PRO B N 1
ATOM 2691 C CA . PRO B 1 137 ? -6.43 -17.375 8.023 1 93.25 137 PRO B CA 1
ATOM 2692 C C . PRO B 1 137 ? -7.523 -18.266 8.625 1 93.25 137 PRO B C 1
ATOM 2694 O O . PRO B 1 137 ? -7.25 -19.391 9.047 1 93.25 137 PRO B O 1
ATOM 2697 N N . HIS B 1 138 ? -8.656 -17.766 8.734 1 93.62 138 HIS B N 1
ATOM 2698 C CA . HIS B 1 138 ? -9.836 -18.5 9.18 1 93.62 138 HIS B CA 1
ATOM 2699 C C . HIS B 1 138 ? -10.758 -18.812 8 1 93.62 138 HIS B C 1
ATOM 2701 O O . HIS B 1 138 ? -11.273 -17.906 7.352 1 93.62 138 HIS B O 1
ATOM 2707 N N . LEU B 1 139 ? -10.898 -20.078 7.797 1 94.5 139 LEU B N 1
ATOM 2708 C CA . LEU B 1 139 ? -11.812 -20.516 6.738 1 94.5 139 LEU B CA 1
ATOM 2709 C C . LEU B 1 139 ? -13.211 -20.734 7.289 1 94.5 139 LEU B C 1
ATOM 2711 O O . LEU B 1 139 ? -13.375 -21.25 8.406 1 94.5 139 LEU B O 1
ATOM 2715 N N . PHE B 1 140 ? -14.188 -20.375 6.473 1 92.25 140 PHE B N 1
ATOM 2716 C CA . PHE B 1 140 ? -15.547 -20.531 6.965 1 92.25 140 PHE B CA 1
ATOM 2717 C C . PHE B 1 140 ? -16.516 -20.766 5.809 1 92.25 140 PHE B C 1
ATOM 2719 O O . PHE B 1 140 ? -16.156 -20.562 4.645 1 92.25 140 PHE B O 1
ATOM 2726 N N . ASP B 1 141 ? -17.641 -21.281 6.176 1 91.69 141 ASP B N 1
ATOM 2727 C CA . ASP B 1 141 ? -18.766 -21.422 5.25 1 91.69 141 ASP B CA 1
ATOM 2728 C C . ASP B 1 141 ? -19.703 -20.219 5.332 1 91.69 141 ASP B C 1
ATOM 2730 O O . ASP B 1 141 ? -20.391 -20.031 6.332 1 91.69 141 ASP B O 1
ATOM 2734 N N . PRO B 1 142 ? -19.703 -19.453 4.234 1 89.5 142 PRO B N 1
ATOM 2735 C CA . PRO B 1 142 ? -20.5 -18.219 4.285 1 89.5 142 PRO B CA 1
ATOM 2736 C C . PRO B 1 142 ? -21.984 -18.484 4.578 1 89.5 142 PRO B C 1
ATOM 2738 O O . PRO B 1 142 ? -22.625 -17.703 5.285 1 89.5 142 PRO B O 1
ATOM 2741 N N . ALA B 1 143 ? -22.5 -19.484 4.035 1 86.69 143 ALA B N 1
ATOM 2742 C CA . ALA B 1 143 ? -23.906 -19.828 4.285 1 86.69 143 ALA B CA 1
ATOM 2743 C C . ALA B 1 143 ? -24.125 -20.203 5.746 1 86.69 143 ALA B C 1
ATOM 2745 O O . ALA B 1 143 ? -25.062 -19.734 6.383 1 86.69 143 ALA B O 1
ATOM 2746 N N . ALA B 1 144 ? -23.25 -21 6.277 1 85.06 144 ALA B N 1
ATOM 2747 C CA . ALA B 1 144 ? -23.359 -21.453 7.66 1 85.06 144 ALA B CA 1
ATOM 2748 C C . ALA B 1 144 ? -23.219 -20.297 8.641 1 85.06 144 ALA B C 1
ATOM 2750 O O . ALA B 1 144 ? -23.891 -20.266 9.68 1 85.06 144 ALA B O 1
ATOM 2751 N N . GLU B 1 145 ? -22.391 -19.328 8.258 1 84.5 145 GLU B N 1
ATOM 2752 C CA . GLU B 1 145 ? -22.109 -18.188 9.133 1 84.5 145 GLU B CA 1
ATOM 2753 C C . GLU B 1 145 ? -23.062 -17.031 8.852 1 84.5 145 GLU B C 1
ATOM 2755 O O . GLU B 1 145 ? -22.953 -15.969 9.469 1 84.5 145 GLU B O 1
ATOM 2760 N N . GLN B 1 146 ? -23.969 -17.219 7.941 1 81.12 146 GLN B N 1
ATOM 2761 C CA . GLN B 1 146 ? -24.906 -16.188 7.523 1 81.12 146 GLN B CA 1
ATOM 2762 C C . GLN B 1 146 ? -24.188 -14.898 7.16 1 81.12 146 GLN B C 1
ATOM 2764 O O . GLN B 1 146 ? -24.562 -13.82 7.617 1 81.12 146 GLN B O 1
ATOM 2769 N N . PHE B 1 147 ? -23.062 -15.102 6.441 1 78.88 147 PHE B N 1
ATOM 2770 C CA . PHE B 1 147 ? -22.297 -13.945 6 1 78.88 147 PHE B CA 1
ATOM 2771 C C . PHE B 1 147 ? -23.109 -13.102 5.027 1 78.88 147 PHE B C 1
ATOM 2773 O O . PHE B 1 147 ? -23.766 -13.633 4.121 1 78.88 147 PHE B O 1
ATOM 2780 N N . PRO B 1 148 ? -23.109 -11.727 5.324 1 69.88 148 PRO B N 1
ATOM 2781 C CA . PRO B 1 148 ? -24.031 -10.859 4.578 1 69.88 148 PRO B CA 1
ATOM 2782 C C . PRO B 1 148 ? -23.703 -10.812 3.084 1 69.88 148 PRO B C 1
ATOM 2784 O O . PRO B 1 148 ? -23.125 -9.836 2.605 1 69.88 148 PRO B O 1
ATOM 2787 N N . GLU B 1 149 ? -23.125 -11.812 2.432 1 63.62 149 GLU B N 1
ATOM 2788 C CA . GLU B 1 149 ? -22.953 -11.875 0.983 1 63.62 149 GLU B CA 1
ATOM 2789 C C . GLU B 1 149 ? -24.062 -12.711 0.335 1 63.62 149 GLU B C 1
ATOM 2791 O O . GLU B 1 149 ? -24.359 -13.812 0.795 1 63.62 149 GLU B O 1
ATOM 2796 N N . PRO B 1 150 ? -25.031 -11.992 -0.51 1 55.56 150 PRO B N 1
ATOM 2797 C CA . PRO B 1 150 ? -26.266 -12.602 -1.01 1 55.56 150 PRO B CA 1
ATOM 2798 C C . PRO B 1 150 ? -26.062 -14.047 -1.457 1 55.56 150 PRO B C 1
ATOM 2800 O O . PRO B 1 150 ? -26.984 -14.867 -1.332 1 55.56 150 PRO B O 1
ATOM 2803 N N . ARG B 1 151 ? -25.125 -14.211 -2.373 1 58.12 151 ARG B N 1
ATOM 2804 C CA . ARG B 1 151 ? -25.047 -15.523 -3 1 58.12 151 ARG B CA 1
ATOM 2805 C C . ARG B 1 151 ? -24.094 -16.438 -2.225 1 58.12 151 ARG B C 1
ATOM 2807 O O . ARG B 1 151 ? -23.266 -17.125 -2.816 1 58.12 151 ARG B O 1
ATOM 2814 N N . ALA B 1 152 ? -24.156 -16.281 -0.917 1 60.06 152 ALA B N 1
ATOM 2815 C CA . ALA B 1 152 ? -23.234 -16.766 0.108 1 60.06 152 ALA B CA 1
ATOM 2816 C C . ALA B 1 152 ? -22.969 -18.266 -0.067 1 60.06 152 ALA B C 1
ATOM 2818 O O . ALA B 1 152 ? -23.016 -19.031 0.901 1 60.06 152 ALA B O 1
ATOM 2819 N N . THR B 1 153 ? -23.031 -18.719 -1.168 1 73.06 153 THR B N 1
ATOM 2820 C CA . THR B 1 153 ? -22.547 -20.078 -1.347 1 73.06 153 THR B CA 1
ATOM 2821 C C . THR B 1 153 ? -21.047 -20.078 -1.629 1 73.06 153 THR B C 1
ATOM 2823 O O . THR B 1 153 ? -20.453 -19.031 -1.884 1 73.06 153 THR B O 1
ATOM 2826 N N . GLY B 1 154 ? -20.438 -21.156 -1.066 1 89.12 154 GLY B N 1
ATOM 2827 C CA . GLY B 1 154 ? -19.031 -21.344 -1.403 1 89.12 154 GLY B CA 1
ATOM 2828 C C . GLY B 1 154 ? -18.109 -21.312 -0.192 1 89.12 154 GLY B C 1
ATOM 2829 O O . GLY B 1 154 ? -18.406 -21.969 0.819 1 89.12 154 GLY B O 1
ATOM 2830 N N . ARG B 1 155 ? -17 -20.641 -0.326 1 93.19 155 ARG B N 1
ATOM 2831 C CA . ARG B 1 155 ? -15.992 -20.625 0.727 1 93.19 155 ARG B CA 1
ATOM 2832 C C . ARG B 1 155 ? -15.586 -19.203 1.076 1 93.19 155 ARG B C 1
ATOM 2834 O O . ARG B 1 155 ? -15.516 -18.344 0.199 1 93.19 155 ARG B O 1
ATOM 2841 N N . GLY B 1 156 ? -15.422 -19.016 2.404 1 94.81 156 GLY B N 1
ATOM 2842 C CA . GLY B 1 156 ? -14.961 -17.719 2.891 1 94.81 156 GLY B CA 1
ATOM 2843 C C . GLY B 1 156 ? -13.664 -17.812 3.666 1 94.81 156 GLY B C 1
ATOM 2844 O O . GLY B 1 156 ? -13.297 -18.875 4.164 1 94.81 156 GLY B O 1
ATOM 2845 N N . LEU B 1 157 ? -12.992 -16.672 3.686 1 95.38 157 LEU B N 1
ATOM 2846 C CA . LEU B 1 157 ? -11.734 -16.562 4.422 1 95.38 157 LEU B CA 1
ATOM 2847 C C . LEU B 1 157 ? -11.633 -15.203 5.113 1 95.38 157 LEU B C 1
ATOM 2849 O O . LEU B 1 157 ? -12 -14.18 4.535 1 95.38 157 LEU B O 1
ATOM 2853 N N . THR B 1 158 ? -11.266 -15.266 6.355 1 96.44 158 THR B N 1
ATOM 2854 C CA . THR B 1 158 ? -10.922 -14.039 7.062 1 96.44 158 THR B CA 1
ATOM 2855 C C . THR B 1 158 ? -9.492 -14.102 7.59 1 96.44 158 THR B C 1
ATOM 2857 O O . THR B 1 158 ? -8.961 -15.188 7.84 1 96.44 158 THR B O 1
ATOM 2860 N N . LEU B 1 159 ? -8.914 -12.898 7.703 1 97.06 159 LEU B N 1
ATOM 2861 C CA . LEU B 1 159 ? -7.52 -12.812 8.133 1 97.06 159 LEU B CA 1
ATOM 2862 C C . LEU B 1 159 ? -7.227 -11.461 8.773 1 97.06 159 LEU B C 1
ATOM 2864 O O . LEU B 1 159 ? -7.5 -10.422 8.18 1 97.06 159 LEU B O 1
ATOM 2868 N N . GLY B 1 160 ? -6.711 -11.555 10.008 1 97.31 160 GLY B N 1
ATOM 2869 C CA . GLY B 1 160 ? -6.188 -10.328 10.594 1 97.31 160 GLY B CA 1
ATOM 2870 C C . GLY B 1 160 ? -4.902 -9.859 9.938 1 97.31 160 GLY B C 1
ATOM 2871 O O . GLY B 1 160 ? -3.984 -10.648 9.719 1 97.31 160 GLY B O 1
ATOM 2872 N N . LEU B 1 161 ? -4.887 -8.586 9.492 1 95.56 161 LEU B N 1
ATOM 2873 C CA . LEU B 1 161 ? -3.689 -8.047 8.867 1 95.56 161 LEU B CA 1
ATOM 2874 C C . LEU B 1 161 ? -2.605 -7.773 9.906 1 95.56 161 LEU B C 1
ATOM 2876 O O . LEU B 1 161 ? -2.76 -6.895 10.75 1 95.56 161 LEU B O 1
ATOM 2880 N N . ARG B 1 162 ? -1.479 -8.422 9.711 1 91.62 162 ARG B N 1
ATOM 2881 C CA . ARG B 1 162 ? -0.367 -8.258 10.641 1 91.62 162 ARG B CA 1
ATOM 2882 C C . ARG B 1 162 ? 0.254 -6.875 10.516 1 91.62 162 ARG B C 1
ATOM 2884 O O . ARG B 1 162 ? 0.451 -6.371 9.406 1 91.62 162 ARG B O 1
ATOM 2891 N N . ASP B 1 163 ? 0.501 -6.148 11.477 1 88.19 163 ASP B N 1
ATOM 2892 C CA . ASP B 1 163 ? 1.237 -4.891 11.586 1 88.19 163 ASP B CA 1
ATOM 2893 C C . ASP B 1 163 ? 0.435 -3.734 10.992 1 88.19 163 ASP B C 1
ATOM 2895 O O . ASP B 1 163 ? 0.999 -2.693 10.648 1 88.19 163 ASP B O 1
ATOM 2899 N N . ALA B 1 164 ? -0.802 -4.055 10.727 1 93.44 164 ALA B N 1
ATOM 2900 C CA . ALA B 1 164 ? -1.648 -2.963 10.258 1 93.44 164 ALA B CA 1
ATOM 2901 C C . ALA B 1 164 ? -2.062 -2.053 11.414 1 93.44 164 ALA B C 1
ATOM 2903 O O . ALA B 1 164 ? -2.379 -2.531 12.5 1 93.44 164 ALA B O 1
ATOM 2904 N N . GLU B 1 165 ? -1.977 -0.774 11.234 1 92.75 165 GLU B N 1
ATOM 2905 C CA . GLU B 1 165 ? -2.492 0.231 12.164 1 92.75 165 GLU B CA 1
ATOM 2906 C C . GLU B 1 165 ? -3.447 1.19 11.461 1 92.75 165 GLU B C 1
ATOM 2908 O O . GLU B 1 165 ? -3.025 2 10.633 1 92.75 165 GLU B O 1
ATOM 2913 N N . PRO B 1 166 ? -4.746 1.071 11.922 1 92.94 166 PRO B N 1
ATOM 2914 C CA . PRO B 1 166 ? -5.352 0.313 13.016 1 92.94 166 PRO B CA 1
ATOM 2915 C C . PRO B 1 166 ? -5.473 -1.178 12.703 1 92.94 166 PRO B C 1
ATOM 2917 O O . PRO B 1 166 ? -5.176 -1.605 11.586 1 92.94 166 PRO B O 1
ATOM 2920 N N . THR B 1 167 ? -5.875 -1.922 13.758 1 93.81 167 THR B N 1
ATOM 2921 C CA . THR B 1 167 ? -6.195 -3.328 13.547 1 93.81 167 THR B CA 1
ATOM 2922 C C . THR B 1 167 ? -7.188 -3.486 12.391 1 93.81 167 THR B C 1
ATOM 2924 O O . THR B 1 167 ? -8.188 -2.773 12.328 1 93.81 167 THR B O 1
ATOM 2927 N N . SER B 1 168 ? -6.906 -4.352 11.477 1 95.75 168 SER B N 1
ATOM 2928 C CA . SER B 1 168 ? -7.695 -4.535 10.266 1 95.75 168 SER B CA 1
ATOM 2929 C C . SER B 1 168 ? -7.906 -6.012 9.961 1 95.75 168 SER B C 1
ATOM 2931 O O . SER B 1 168 ? -7.027 -6.836 10.219 1 95.75 168 SER B O 1
ATOM 2933 N N . VAL B 1 169 ? -9.031 -6.32 9.453 1 97.12 169 VAL B N 1
ATOM 2934 C CA . VAL B 1 169 ? -9.367 -7.703 9.117 1 97.12 169 VAL B CA 1
ATOM 2935 C C . VAL B 1 169 ? -9.805 -7.789 7.66 1 97.12 169 VAL B C 1
ATOM 2937 O O . VAL B 1 169 ? -10.688 -7.039 7.223 1 97.12 169 VAL B O 1
ATOM 2940 N N . LEU B 1 170 ? -9.156 -8.648 6.938 1 97.31 170 LEU B N 1
ATOM 2941 C CA . LEU B 1 170 ? -9.516 -8.945 5.555 1 97.31 170 LEU B CA 1
ATOM 2942 C C . LEU B 1 170 ? -10.562 -10.047 5.484 1 97.31 170 LEU B C 1
ATOM 2944 O O . LEU B 1 170 ? -10.469 -11.047 6.207 1 97.31 170 LEU B O 1
ATOM 2948 N N . PHE B 1 171 ? -11.562 -9.867 4.617 1 95.88 171 PHE B N 1
ATOM 2949 C CA . PHE B 1 171 ? -12.438 -10.984 4.289 1 95.88 171 PHE B CA 1
ATOM 2950 C C . PHE B 1 171 ? -12.477 -11.219 2.783 1 95.88 171 PHE B C 1
ATOM 2952 O O . PHE B 1 171 ? -12.273 -10.289 1.997 1 95.88 171 PHE B O 1
ATOM 2959 N N . LEU B 1 172 ? -12.688 -12.406 2.408 1 95.62 172 LEU B N 1
ATOM 2960 C CA . LEU B 1 172 ? -12.812 -12.844 1.023 1 95.62 172 LEU B CA 1
ATOM 2961 C C . LEU B 1 172 ? -13.844 -13.969 0.902 1 95.62 172 LEU B C 1
ATOM 2963 O O . LEU B 1 172 ? -13.875 -14.875 1.732 1 95.62 172 LEU B O 1
ATOM 2967 N N . VAL B 1 173 ? -14.719 -13.836 -0.103 1 93.81 173 VAL B N 1
ATOM 2968 C CA . VAL B 1 173 ? -15.719 -14.867 -0.342 1 93.81 173 VAL B CA 1
ATOM 2969 C C . VAL B 1 173 ? -15.719 -15.258 -1.818 1 93.81 173 VAL B C 1
ATOM 2971 O O . VAL B 1 173 ? -15.633 -14.391 -2.695 1 93.81 173 VAL B O 1
ATOM 2974 N N . ARG B 1 174 ? -15.75 -16.5 -2.074 1 92.06 174 ARG B N 1
ATOM 2975 C CA . ARG B 1 174 ? -15.906 -17 -3.439 1 92.06 174 ARG B CA 1
ATOM 2976 C C . ARG B 1 174 ? -17 -18.047 -3.523 1 92.06 174 ARG B C 1
ATOM 2978 O O . ARG B 1 174 ? -17.266 -18.75 -2.551 1 92.06 174 ARG B O 1
ATOM 2985 N N . ARG B 1 175 ? -17.594 -18.219 -4.742 1 86.94 175 ARG B N 1
ATOM 2986 C CA . ARG B 1 175 ? -18.75 -19.109 -4.945 1 86.94 175 ARG B CA 1
ATOM 2987 C C . ARG B 1 175 ? -18.297 -20.562 -5.062 1 86.94 175 ARG B C 1
ATOM 2989 O O . ARG B 1 175 ? -19.047 -21.469 -4.723 1 86.94 175 ARG B O 1
ATOM 2996 N N . SER B 1 176 ? -17.094 -20.719 -5.52 1 88.06 176 SER B N 1
ATOM 2997 C CA . SER B 1 176 ? -16.594 -22.078 -5.672 1 88.06 176 SER B CA 1
ATOM 2998 C C . SER B 1 176 ? -16.547 -22.812 -4.328 1 88.06 176 SER B C 1
ATOM 3000 O O . SER B 1 176 ? -16.047 -22.266 -3.342 1 88.06 176 SER B O 1
ATOM 3002 N N . PRO B 1 177 ? -17.047 -24 -4.309 1 88.19 177 PRO B N 1
ATOM 3003 C CA . PRO B 1 177 ? -17.016 -24.781 -3.066 1 88.19 177 PRO B CA 1
ATOM 3004 C C . PRO B 1 177 ? -15.656 -25.406 -2.791 1 88.19 177 PRO B C 1
ATOM 3006 O O . PRO B 1 177 ? -15.43 -25.953 -1.715 1 88.19 177 PRO B O 1
ATOM 3009 N N . ASP B 1 178 ? -14.766 -25.266 -3.652 1 90.94 178 ASP B N 1
ATOM 3010 C CA . ASP B 1 178 ? -13.445 -25.875 -3.506 1 90.94 178 ASP B CA 1
ATOM 3011 C C . ASP B 1 178 ? -12.656 -25.203 -2.379 1 90.94 178 ASP B C 1
ATOM 3013 O O . ASP B 1 178 ? -12.727 -23.984 -2.201 1 90.94 178 ASP B O 1
ATOM 3017 N N . GLU B 1 179 ? -11.914 -26.016 -1.73 1 92.44 179 GLU B N 1
ATOM 3018 C CA . GLU B 1 179 ? -11.055 -25.5 -0.675 1 92.44 179 GLU B CA 1
ATOM 3019 C C . GLU B 1 179 ? -9.945 -24.625 -1.251 1 92.44 179 GLU B C 1
ATOM 3021 O O . GLU B 1 179 ? -9.555 -24.797 -2.408 1 92.44 179 GLU B O 1
ATOM 3026 N N . PHE B 1 180 ? -9.539 -23.734 -0.441 1 93.69 180 PHE B N 1
ATOM 3027 C CA . PHE B 1 180 ? -8.406 -22.922 -0.861 1 93.69 180 PHE B CA 1
ATOM 3028 C C . PHE B 1 180 ? -7.141 -23.766 -0.948 1 93.69 180 PHE B C 1
ATOM 3030 O O . PHE B 1 180 ? -6.809 -24.5 -0.011 1 93.69 180 PHE B O 1
ATOM 3037 N N . LEU B 1 181 ? -6.492 -23.672 -2.043 1 94.62 181 LEU B N 1
ATOM 3038 C CA . LEU B 1 181 ? -5.215 -24.344 -2.207 1 94.62 181 LEU B CA 1
ATOM 3039 C C . LEU B 1 181 ? -4.113 -23.625 -1.434 1 94.62 181 LEU B C 1
ATOM 3041 O O . LEU B 1 181 ? -4.203 -22.422 -1.194 1 94.62 181 LEU B O 1
ATOM 3045 N N . PRO B 1 182 ? -3.068 -24.391 -1.041 1 93.81 182 PRO B N 1
ATOM 3046 C CA . PRO B 1 182 ? -1.948 -23.766 -0.343 1 93.81 182 PRO B CA 1
ATOM 3047 C C . PRO B 1 182 ? -1.363 -22.578 -1.117 1 93.81 182 PRO B C 1
ATOM 3049 O O . PRO B 1 182 ? -1.013 -21.562 -0.521 1 93.81 182 PRO B O 1
ATOM 3052 N N . ALA B 1 183 ? -1.302 -22.672 -2.436 1 93.5 183 ALA B N 1
ATOM 3053 C CA . ALA B 1 183 ? -0.783 -21.594 -3.27 1 93.5 183 ALA B CA 1
ATOM 3054 C C . ALA B 1 183 ? -1.674 -20.359 -3.184 1 93.5 183 ALA B C 1
ATOM 3056 O O . ALA B 1 183 ? -1.182 -19.219 -3.209 1 93.5 183 ALA B O 1
ATOM 3057 N N . GLU B 1 184 ? -2.943 -20.594 -3.1 1 95.25 184 GLU B N 1
ATOM 3058 C CA . GLU B 1 184 ? -3.887 -19.484 -2.979 1 95.25 184 GLU B CA 1
ATOM 3059 C C . GLU B 1 184 ? -3.746 -18.781 -1.63 1 95.25 184 GLU B C 1
ATOM 3061 O O . GLU B 1 184 ? -3.826 -17.562 -1.551 1 95.25 184 GLU B O 1
ATOM 3066 N N . LEU B 1 185 ? -3.52 -19.609 -0.603 1 96.06 185 LEU B N 1
ATOM 3067 C CA . LEU B 1 185 ? -3.342 -19.031 0.729 1 96.06 185 LEU B CA 1
ATOM 3068 C C . LEU B 1 185 ? -2.059 -18.219 0.802 1 96.06 185 LEU B C 1
ATOM 3070 O O . LEU B 1 185 ? -2.004 -17.203 1.502 1 96.06 185 LEU B O 1
ATOM 3074 N N . ARG B 1 186 ? -1.066 -18.641 0.069 1 95.5 186 ARG B N 1
ATOM 3075 C CA . ARG B 1 186 ? 0.167 -17.859 0.005 1 95.5 186 ARG B CA 1
ATOM 3076 C C . ARG B 1 186 ? -0.069 -16.516 -0.67 1 95.5 186 ARG B C 1
ATOM 3078 O O . ARG B 1 186 ? 0.513 -15.508 -0.27 1 95.5 186 ARG B O 1
ATOM 3085 N N . ILE B 1 187 ? -0.879 -16.531 -1.67 1 97.06 187 ILE B N 1
ATOM 3086 C CA . ILE B 1 187 ? -1.231 -15.305 -2.367 1 97.06 187 ILE B CA 1
ATOM 3087 C C . ILE B 1 187 ? -1.965 -14.359 -1.414 1 97.06 187 ILE B C 1
ATOM 3089 O O . ILE B 1 187 ? -1.655 -13.164 -1.349 1 97.06 187 ILE B O 1
ATOM 3093 N N . VAL B 1 188 ? -2.896 -14.898 -0.664 1 97.12 188 VAL B N 1
ATOM 3094 C CA . VAL B 1 188 ? -3.656 -14.102 0.293 1 97.12 188 VAL B CA 1
ATOM 3095 C C . VAL B 1 188 ? -2.709 -13.484 1.315 1 97.12 188 VAL B C 1
ATOM 3097 O O . VAL B 1 188 ? -2.801 -12.289 1.607 1 97.12 188 VAL B O 1
ATOM 3100 N N . ASP B 1 189 ? -1.804 -14.266 1.772 1 95.38 189 ASP B N 1
ATOM 3101 C CA . ASP B 1 189 ? -0.852 -13.789 2.771 1 95.38 189 ASP B CA 1
ATOM 3102 C C . ASP B 1 189 ? 0.019 -12.672 2.207 1 95.38 189 ASP B C 1
ATOM 3104 O O . ASP B 1 189 ? 0.252 -11.664 2.875 1 95.38 189 ASP B O 1
ATOM 3108 N N . ALA B 1 190 ? 0.435 -12.844 1.029 1 96.38 190 ALA B N 1
ATOM 3109 C CA . ALA B 1 190 ? 1.295 -11.859 0.378 1 96.38 190 ALA B CA 1
ATOM 3110 C C . ALA B 1 190 ? 0.562 -10.531 0.185 1 96.38 190 ALA B C 1
ATOM 3112 O O . ALA B 1 190 ? 1.094 -9.469 0.51 1 96.38 190 ALA B O 1
ATOM 3113 N N . LEU B 1 191 ? -0.6 -10.602 -0.318 1 96.88 191 LEU B N 1
ATOM 3114 C CA . LEU B 1 191 ? -1.354 -9.375 -0.569 1 96.88 191 LEU B CA 1
ATOM 3115 C C . LEU B 1 191 ? -1.802 -8.734 0.74 1 96.88 191 LEU B C 1
ATOM 3117 O O . LEU B 1 191 ? -1.879 -7.508 0.841 1 96.88 191 LEU B O 1
ATOM 3121 N N . ALA B 1 192 ? -2.043 -9.641 1.726 1 96.38 192 ALA B N 1
ATOM 3122 C CA . ALA B 1 192 ? -2.41 -9.117 3.041 1 96.38 192 ALA B CA 1
ATOM 3123 C C . ALA B 1 192 ? -1.294 -8.258 3.623 1 96.38 192 ALA B C 1
ATOM 3125 O O . ALA B 1 192 ? -1.56 -7.242 4.273 1 96.38 192 ALA B O 1
ATOM 3126 N N . THR B 1 193 ? -0.099 -8.648 3.412 1 94.94 193 THR B N 1
ATOM 3127 C CA . THR B 1 193 ? 1.044 -7.871 3.881 1 94.94 193 THR B CA 1
ATOM 3128 C C . THR B 1 193 ? 1.048 -6.48 3.25 1 94.94 193 THR B C 1
ATOM 3130 O O . THR B 1 193 ? 1.25 -5.48 3.941 1 94.94 193 THR B O 1
ATOM 3133 N N . LEU B 1 194 ? 0.807 -6.41 2.002 1 96.62 194 LEU B N 1
ATOM 3134 C CA . LEU B 1 194 ? 0.769 -5.133 1.303 1 96.62 194 LEU B CA 1
ATOM 3135 C C . LEU B 1 194 ? -0.459 -4.324 1.712 1 96.62 194 LEU B C 1
ATOM 3137 O O . LEU B 1 194 ? -0.382 -3.105 1.866 1 96.62 194 LEU B O 1
ATOM 3141 N N . LEU B 1 195 ? -1.55 -5.008 1.896 1 96.88 195 LEU B N 1
ATOM 3142 C CA . LEU B 1 195 ? -2.77 -4.336 2.334 1 96.88 195 LEU B CA 1
ATOM 3143 C C . LEU B 1 195 ? -2.57 -3.684 3.697 1 96.88 195 LEU B C 1
ATOM 3145 O O . LEU B 1 195 ? -3.057 -2.576 3.936 1 96.88 195 LEU B O 1
ATOM 3149 N N . ALA B 1 196 ? -1.881 -4.391 4.57 1 96 196 ALA B N 1
ATOM 3150 C CA . ALA B 1 196 ? -1.58 -3.822 5.883 1 96 196 ALA B CA 1
ATOM 3151 C C . ALA B 1 196 ? -0.823 -2.504 5.75 1 96 196 ALA B C 1
ATOM 3153 O O . ALA B 1 196 ? -1.125 -1.534 6.449 1 96 196 ALA B O 1
ATOM 3154 N N . THR B 1 197 ? 0.115 -2.502 4.836 1 95.62 197 THR B N 1
ATOM 3155 C CA . THR B 1 197 ? 0.896 -1.295 4.59 1 95.62 197 THR B CA 1
ATOM 3156 C C . THR B 1 197 ? 0.015 -0.184 4.027 1 95.62 197 THR B C 1
ATOM 3158 O O . THR B 1 197 ? 0.101 0.965 4.465 1 95.62 197 THR B O 1
ATOM 3161 N N . VAL B 1 198 ? -0.829 -0.517 3.084 1 95.94 198 VAL B N 1
ATOM 3162 C CA . VAL B 1 198 ? -1.698 0.462 2.439 1 95.94 198 VAL B CA 1
ATOM 3163 C C . VAL B 1 198 ? -2.631 1.087 3.475 1 95.94 198 VAL B C 1
ATOM 3165 O O . VAL B 1 198 ? -2.766 2.311 3.539 1 95.94 198 VAL B O 1
ATOM 3168 N N . VAL B 1 199 ? -3.223 0.277 4.281 1 95.44 199 VAL B N 1
ATOM 3169 C CA . VAL B 1 199 ? -4.164 0.765 5.285 1 95.44 199 VAL B CA 1
ATOM 3170 C C . VAL B 1 199 ? -3.438 1.673 6.277 1 95.44 199 VAL B C 1
ATOM 3172 O O . VAL B 1 199 ? -3.914 2.768 6.586 1 95.44 199 VAL B O 1
ATOM 3175 N N . THR B 1 200 ? -2.309 1.224 6.777 1 95.44 200 THR B N 1
ATOM 3176 C CA . THR B 1 200 ? -1.53 1.995 7.742 1 95.44 200 THR B CA 1
ATOM 3177 C C . THR B 1 200 ? -1.12 3.342 7.152 1 95.44 200 THR B C 1
ATOM 3179 O O . THR B 1 200 ? -1.259 4.379 7.805 1 95.44 200 THR B O 1
ATOM 3182 N N . ASP B 1 201 ? -0.665 3.273 5.961 1 94.81 201 ASP B N 1
ATOM 3183 C CA . ASP B 1 201 ? -0.224 4.5 5.309 1 94.81 201 ASP B CA 1
ATOM 3184 C C . ASP B 1 201 ? -1.393 5.461 5.098 1 94.81 201 ASP B C 1
ATOM 3186 O O . ASP B 1 201 ? -1.271 6.66 5.348 1 94.81 201 ASP B O 1
ATOM 3190 N N . ARG B 1 202 ? -2.455 4.953 4.609 1 94.75 202 ARG B N 1
ATOM 3191 C CA . ARG B 1 202 ? -3.604 5.805 4.32 1 94.75 202 ARG B CA 1
ATOM 3192 C C . ARG B 1 202 ? -4.16 6.426 5.598 1 94.75 202 ARG B C 1
ATOM 3194 O O . ARG B 1 202 ? -4.574 7.586 5.602 1 94.75 202 ARG B O 1
ATOM 3201 N N . CYS B 1 203 ? -4.223 5.672 6.629 1 93.38 203 CYS B N 1
ATOM 3202 C CA . CYS B 1 203 ? -4.648 6.223 7.91 1 93.38 203 CYS B CA 1
ATOM 3203 C C . CYS B 1 203 ? -3.676 7.289 8.398 1 93.38 203 CYS B C 1
ATOM 3205 O O . CYS B 1 203 ? -4.094 8.328 8.906 1 93.38 203 CYS B O 1
ATOM 3207 N N . HIS B 1 204 ? -2.412 7.016 8.25 1 94.44 204 HIS B N 1
ATOM 3208 C CA . HIS B 1 204 ? -1.401 8 8.617 1 94.44 204 HIS B CA 1
ATOM 3209 C C . HIS B 1 204 ? -1.551 9.273 7.801 1 94.44 204 HIS B C 1
ATOM 3211 O O . HIS B 1 204 ? -1.429 10.383 8.336 1 94.44 204 HIS B O 1
ATOM 3217 N N . ILE B 1 205 ? -1.798 9.148 6.57 1 93.81 205 ILE B N 1
ATOM 3218 C CA . ILE B 1 205 ? -2.002 10.289 5.688 1 93.81 205 ILE B CA 1
ATOM 3219 C C . ILE B 1 205 ? -3.195 11.109 6.168 1 93.81 205 ILE B C 1
ATOM 3221 O O . ILE B 1 205 ? -3.117 12.336 6.266 1 93.81 205 ILE B O 1
ATOM 3225 N N . ALA B 1 206 ? -4.234 10.422 6.43 1 91.19 206 ALA B N 1
ATOM 3226 C CA . ALA B 1 206 ? -5.426 11.109 6.934 1 91.19 206 ALA B CA 1
ATOM 3227 C C . ALA B 1 206 ? -5.105 11.906 8.195 1 91.19 206 ALA B C 1
ATOM 3229 O O . ALA B 1 206 ? -5.551 13.047 8.344 1 91.19 206 ALA B O 1
ATOM 3230 N N . ASP B 1 207 ? -4.387 11.312 9.047 1 90.56 207 ASP B N 1
ATOM 3231 C CA . ASP B 1 207 ? -3.992 11.977 10.281 1 90.56 207 ASP B CA 1
ATOM 3232 C C . ASP B 1 207 ? -3.156 13.219 10 1 90.56 207 ASP B C 1
ATOM 3234 O O . ASP B 1 207 ? -3.389 14.281 10.586 1 90.56 207 ASP B O 1
ATOM 3238 N N . LEU B 1 208 ? -2.203 13.094 9.141 1 90.44 208 LEU B N 1
ATOM 3239 C CA . LEU B 1 208 ? -1.323 14.211 8.797 1 90.44 208 LEU B CA 1
ATOM 3240 C C . LEU B 1 208 ? -2.109 15.336 8.148 1 90.44 208 LEU B C 1
ATOM 3242 O O . LEU B 1 208 ? -1.888 16.516 8.453 1 90.44 208 LEU B O 1
ATOM 3246 N N . GLU B 1 209 ? -2.971 14.953 7.297 1 89.81 209 GLU B N 1
ATOM 3247 C CA . GLU B 1 209 ? -3.793 15.953 6.617 1 89.81 209 GLU B CA 1
ATOM 3248 C C . GLU B 1 209 ? -4.715 16.672 7.598 1 89.81 209 GLU B C 1
ATOM 3250 O O . GLU B 1 209 ? -4.918 17.875 7.496 1 89.81 209 GLU B O 1
ATOM 3255 N N . ALA B 1 210 ? -5.254 15.953 8.484 1 84.75 210 ALA B N 1
ATOM 3256 C CA . ALA B 1 210 ? -6.082 16.547 9.523 1 84.75 210 ALA B CA 1
ATOM 3257 C C . ALA B 1 210 ? -5.273 17.531 10.367 1 84.75 210 ALA B C 1
ATOM 3259 O O . ALA B 1 210 ? -5.77 18.609 10.727 1 84.75 210 ALA B O 1
ATOM 3260 N N . ARG B 1 211 ? -4.117 17.125 10.672 1 83.94 211 ARG B N 1
ATOM 3261 C CA . ARG B 1 211 ? -3.234 18 11.445 1 83.94 211 ARG B CA 1
ATOM 3262 C C . ARG B 1 211 ? -2.926 19.281 10.688 1 83.94 211 ARG B C 1
ATOM 3264 O O . ARG B 1 211 ? -2.977 20.375 11.25 1 83.94 211 ARG B O 1
ATOM 3271 N N . LEU B 1 212 ? -2.67 19.156 9.477 1 82.69 212 LEU B N 1
ATOM 3272 C CA . LEU B 1 212 ? -2.367 20.312 8.648 1 82.69 212 LEU B CA 1
ATOM 3273 C C . LEU B 1 212 ? -3.588 21.219 8.508 1 82.69 212 LEU B C 1
ATOM 3275 O O . LEU B 1 212 ? -3.461 22.453 8.539 1 82.69 212 LEU B O 1
ATOM 3279 N N . ALA B 1 213 ? -4.672 20.562 8.359 1 82.56 213 ALA B N 1
ATOM 3280 C CA . ALA B 1 213 ? -5.91 21.328 8.273 1 82.56 213 ALA B CA 1
ATOM 3281 C C . ALA B 1 213 ? -6.164 22.109 9.562 1 82.56 213 ALA B C 1
ATOM 3283 O O . ALA B 1 213 ? -6.609 23.25 9.531 1 82.56 213 ALA B O 1
ATOM 3284 N N . ARG B 1 214 ? -5.934 21.5 10.641 1 80.88 214 ARG B N 1
ATOM 3285 C CA . ARG B 1 214 ? -6.102 22.156 11.938 1 80.88 214 ARG B CA 1
ATOM 3286 C C . ARG B 1 214 ? -5.168 23.344 12.07 1 80.88 214 ARG B C 1
ATOM 3288 O O . ARG B 1 214 ? -5.578 24.406 12.547 1 80.88 214 ARG B O 1
ATOM 3295 N N . ILE B 1 215 ? -4.016 23.125 11.625 1 73.88 215 ILE B N 1
ATOM 3296 C CA . ILE B 1 215 ? -3.031 24.203 11.672 1 73.88 215 ILE B CA 1
ATOM 3297 C C . ILE B 1 215 ? -3.488 25.359 10.797 1 73.88 215 ILE B C 1
ATOM 3299 O O . ILE B 1 215 ? -3.396 26.516 11.195 1 73.88 215 ILE B O 1
ATOM 3303 N N . ALA B 1 216 ? -3.975 25.047 9.68 1 75.88 216 ALA B N 1
ATOM 3304 C CA . ALA B 1 216 ? -4.457 26.062 8.758 1 75.88 216 ALA B CA 1
ATOM 3305 C C . ALA B 1 216 ? -5.629 26.844 9.352 1 75.88 216 ALA B C 1
ATOM 3307 O O . ALA B 1 216 ? -5.703 28.062 9.219 1 75.88 216 ALA B O 1
ATOM 3308 N N . ARG B 1 217 ? -6.48 26.219 9.977 1 72.38 217 ARG B N 1
ATOM 3309 C CA . ARG B 1 217 ? -7.652 26.844 10.578 1 72.38 217 ARG B CA 1
ATOM 3310 C C . ARG B 1 217 ? -7.246 27.766 11.727 1 72.38 217 ARG B C 1
ATOM 3312 O O . ARG B 1 217 ? -7.82 28.844 11.891 1 72.38 217 ARG B O 1
ATOM 3319 N N . LEU B 1 218 ? -6.309 27.344 12.352 1 67.5 218 LEU B N 1
ATOM 3320 C CA . LEU B 1 218 ? -5.832 28.156 13.469 1 67.5 218 LEU B CA 1
ATOM 3321 C C . LEU B 1 218 ? -5.137 29.406 12.969 1 67.5 218 LEU B C 1
ATOM 3323 O O . LEU B 1 218 ? -5.254 30.469 13.586 1 67.5 218 LEU B O 1
ATOM 3327 N N . THR B 1 219 ? -4.547 29.266 11.969 1 64.5 219 THR B N 1
ATOM 3328 C CA . THR B 1 219 ? -3.852 30.406 11.391 1 64.5 219 THR B CA 1
ATOM 3329 C C . THR B 1 219 ? -4.84 31.391 10.766 1 64.5 219 THR B C 1
ATOM 3331 O O . THR B 1 219 ? -4.664 32.594 10.852 1 64.5 219 THR B O 1
ATOM 3334 N N . GLU B 1 220 ? -5.852 30.906 10.102 1 65 220 GLU B N 1
ATOM 3335 C CA . GLU B 1 220 ? -6.887 31.734 9.508 1 65 220 GLU B CA 1
ATOM 3336 C C . GLU B 1 220 ? -7.688 32.469 10.578 1 65 220 GLU B C 1
ATOM 3338 O O . GLU B 1 220 ? -8.039 33.625 10.406 1 65 220 GLU B O 1
ATOM 3343 N N . ALA B 1 221 ? -8.031 31.969 11.547 1 56.84 221 ALA B N 1
ATOM 3344 C CA . ALA B 1 221 ? -8.797 32.562 12.648 1 56.84 221 ALA B CA 1
ATOM 3345 C C . ALA B 1 221 ? -8.031 33.719 13.289 1 56.84 221 ALA B C 1
ATOM 3347 O O . ALA B 1 221 ? -8.633 34.688 13.773 1 56.84 221 ALA B O 1
ATOM 3348 N N . ARG B 1 222 ? -6.891 33.75 13.141 1 49.06 222 ARG B N 1
ATOM 3349 C CA . ARG B 1 222 ? -6.066 34.812 13.703 1 49.06 222 ARG B CA 1
ATOM 3350 C C . ARG B 1 222 ? -6.047 36.031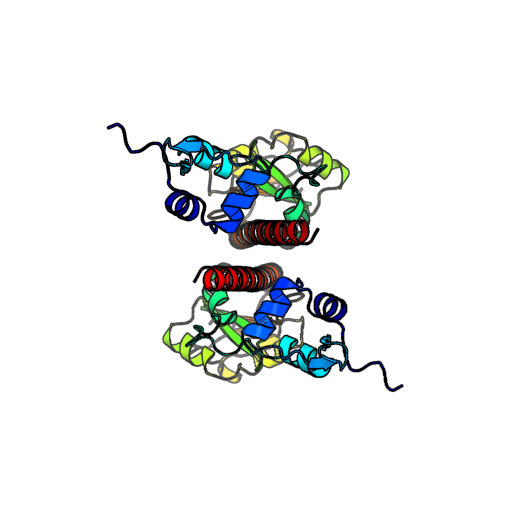 12.789 1 49.06 222 ARG B C 1
ATOM 3352 O O . ARG B 1 222 ? -5.812 37.156 13.242 1 49.06 222 ARG B O 1
ATOM 3359 N N . GLN B 1 223 ? -6.316 35.75 11.578 1 51.31 223 GLN B N 1
ATOM 3360 C CA . GLN B 1 223 ? -6.25 36.844 10.633 1 51.31 223 GLN B CA 1
ATOM 3361 C C . GLN B 1 223 ? -7.559 37.625 10.602 1 51.31 223 GLN B C 1
ATOM 3363 O O . GLN B 1 223 ? -7.629 38.719 10.016 1 51.31 223 GLN B O 1
ATOM 3368 N N . VAL B 1 224 ? -8.547 37.219 11.312 1 46.78 224 VAL B N 1
ATOM 3369 C CA . VAL B 1 224 ? -9.758 38 11.461 1 46.78 224 VAL B CA 1
ATOM 3370 C C . VAL B 1 224 ? -9.758 38.688 12.82 1 46.78 224 VAL B C 1
ATOM 3372 O O . VAL B 1 224 ? -9.336 38.094 13.82 1 46.78 224 VAL B O 1
#

Secondary structure (DSSP, 8-state):
---TTEEEHHHHHHHHT--HHHHHHHHHTTSSPPEEPTTS-EEEEHHHHHHHHHS-----S-------HHHHHHHHHHHHHHHHHHHTT-SEEEEEEEETTEEEEEEEES--HHHHHHHHHSPPPHHHHHHTT-SS-EEE-TTTTT-S-TT--SEEEEEEPTT-SS-EEEEEEES--SPPPHHHHHHHHHHHHHHHHHHHHHHHHHHHHHHHHHHHHHHHHHH-/---TTEEEHHHHHHHHT--HHHHHHHHHTTSSPPEEPTTS-EEEEHHHHHHHHHS-----S-------HHHHHHHHHHHHHHHHHHHTT-SEEEEEEEETTEEEEEEEES--HHHHHHHHHSPPPHHHHHHTT-SS-EEE-TTTTT-S-TT--SEEEEEEPTT-SS-EEEEEEES--SPPPHHHHHHHHHHHHHHHHHHHHHHHHHHHHHHHHHHHHHHHHHH-

Foldseek 3Di:
DPPPFKAFLVRLCVVLVHDSVVQVVCCVVVLFPWDADPVGGTIGTPVSSVCSSVPPPDCPDCPVPLPDLLAQCAVVFAVLCVVLCVVVVFQKKFKWFQDPVGTAGRYMYNDDPVLSVVRRPDDDFPLQVVQLVPQDKDKDQCVVSVPSPVLSAAIKIKHWQPPAPPTMMMITGHNHNDDDDPVSRVVVNVSSPVSSVSRNVSSVVSVVVVVVVVVVVVVVVVVD/DPPPFKAFLVRLCVVLVHDSVVQVVCCVVVLFPWDADPVGGTIGTPVSSVCSSVPPPDCPDCPVPLPDLLAQCAVVFAVLCVVLCVVVVFQKKFKWFQDPVGTAGRYMYNDDPVLSVVRRPDDDFPLQVVQLVPQDKDKDQCVVSVPSDVLSAAIKIKHWQPPAPPTMMMITHHNHNDDDDPVSRVVVNVSSPVSSVSRNVSSVVSVVVVVVVVVVVVVVVVVD

Solvent-accessible surface area (backbone atoms only — not comparable to full-atom values): 24100 Å² total; per-residue (Å²): 130,93,68,86,49,58,28,44,61,66,52,45,18,62,76,68,72,42,51,65,68,54,50,50,48,32,34,73,71,60,65,31,71,70,42,66,44,97,88,65,45,62,30,31,44,49,64,52,51,50,41,44,71,64,44,69,71,73,77,57,75,87,61,68,69,72,73,52,64,54,67,73,36,18,68,57,43,22,62,60,34,38,44,57,23,64,74,66,67,34,53,24,23,33,36,30,35,48,51,96,91,39,62,35,54,38,32,45,26,71,58,56,67,72,53,49,55,50,45,52,72,41,78,66,54,67,63,49,60,62,13,61,82,29,79,54,76,42,75,45,47,26,55,83,66,63,40,92,48,91,76,30,46,34,34,26,39,18,26,17,31,68,88,21,49,58,54,29,25,40,39,38,36,22,60,57,73,63,76,83,47,73,70,54,52,50,50,50,52,36,50,35,53,48,47,13,51,43,50,25,45,47,46,49,42,49,51,51,51,50,52,49,49,51,51,50,52,56,54,53,60,64,75,103,130,91,67,86,48,59,27,44,60,68,52,44,18,62,74,68,74,41,50,66,68,54,50,49,47,33,33,72,70,61,64,31,71,69,41,67,45,98,88,65,44,62,30,31,43,49,65,52,53,49,41,44,72,63,44,69,73,74,80,58,75,88,60,69,68,72,73,51,65,55,67,72,37,18,67,57,44,22,62,60,34,38,43,57,23,64,74,66,67,34,53,25,22,32,36,29,36,49,52,96,92,40,61,35,54,38,32,46,25,71,57,55,68,72,55,48,55,50,45,52,72,40,78,66,53,66,64,50,61,63,12,62,84,28,78,54,75,42,76,44,46,26,57,84,65,64,39,96,47,94,76,29,48,34,34,27,38,17,27,17,30,68,88,22,50,56,53,28,25,40,40,39,36,21,61,58,73,63,76,80,46,73,71,54,51,51,49,49,53,36,52,36,53,46,46,15,51,43,51,25,47,47,45,49,42,49,52,53,49,50,51,51,49,51,51,49,51,56,55,53,59,64,74,103